Protein 2PNF (pdb70)

InterPro domains:
  IPR002347 Short-chain dehydrogenase/reductase SDR [PF13561] (16-247)
  IPR002347 Short-chain dehydrogenase/reductase SDR [PR00080] (84-95)
  IPR002347 Short-chain dehydrogenase/reductase SDR [PR00080] (137-145)
  IPR002347 Short-chain dehydrogenase/reductase SDR [PR00080] (157-176)
  IPR002347 Short-chain dehydrogenase/reductase SDR [PR00081] (9-26)
  IPR002347 Short-chain dehydrogenase/reductase SDR [PR00081] (84-95)
  IPR002347 Short-chain dehydrogenase/reductase SDR [PR00081] (131-147)
  IPR002347 Short-chain dehydrogenase/reductase SDR [PR00081] (157-176)
  IPR002347 Short-chain dehydrogenase/reductase SDR [PR00081] (178-195)
  IPR002347 Short-chain dehydrogenase/reductase SDR [PR00081] (211-231)
  IPR011284 3-oxoacyl-(acyl-carrier-protein) reductase [TIGR01830] (11-247)
  IPR020904 Short-chain dehydrogenase/reductase, conserved site [PS00061] (144-172)
  IPR036291 NAD(P)-binding domain superfamily [SSF51735] (6-247)
  IPR050259 Short-chain dehydrogenases/reductases [PTHR42879] (4-247)
  IPR057326 Ketoreductase domain [SM00822] (8-190)

Foldseek 3Di:
DAFADAPAEEEQEQQLFFLSVLLQLLNLQRHHEYEFEEQDQVSQQVSQVVSCVVRVHHYYYAYADLLDLVRLVVSLVVVVVVDVAHAEYEAEDADALFDADVDQDPCRLVSRCSRLPVSLVSNVVSRCDVCLVVLHHEYEYEAAVCLVVPDGRGNSNNVSSVVVLVVFLVVQVVCVVSLHAGEYEHEYAEDTVVCVPDDPVVVQVSLVLAPVSDHHYSNQSSVVSSCRNGPNCSPDHSYYHYHYRPND/DAFADAPAEEEQEPQLFFLSVLLQLLNVQRHHEYEYEEQDQVSQQVSQVVSCVVRVHHYHYAYADLLDPVSLVVRLVVVVVPDVAHQEYEADDFDALFDAVVGDDPCNQVVRCSRLPVSSVSNVVSRCVVCQVQLHHEYEYEAACCLVVPDGRGPRNSVSSVVVLVVFLVVQVVCVVSLHAGEYEHEYAEDTPVNVVDDVVVVQVSLVLAPQSDHHYSNQSSVVSSCRNGPNNSPDHSYYHYHYRPND

B-factor: mean 30.62, std 11.67, range [3.92, 71.37]

Nearest PDB structures (foldseek):
  2p68-assembly1_A  TM=1.002E+00  e=3.661E-52  Aquifex aeolicus VF5
  2p68-assembly1_B-2  TM=1.004E+00  e=1.658E-48  Aquifex aeolicus VF5
  4jro-assembly1_C  TM=9.607E-01  e=1.153E-32  Listeria monocytogenes EGD-e
  3osu-assembly1_A  TM=9.558E-01  e=5.171E-31  Staphylococcus aureus subsp. aureus Mu50
  3vzr-assembly1_B  TM=9.494E-01  e=4.628E-28  Cupriavidus necator H16

CATH classification: 3.40.50.720

Secondary structure (DSSP, 8-state):
-----TT-EEEETT-SSHHHHHHHHHHHHTT-EEEEEESSHHHHHHHHHHHHHHH---EEEEE--TT-HHHHHHHHHHHHHHSS--SEEEE---------GGG--HHHHHHHHIIIIIIHHHHHHHH-HHHHHHT-EEEEEE--HHHHH--TT-HHHHHHHHHHHHHHHHHHHHHGGGTEEEEEEEE-SB--GGGGGS-HHHHHHHHHT-TTSSPBPHHHHHHHHHHHHSGGGTT--S-EEEESTT--/-----TT-EEEETT-SSHHHHHHHHHHHHTT-EEEEEES-HHHHHHHHHHHHHHH---EEEEE--TT-HHHHHHHHHHHHTTSS--SEEEE---------GGG--HHHHHHHHIIIIIIHHHHHHHH-HHHHHHT-EEEEEE--HHHHH--TT-HHHHHHHHHHHHHHHHHHHHHGGGTEEEEEEEE-SB--GGGGGS-HHHHHHHHHT-TTSSPBPHHHHHHHHHHHHSGGGTT--S-EEEESTT--

Sequence (496 aa):
MEIKLQGKVSLVTGSTRGIGRAIAEKLASAGSTVIITGTSGERAKAVAEEIANKYGVKAHGVEMNLLSEESINKAFEEIYNLVDGIDILVNNAGITRDKLFLRMSLLDWEEVLKVNLTGTFLVTQNSLRKMIKQRWGRIVNISSVVGFTGNVGQVNYSTTKAGLIGFTKSLAKELAPRNVLVNAVAPGFIETDMTAVLSEEIKQKYKEQIPLGRFGSPEEVANVVLFLCSELASYITGEVIHVNGGMFMEIKLQGKVSLVTGSTRGIGRAIAEKLASAGSTVIITGTSGERAKAVAEEIANKYGVKAHGVEMNLLSEESINKAFEEIYNLVDGIDILVNNAGITRDKLFLRMSLLDWEEVLKVNLTGTFLVTQNSLRKMIKQRWGRIVNISSVVGFTGNVGQVNYSTTKAGLIGFTKSLAKELAPRNVLVNAVAPGFIETDMTAVLSEEIKQKYKEQIPLGRFGSPEEVANVVLFLCSELASYITGEVIHVNGGMF

Solvent-accessible surface area: 21034 Å² total; per-residue (Å²): 205,132,55,141,5,140,76,62,16,0,0,0,1,27,0,16,143,30,34,1,60,20,0,0,28,33,0,2,62,14,19,0,19,0,2,0,1,6,100,47,9,152,130,0,100,43,4,3,114,87,1,28,121,143,71,70,21,106,21,32,5,0,92,3,52,10,66,38,80,130,21,0,69,147,3,5,138,71,0,64,128,72,13,134,0,0,2,0,0,0,6,22,17,36,42,58,88,84,103,88,0,60,144,6,53,41,114,35,0,54,33,0,8,45,9,1,1,6,0,4,0,13,0,0,52,39,0,1,181,54,0,26,174,71,136,41,0,6,1,1,0,9,3,13,5,14,5,46,40,2,56,77,9,23,0,0,37,0,0,0,7,7,0,4,20,0,1,0,57,0,0,3,93,27,4,48,111,90,66,0,10,0,3,0,0,0,7,13,49,25,93,36,101,100,17,81,128,66,62,114,130,53,37,84,106,82,58,147,99,9,101,115,44,110,20,15,44,30,93,59,0,0,66,28,0,21,60,1,0,2,115,82,0,60,220,47,53,10,77,13,41,64,29,14,27,54,38,129,209,147,55,131,6,128,74,60,15,0,0,0,1,25,0,10,160,19,34,1,50,20,0,0,28,32,0,2,62,14,18,0,17,0,1,0,1,7,99,49,8,153,101,0,104,42,0,2,114,83,1,27,121,143,71,69,23,105,22,32,4,0,93,4,55,11,70,37,60,110,22,0,75,149,3,6,123,62,1,57,122,73,12,113,0,0,2,0,0,0,4,22,20,37,42,56,94,79,98,96,0,84,166,6,54,36,124,24,1,59,32,0,7,59,14,1,1,4,0,4,0,11,0,0,43,47,0,0,163,49,0,28,179,73,147,43,0,6,1,1,0,10,3,12,1,14,6,45,34,1,51,74,11,23,0,0,36,0,0,0,8,6,0,4,17,0,2,0,54,0,0,2,94,25,3,46,115,93,66,0,10,0,3,0,0,0,7,12,44,27,98,21,104,138,14,78,125,70,58,132,139,68,38,105,108,69,56,150,92,8,98,114,45,112,20,15,44,30,93,60,0,0,66,27,0,20,58,1,1,4,119,93,0,62,218,48,53,13,77,13,41,62,29,13,24,54,39,130

Radius of gyration: 23.59 Å; Cα contacts (8 Å, |Δi|>4): 1171; chains: 2; bounding box: 43×59×76 Å

Structure (mmCIF, N/CA/C/O backbone):
data_2PNF
#
_entry.id   2PNF
#
_cell.length_a   105.600
_cell.length_b   63.600
_cell.length_c   73.600
_cell.angle_alpha   90.00
_cell.angle_beta   90.00
_cell.angle_gamma   90.00
#
_symmetry.space_group_name_H-M   'P 21 21 2'
#
loop_
_entity.id
_entity.type
_entity.pdbx_description
1 polymer '3-oxoacyl-[acyl-carrier-protein] reductase'
2 non-polymer 'PENTAETHYLENE GLYCOL'
3 non-polymer '2-(N-MORPHOLINO)-ETHANESULFONIC ACID'
4 water water
#
loop_
_atom_site.group_PDB
_atom_site.id
_atom_site.type_symbol
_atom_site.label_atom_id
_atom_site.label_alt_id
_atom_site.label_comp_id
_atom_site.label_asym_id
_atom_site.label_entity_id
_atom_site.label_seq_id
_atom_site.pdbx_PDB_ins_code
_atom_site.Cartn_x
_atom_site.Cartn_y
_atom_site.Cartn_z
_atom_site.occupancy
_atom_site.B_iso_or_equiv
_atom_site.auth_seq_id
_atom_site.auth_comp_id
_atom_site.auth_asym_id
_atom_site.auth_atom_id
_atom_site.pdbx_PDB_model_num
ATOM 1 N N . MET A 1 1 ? 57.258 33.147 65.167 1.00 50.46 1 MET A N 1
ATOM 2 C CA . MET A 1 1 ? 56.673 33.781 63.946 1.00 50.29 1 MET A CA 1
ATOM 3 C C . MET A 1 1 ? 55.242 33.266 63.855 1.00 48.23 1 MET A C 1
ATOM 4 O O . MET A 1 1 ? 55.012 32.075 63.551 1.00 52.25 1 MET A O 1
ATOM 9 N N . GLU A 1 2 ? 54.268 34.118 64.127 1.00 45.02 2 GLU A N 1
ATOM 10 C CA . GLU A 1 2 ? 52.909 33.611 64.028 1.00 43.03 2 GLU A CA 1
ATOM 11 C C . GLU A 1 2 ? 52.152 34.511 63.067 1.00 36.84 2 GLU A C 1
ATOM 12 O O . GLU A 1 2 ? 52.572 35.646 62.787 1.00 36.54 2 GLU A O 1
ATOM 18 N N . ILE A 1 3 ? 51.038 34.002 62.555 1.00 31.38 3 ILE A N 1
ATOM 19 C CA . ILE A 1 3 ? 50.219 34.797 61.660 1.00 29.53 3 ILE A CA 1
ATOM 20 C C . ILE A 1 3 ? 48.957 35.055 62.453 1.00 27.85 3 ILE A C 1
ATOM 21 O O . ILE A 1 3 ? 48.252 34.129 62.868 1.00 26.10 3 ILE A O 1
ATOM 26 N N . LYS A 1 4 ? 48.680 36.308 62.701 1.00 25.52 4 LYS A N 1
ATOM 27 C CA . LYS A 1 4 ? 47.486 36.574 63.458 1.00 30.81 4 LYS A CA 1
ATOM 28 C C . LYS A 1 4 ? 46.639 37.607 62.755 1.00 26.09 4 LYS A C 1
ATOM 29 O O . LYS A 1 4 ? 47.146 38.567 62.180 1.00 28.04 4 LYS A O 1
ATOM 35 N N . LEU A 1 5 ? 45.333 37.359 62.764 1.00 26.85 5 LEU A N 1
ATOM 36 C CA . LEU A 1 5 ? 44.398 38.248 62.101 1.00 22.81 5 LEU A CA 1
ATOM 37 C C . LEU A 1 5 ? 43.366 38.816 63.076 1.00 22.40 5 LEU A C 1
ATOM 38 O O . LEU A 1 5 ? 42.324 39.313 62.653 1.00 23.87 5 LEU A O 1
ATOM 43 N N . GLN A 1 6 ? 43.640 38.749 64.388 1.00 24.11 6 GLN A N 1
ATOM 44 C CA . GLN A 1 6 ? 42.667 39.338 65.320 1.00 23.49 6 GLN A CA 1
ATOM 45 C C . GLN A 1 6 ? 42.429 40.800 64.969 1.00 22.25 6 GLN A C 1
ATOM 46 O O . GLN A 1 6 ? 43.355 41.549 64.651 1.00 25.87 6 GLN A O 1
ATOM 52 N N . GLY A 1 7 ? 41.163 41.202 64.976 1.00 25.24 7 GLY A N 1
ATOM 53 C CA . GLY A 1 7 ? 40.850 42.574 64.669 1.00 26.10 7 GLY A CA 1
ATOM 54 C C . GLY A 1 7 ? 40.438 42.761 63.230 1.00 27.20 7 GLY A C 1
ATOM 55 O O . GLY A 1 7 ? 39.829 43.775 62.913 1.00 27.95 7 GLY A O 1
ATOM 56 N N . LYS A 1 8 ? 40.757 41.795 62.374 1.00 23.60 8 LYS A N 1
ATOM 57 C CA . LYS A 1 8 ? 40.408 41.869 60.943 1.00 24.07 8 LYS A CA 1
ATOM 58 C C . LYS A 1 8 ? 39.095 41.156 60.701 1.00 25.41 8 LYS A C 1
ATOM 59 O O . LYS A 1 8 ? 38.686 40.300 61.508 1.00 23.55 8 LYS A O 1
ATOM 65 N N . VAL A 1 9 ? 38.415 41.521 59.603 1.00 20.27 9 VAL A N 1
ATOM 66 C CA . VAL A 1 9 ? 37.160 40.892 59.242 1.00 21.10 9 VAL A CA 1
ATOM 67 C C . VAL A 1 9 ? 37.353 40.297 57.849 1.00 22.30 9 VAL A C 1
ATOM 68 O O . VAL A 1 9 ? 37.761 41.006 56.918 1.00 24.55 9 VAL A O 1
ATOM 72 N N . SER A 1 10 ? 37.043 39.019 57.716 1.00 20.97 10 SER A N 1
ATOM 73 C CA . SER A 1 10 ? 37.204 38.331 56.423 1.00 22.74 10 SER A CA 1
ATOM 74 C C . SER A 1 10 ? 35.853 37.849 55.901 1.00 23.68 10 SER A C 1
ATOM 75 O O . SER A 1 10 ? 35.066 37.271 56.642 1.00 26.10 10 SER A O 1
ATOM 78 N N . LEU A 1 11 ? 35.574 38.086 54.619 1.00 21.01 11 LEU A N 1
ATOM 79 C CA . LEU A 1 11 ? 34.337 37.619 54.014 1.00 19.22 11 LEU A CA 1
ATOM 80 C C . LEU A 1 11 ? 34.784 36.498 53.070 1.00 18.59 11 LEU A C 1
ATOM 81 O O . LEU A 1 11 ? 35.675 36.699 52.252 1.00 19.54 11 LEU A O 1
ATOM 86 N N . VAL A 1 12 ? 34.195 35.313 53.192 1.00 20.36 12 VAL A N 1
ATOM 87 C CA . VAL A 1 12 ? 34.540 34.218 52.309 1.00 21.52 12 VAL A CA 1
ATOM 88 C C . VAL A 1 12 ? 33.238 33.803 51.643 1.00 23.17 12 VAL A C 1
ATOM 89 O O . VAL A 1 12 ? 32.313 33.338 52.312 1.00 23.07 12 VAL A O 1
ATOM 93 N N . THR A 1 13 ? 33.132 33.977 50.322 1.00 20.55 13 THR A N 1
ATOM 94 C CA . THR A 1 13 ? 31.898 33.583 49.677 1.00 22.47 13 THR A CA 1
ATOM 95 C C . THR A 1 13 ? 31.849 32.089 49.417 1.00 21.93 13 THR A C 1
ATOM 96 O O . THR A 1 13 ? 32.886 31.447 49.176 1.00 24.68 13 THR A O 1
ATOM 100 N N . GLY A 1 14 ? 30.640 31.535 49.484 1.00 21.99 14 GLY A N 1
ATOM 101 C CA . GLY A 1 14 ? 30.446 30.103 49.232 1.00 25.55 14 GLY A CA 1
ATOM 102 C C . GLY A 1 14 ? 31.227 29.290 50.242 1.00 27.36 14 GLY A C 1
ATOM 103 O O . GLY A 1 14 ? 31.911 28.334 49.877 1.00 26.62 14 GLY A O 1
ATOM 104 N N . SER A 1 15 ? 31.074 29.645 51.517 1.00 24.14 15 SER A N 1
ATOM 105 C CA . SER A 1 15 ? 31.833 28.993 52.575 1.00 23.15 15 SER A CA 1
ATOM 106 C C . SER A 1 15 ? 31.039 28.093 53.533 1.00 22.14 15 SER A C 1
ATOM 107 O O . SER A 1 15 ? 31.455 27.915 54.683 1.00 23.32 15 SER A O 1
ATOM 110 N N . THR A 1 16 ? 29.906 27.548 53.085 1.00 27.64 16 THR A N 1
ATOM 111 C CA . THR A 1 16 ? 29.121 26.663 53.948 1.00 26.07 16 THR A CA 1
ATOM 112 C C . THR A 1 16 ? 29.634 25.240 53.829 1.00 27.42 16 THR A C 1
ATOM 113 O O . THR A 1 16 ? 29.194 24.338 54.559 1.00 28.84 16 THR A O 1
ATOM 117 N N . ARG A 1 17 ? 30.539 25.021 52.895 1.00 25.68 17 ARG A N 1
ATOM 118 C CA . ARG A 1 17 ? 31.105 23.695 52.742 1.00 29.00 17 ARG A CA 1
ATOM 119 C C . ARG A 1 17 ? 32.318 23.708 51.859 1.00 29.57 17 ARG A C 1
ATOM 120 O O . ARG A 1 17 ? 32.662 24.732 51.284 1.00 26.42 17 ARG A O 1
ATOM 128 N N . GLY A 1 18 ? 32.968 22.557 51.783 1.00 24.03 18 GLY A N 1
ATOM 129 C CA . GLY A 1 18 ? 34.142 22.407 50.943 1.00 27.85 18 GLY A CA 1
ATOM 130 C C . GLY A 1 18 ? 35.312 23.330 51.198 1.00 26.45 18 GLY A C 1
ATOM 131 O O . GLY A 1 18 ? 35.662 23.662 52.338 1.00 26.44 18 GLY A O 1
ATOM 132 N N . ILE A 1 19 ? 35.929 23.749 50.098 1.00 24.00 19 ILE A N 1
ATOM 133 C CA . ILE A 1 19 ? 37.095 24.600 50.164 1.00 22.64 19 ILE A CA 1
ATOM 134 C C . ILE A 1 19 ? 36.770 25.931 50.839 1.00 20.54 19 ILE A C 1
ATOM 135 O O . ILE A 1 19 ? 37.546 26.417 51.682 1.00 22.31 19 ILE A O 1
ATOM 140 N N . GLY A 1 20 ? 35.626 26.503 50.495 1.00 21.53 20 GLY A N 1
ATOM 141 C CA . GLY A 1 20 ? 35.225 27.777 51.111 1.00 22.06 20 GLY A CA 1
ATOM 142 C C . GLY A 1 20 ? 35.099 27.652 52.629 1.00 23.85 20 GLY A C 1
ATOM 143 O O . GLY A 1 20 ? 35.511 28.524 53.383 1.00 20.65 20 GLY A O 1
ATOM 144 N N . ARG A 1 21 ? 34.514 26.558 53.099 1.00 23.00 21 ARG A N 1
ATOM 145 C CA . ARG A 1 21 ? 34.410 26.405 54.552 1.00 19.99 21 ARG A CA 1
ATOM 146 C C . ARG A 1 21 ? 35.820 26.214 55.167 1.00 23.06 21 ARG A C 1
ATOM 147 O O . ARG A 1 21 ? 36.113 26.748 56.233 1.00 20.75 21 ARG A O 1
ATOM 155 N N . ALA A 1 22 ? 36.704 25.471 54.500 1.00 23.51 22 ALA A N 1
ATOM 156 C CA . ALA A 1 22 ? 38.051 25.285 55.043 1.00 19.57 22 ALA A CA 1
ATOM 157 C C . ALA A 1 22 ? 38.771 26.624 55.130 1.00 23.23 22 ALA A C 1
ATOM 158 O O . ALA A 1 22 ? 39.522 26.904 56.076 1.00 20.29 22 ALA A O 1
ATOM 160 N N . ILE A 1 23 ? 38.556 27.457 54.116 1.00 19.59 23 ILE A N 1
ATOM 161 C CA . ILE A 1 23 ? 39.182 28.770 54.124 1.00 20.06 23 ILE A CA 1
ATOM 162 C C . ILE A 1 23 ? 38.672 29.618 55.298 1.00 19.97 23 ILE A C 1
ATOM 163 O O . ILE A 1 23 ? 39.461 30.241 56.017 1.00 21.50 23 ILE A O 1
ATOM 168 N N . ALA A 1 24 ? 37.359 29.654 55.503 1.00 17.92 24 ALA A N 1
ATOM 169 C CA . ALA A 1 24 ? 36.826 30.447 56.615 1.00 19.22 24 ALA A CA 1
ATOM 170 C C . ALA A 1 24 ? 37.321 29.894 57.957 1.00 21.66 24 ALA A C 1
ATOM 171 O O . ALA A 1 24 ? 37.652 30.656 58.868 1.00 22.14 24 ALA A O 1
ATOM 173 N N . GLU A 1 25 ? 37.395 28.572 58.085 1.00 20.53 25 GLU A N 1
ATOM 174 C CA . GLU A 1 25 ? 37.896 28.004 59.337 1.00 23.82 25 GLU A CA 1
ATOM 175 C C . GLU A 1 25 ? 39.354 28.321 59.549 1.00 23.10 25 GLU A C 1
ATOM 176 O O . GLU A 1 25 ? 39.780 28.569 60.672 1.00 22.12 25 GLU A O 1
ATOM 182 N N . LYS A 1 26 ? 40.131 28.313 58.465 1.00 21.15 26 LYS A N 1
ATOM 183 C CA . LYS A 1 26 ? 41.537 28.631 58.589 1.00 19.22 26 LYS A CA 1
ATOM 184 C C . LYS A 1 26 ? 41.730 30.088 59.014 1.00 20.42 26 LYS A C 1
ATOM 185 O O . LYS A 1 26 ? 42.569 30.376 59.876 1.00 21.40 26 LYS A O 1
ATOM 191 N N . LEU A 1 27 ? 40.984 31.011 58.412 1.00 18.81 27 LEU A N 1
ATOM 192 C CA . LEU A 1 27 ? 41.115 32.420 58.809 1.00 21.39 27 LEU A CA 1
ATOM 193 C C . LEU A 1 27 ? 40.665 32.598 60.270 1.00 19.73 27 LEU A C 1
ATOM 194 O O . LEU A 1 27 ? 41.270 33.354 61.017 1.00 21.21 27 LEU A O 1
ATOM 199 N N . ALA A 1 28 ? 39.601 31.909 60.658 1.00 23.54 28 ALA A N 1
ATOM 200 C CA . ALA A 1 28 ? 39.100 31.984 62.034 1.00 24.91 28 ALA A CA 1
ATOM 201 C C . ALA A 1 28 ? 40.183 31.454 62.972 1.00 26.30 28 ALA A C 1
ATOM 202 O O . ALA A 1 28 ? 40.386 32.001 64.062 1.00 24.68 28 ALA A O 1
ATOM 204 N N . SER A 1 29 ? 40.857 30.381 62.562 1.00 23.35 29 SER A N 1
ATOM 205 C CA . SER A 1 29 ? 41.902 29.790 63.403 1.00 24.29 29 SER A CA 1
ATOM 206 C C . SER A 1 29 ? 43.046 30.769 63.638 1.00 27.65 29 SER A C 1
ATOM 207 O O . SER A 1 29 ? 43.742 30.674 64.642 1.00 23.92 29 SER A O 1
ATOM 210 N N . ALA A 1 30 ? 43.233 31.717 62.727 1.00 23.55 30 ALA A N 1
ATOM 211 C CA . ALA A 1 30 ? 44.273 32.731 62.883 1.00 24.64 30 ALA A CA 1
ATOM 212 C C . ALA A 1 30 ? 43.730 33.959 63.633 1.00 21.11 30 ALA A C 1
ATOM 213 O O . ALA A 1 30 ? 44.468 34.940 63.864 1.00 26.49 30 ALA A O 1
ATOM 215 N N . GLY A 1 31 ? 42.458 33.924 64.019 1.00 21.44 31 GLY A N 1
ATOM 216 C CA . GLY A 1 31 ? 41.901 35.040 64.808 1.00 21.96 31 GLY A CA 1
ATOM 217 C C . GLY A 1 31 ? 40.954 35.989 64.101 1.00 22.26 31 GLY A C 1
ATOM 218 O O . GLY A 1 31 ? 40.386 36.917 64.665 1.00 21.50 31 GLY A O 1
ATOM 219 N N . SER A 1 32 ? 40.756 35.763 62.821 1.00 22.77 32 SER A N 1
ATOM 220 C CA . SER A 1 32 ? 39.875 36.657 62.086 1.00 20.30 32 SER A CA 1
ATOM 221 C C . SER A 1 32 ? 38.391 36.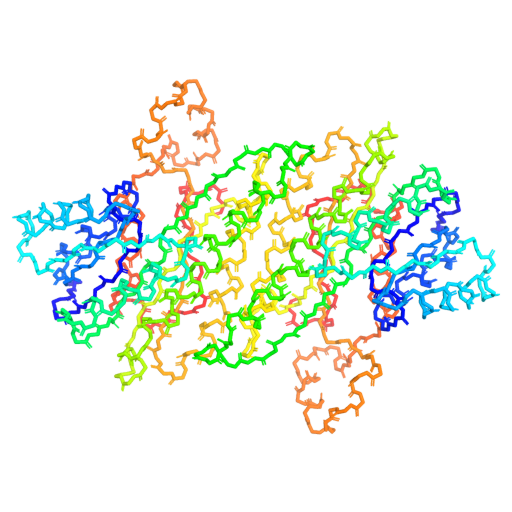507 62.387 1.00 20.73 32 SER A C 1
ATOM 222 O O . SER A 1 32 ? 37.900 35.403 62.635 1.00 21.23 32 SER A O 1
ATOM 225 N N . THR A 1 33 ? 37.679 37.637 62.374 1.00 17.73 33 THR A N 1
ATOM 226 C CA . THR A 1 33 ? 36.225 37.618 62.428 1.00 18.79 33 THR A CA 1
ATOM 227 C C . THR A 1 33 ? 35.863 37.106 61.033 1.00 22.78 33 THR A C 1
ATOM 228 O O . THR A 1 33 ? 36.526 37.476 60.068 1.00 23.43 33 THR A O 1
ATOM 232 N N . VAL A 1 34 ? 34.860 36.236 60.907 1.00 22.04 34 VAL A N 1
ATOM 233 C CA . VAL A 1 34 ? 34.527 35.722 59.588 1.00 22.64 34 VAL A CA 1
ATOM 234 C C . VAL A 1 34 ? 33.080 35.820 59.184 1.00 26.65 34 VAL A C 1
ATOM 235 O O . VAL A 1 34 ? 32.167 35.679 60.004 1.00 25.68 34 VAL A O 1
ATOM 239 N N . ILE A 1 35 ? 32.874 36.096 57.903 1.00 23.95 35 ILE A N 1
ATOM 240 C CA . ILE A 1 35 ? 31.526 36.152 57.372 1.00 23.66 35 ILE A CA 1
ATOM 241 C C . ILE A 1 35 ? 31.386 35.001 56.394 1.00 24.39 35 ILE A C 1
ATOM 242 O O . ILE A 1 35 ? 32.144 34.875 55.421 1.00 22.97 35 ILE A O 1
ATOM 247 N N . ILE A 1 36 ? 30.413 34.156 56.686 1.00 22.60 36 ILE A N 1
ATOM 248 C CA . ILE A 1 36 ? 30.100 32.967 55.912 1.00 19.64 36 ILE A CA 1
ATOM 249 C C . ILE A 1 36 ? 28.925 33.281 54.996 1.00 23.14 36 ILE A C 1
ATOM 250 O O . ILE A 1 36 ? 27.980 33.913 55.435 1.00 24.23 36 ILE A O 1
ATOM 255 N N . THR A 1 37 ? 28.990 32.859 53.732 1.00 24.26 37 THR A N 1
ATOM 256 C CA . THR A 1 37 ? 27.849 33.058 52.843 1.00 26.14 37 THR A CA 1
ATOM 257 C C . THR A 1 37 ? 27.492 31.756 52.169 1.00 24.46 37 THR A C 1
ATOM 258 O O . THR A 1 37 ? 28.337 30.889 51.975 1.00 25.90 37 THR A O 1
ATOM 262 N N . GLY A 1 38 ? 26.219 31.616 51.808 1.00 24.46 38 GLY A N 1
ATOM 263 C CA . GLY A 1 38 ? 25.766 30.418 51.129 1.00 25.51 38 GLY A CA 1
ATOM 264 C C . GLY A 1 38 ? 24.443 30.772 50.485 1.00 26.96 38 GLY A C 1
ATOM 265 O O . GLY A 1 38 ? 23.872 31.814 50.798 1.00 27.56 38 GLY A O 1
ATOM 266 N N . THR A 1 39 ? 23.970 29.943 49.571 1.00 27.56 39 THR A N 1
ATOM 267 C CA . THR A 1 39 ? 22.678 30.201 48.917 1.00 29.30 39 THR A CA 1
ATOM 268 C C . THR A 1 39 ? 21.532 30.007 49.902 1.00 34.45 39 THR A C 1
ATOM 269 O O . THR A 1 39 ? 20.387 30.401 49.637 1.00 35.04 39 THR A O 1
ATOM 273 N N . SER A 1 40 ? 21.844 29.398 51.041 1.00 32.51 40 SER A N 1
ATOM 274 C CA . SER A 1 40 ? 20.870 29.189 52.096 1.00 31.90 40 SER A CA 1
ATOM 275 C C . SER A 1 40 ? 21.305 29.987 53.334 1.00 33.64 40 SER A C 1
ATOM 276 O O . SER A 1 40 ? 22.320 29.652 53.982 1.00 31.98 40 SER A O 1
ATOM 279 N N . GLY A 1 41 ? 20.561 31.041 53.663 1.00 32.82 41 GLY A N 1
ATOM 280 C CA . GLY A 1 41 ? 20.907 31.839 54.826 1.00 33.90 41 GLY A CA 1
ATOM 281 C C . GLY A 1 41 ? 20.946 31.017 56.107 1.00 38.22 41 GLY A C 1
ATOM 282 O O . GLY A 1 41 ? 21.739 31.296 57.025 1.00 36.07 41 GLY A O 1
ATOM 283 N N . GLU A 1 42 ? 20.073 30.015 56.183 1.00 39.61 42 GLU A N 1
ATOM 284 C CA . GLU A 1 42 ? 20.027 29.170 57.365 1.00 41.02 42 GLU A CA 1
ATOM 285 C C . GLU A 1 42 ? 21.277 28.345 57.541 1.00 38.55 42 GLU A C 1
ATOM 286 O O . GLU A 1 42 ? 21.795 28.192 58.653 1.00 35.93 42 GLU A O 1
ATOM 292 N N . ARG A 1 43 ? 21.728 27.754 56.441 1.00 37.21 43 ARG A N 1
ATOM 293 C CA . ARG A 1 43 ? 22.940 26.949 56.512 1.00 36.24 43 ARG A CA 1
ATOM 294 C C . ARG A 1 43 ? 24.164 27.830 56.803 1.00 34.33 43 ARG A C 1
ATOM 295 O O . ARG A 1 43 ? 25.066 27.435 57.536 1.00 30.76 43 ARG A O 1
ATOM 303 N N . ALA A 1 44 ? 24.174 29.035 56.242 1.00 30.48 44 ALA A N 1
ATOM 304 C CA . ALA A 1 44 ? 25.272 29.962 56.460 1.00 29.42 44 ALA A CA 1
ATOM 305 C C . ALA A 1 44 ? 25.346 30.340 57.924 1.00 29.69 44 ALA A C 1
ATOM 306 O O . ALA A 1 44 ? 26.425 30.394 58.501 1.00 27.01 44 ALA A O 1
ATOM 308 N N . LYS A 1 45 ? 24.202 30.640 58.532 1.00 30.14 45 LYS A N 1
ATOM 309 C CA . LYS A 1 45 ? 24.210 31.002 59.946 1.00 29.96 45 LYS A CA 1
ATOM 310 C C . LYS A 1 45 ? 24.595 29.807 60.820 1.00 29.96 45 LYS A C 1
ATOM 311 O O . LYS A 1 45 ? 25.274 29.963 61.863 1.00 32.05 45 LYS A O 1
ATOM 317 N N . ALA A 1 46 ? 24.181 28.615 60.397 1.00 28.38 46 ALA A N 1
ATOM 318 C CA . ALA A 1 46 ? 24.514 27.414 61.147 1.00 31.10 46 ALA A CA 1
ATOM 319 C C . ALA A 1 46 ? 26.025 27.164 61.119 1.00 33.78 46 ALA A C 1
ATOM 320 O O . ALA A 1 46 ? 26.643 26.826 62.137 1.00 33.07 46 ALA A O 1
ATOM 322 N N . VAL A 1 47 ? 26.626 27.328 59.948 1.00 27.98 47 VAL A N 1
ATOM 323 C CA . VAL A 1 47 ? 28.050 27.104 59.822 1.00 26.42 47 VAL A CA 1
ATOM 324 C C . VAL A 1 47 ? 28.803 28.152 60.582 1.00 26.01 47 VAL A C 1
ATOM 325 O O . VAL A 1 47 ? 29.789 27.832 61.246 1.00 28.95 47 VAL A O 1
ATOM 329 N N . ALA A 1 48 ? 28.345 29.393 60.514 1.00 25.20 48 ALA A N 1
ATOM 330 C CA . ALA A 1 48 ? 29.000 30.463 61.239 1.00 25.72 48 ALA A CA 1
ATOM 331 C C . ALA A 1 48 ? 28.956 30.143 62.741 1.00 29.91 48 ALA A C 1
ATOM 332 O O . ALA A 1 48 ? 29.927 30.326 63.456 1.00 25.54 48 ALA A O 1
ATOM 334 N N . GLU A 1 49 ? 27.832 29.619 63.203 1.00 31.25 49 GLU A N 1
ATOM 335 C CA . GLU A 1 49 ? 27.700 29.300 64.624 1.00 33.38 49 GLU A CA 1
ATOM 336 C C . GLU A 1 49 ? 28.681 28.196 65.025 1.00 32.12 49 GLU A C 1
ATOM 337 O O . GLU A 1 49 ? 29.277 28.240 66.095 1.00 33.18 49 GLU A O 1
ATOM 343 N N . GLU A 1 50 ? 28.828 27.189 64.175 1.00 29.42 50 GLU A N 1
ATOM 344 C CA . GLU A 1 50 ? 29.748 26.109 64.451 1.00 32.91 50 GLU A CA 1
ATOM 345 C C . GLU A 1 50 ? 31.188 26.630 64.497 1.00 33.43 50 GLU A C 1
ATOM 346 O O . GLU A 1 50 ? 31.966 26.287 65.382 1.00 31.89 50 GLU A O 1
ATOM 352 N N . ILE A 1 51 ? 31.560 27.440 63.518 1.00 30.55 51 ILE A N 1
ATOM 353 C CA . ILE A 1 51 ? 32.900 27.987 63.514 1.00 26.17 51 ILE A CA 1
ATOM 354 C C . ILE A 1 51 ? 33.151 28.853 64.756 1.00 27.70 51 ILE A C 1
ATOM 355 O O . ILE A 1 51 ? 34.213 28.747 65.372 1.00 28.94 51 ILE A O 1
ATOM 360 N N . ALA A 1 52 ? 32.190 29.679 65.154 1.00 26.97 52 ALA A N 1
ATOM 361 C CA . ALA A 1 52 ? 32.372 30.503 66.336 1.00 29.50 52 ALA A CA 1
ATOM 362 C C . ALA A 1 52 ? 32.541 29.628 67.585 1.00 30.02 52 ALA A C 1
ATOM 363 O O . ALA A 1 52 ? 33.306 29.960 68.468 1.00 31.90 52 ALA A O 1
ATOM 365 N N . ASN A 1 53 ? 31.826 28.517 67.661 1.00 34.30 53 ASN A N 1
ATOM 366 C CA . ASN A 1 53 ? 31.968 27.644 68.820 1.00 34.07 53 ASN A CA 1
ATOM 367 C C . ASN A 1 53 ? 33.300 26.924 68.835 1.00 34.63 53 ASN A C 1
ATOM 368 O O . ASN A 1 53 ? 33.915 26.780 69.882 1.00 30.59 53 ASN A O 1
ATOM 373 N N . LYS A 1 54 ? 33.763 26.497 67.667 1.00 30.97 54 LYS A N 1
ATOM 374 C CA . LYS A 1 54 ? 35.033 25.789 67.563 1.00 32.10 54 LYS A CA 1
ATOM 375 C C . LYS A 1 54 ? 36.271 26.659 67.796 1.00 30.89 54 LYS A C 1
ATOM 376 O O . LYS A 1 54 ? 37.234 26.239 68.444 1.00 31.55 54 LYS A O 1
ATOM 382 N N . TYR A 1 55 ? 36.259 27.878 67.275 1.00 26.66 55 TYR A N 1
ATOM 383 C CA . TYR A 1 55 ? 37.429 28.755 67.400 1.00 25.64 55 TYR A CA 1
ATOM 384 C C . TYR A 1 55 ? 37.220 29.950 68.311 1.00 27.30 55 TYR A C 1
ATOM 385 O O . TYR A 1 55 ? 38.162 30.667 68.601 1.00 25.68 55 TYR A O 1
ATOM 394 N N . GLY A 1 56 ? 35.986 30.196 68.728 1.00 27.58 56 GLY A N 1
ATOM 395 C CA . GLY A 1 56 ? 35.734 31.322 69.613 1.00 29.44 56 GLY A CA 1
ATOM 396 C C . GLY A 1 56 ? 35.726 32.692 68.945 1.00 30.12 56 GLY A C 1
ATOM 397 O O . GLY A 1 56 ? 35.781 33.715 69.630 1.00 30.00 56 GLY A O 1
ATOM 398 N N . VAL A 1 57 ? 35.639 32.740 67.615 1.00 27.07 57 VAL A N 1
ATOM 399 C CA . VAL A 1 57 ? 35.639 34.041 66.934 1.00 25.14 57 VAL A CA 1
ATOM 400 C C . VAL A 1 57 ? 34.233 34.562 66.661 1.00 22.75 57 VAL A C 1
ATOM 401 O O . VAL A 1 57 ? 33.254 33.806 66.692 1.00 25.20 57 VAL A O 1
ATOM 405 N N . LYS A 1 58 ? 34.151 35.859 66.387 1.00 23.67 58 LYS A N 1
ATOM 406 C CA . LYS A 1 58 ? 32.911 36.517 65.999 1.00 23.84 58 LYS A CA 1
ATOM 407 C C . LYS A 1 58 ? 32.707 36.010 64.561 1.00 27.80 58 LYS A C 1
ATOM 408 O O . LYS A 1 58 ? 33.617 36.120 63.729 1.00 25.45 58 LYS A O 1
ATOM 414 N N . ALA A 1 59 ? 31.554 35.425 64.287 1.00 24.34 59 ALA A N 1
ATOM 415 C CA . ALA A 1 59 ? 31.243 34.899 62.961 1.00 26.53 59 ALA A CA 1
ATOM 416 C C . ALA A 1 59 ? 29.790 35.227 62.632 1.00 31.75 59 ALA A C 1
ATOM 417 O O . ALA A 1 59 ? 28.919 35.192 63.517 1.00 31.24 59 ALA A O 1
ATOM 419 N N . HIS A 1 60 ? 29.511 35.497 61.356 1.00 26.57 60 HIS A N 1
ATOM 420 C CA . HIS A 1 60 ? 28.177 35.864 60.905 1.00 27.54 60 HIS A CA 1
ATOM 421 C C . HIS A 1 60 ? 27.915 35.128 59.632 1.00 24.95 60 HIS A C 1
ATOM 422 O O . HIS A 1 60 ? 28.833 34.986 58.820 1.00 25.11 60 HIS A O 1
ATOM 429 N N . GLY A 1 61 ? 26.670 34.694 59.451 1.00 25.65 61 GLY A N 1
ATOM 430 C CA . GLY A 1 61 ? 26.310 33.995 58.213 1.00 26.76 61 GLY A CA 1
ATOM 431 C C . GLY A 1 61 ? 25.242 34.799 57.476 1.00 27.06 61 GLY A C 1
ATOM 432 O O . GLY A 1 61 ? 24.324 35.309 58.110 1.00 25.95 61 GLY A O 1
ATOM 433 N N . VAL A 1 62 ? 25.349 34.925 56.156 1.00 25.08 62 VAL A N 1
ATOM 434 C CA . VAL A 1 62 ? 24.356 35.659 55.393 1.00 27.77 62 VAL A CA 1
ATOM 435 C C . VAL A 1 62 ? 24.023 34.892 54.148 1.00 30.61 62 VAL A C 1
ATOM 436 O O . VAL A 1 62 ? 24.854 34.148 53.612 1.00 29.08 62 VAL A O 1
ATOM 440 N N . GLU A 1 63 ? 22.797 35.029 53.673 1.00 27.33 63 GLU A N 1
ATOM 441 C CA . GLU A 1 63 ? 22.434 34.320 52.474 1.00 29.38 63 GLU A CA 1
ATOM 442 C C . GLU A 1 63 ? 22.938 35.182 51.298 1.00 28.26 63 GLU A C 1
ATOM 443 O O . GLU A 1 63 ? 22.811 36.410 51.309 1.00 27.40 63 GLU A O 1
ATOM 449 N N . MET A 1 64 ? 23.519 34.538 50.294 1.00 26.96 64 MET A N 1
ATOM 450 C CA . MET A 1 64 ? 23.989 35.308 49.160 1.00 28.68 64 MET A CA 1
ATOM 451 C C . MET A 1 64 ? 23.947 34.412 47.951 1.00 32.08 64 MET A C 1
ATOM 452 O O . MET A 1 64 ? 24.668 33.419 47.884 1.00 30.35 64 MET A O 1
ATOM 457 N N . ASN A 1 65 ? 23.082 34.729 47.003 1.00 27.30 65 ASN A N 1
ATOM 458 C CA . ASN A 1 65 ? 23.039 33.929 45.803 1.00 29.03 65 ASN A CA 1
ATOM 459 C C . ASN A 1 65 ? 23.706 34.805 44.757 1.00 28.69 65 ASN A C 1
ATOM 460 O O . ASN A 1 65 ? 23.169 35.862 44.395 1.00 27.34 65 ASN A O 1
ATOM 465 N N . LEU A 1 66 ? 24.871 34.368 44.275 1.00 28.02 66 LEU A N 1
ATOM 466 C CA . LEU A 1 66 ? 25.623 35.174 43.313 1.00 28.73 66 LEU A CA 1
ATOM 467 C C . LEU A 1 66 ? 24.980 35.219 41.942 1.00 30.90 66 LEU A C 1
ATOM 468 O O . LEU A 1 66 ? 25.507 35.853 41.028 1.00 29.06 66 LEU A O 1
ATOM 473 N N . LEU A 1 67 ? 23.863 34.515 41.776 1.00 29.69 67 LEU A N 1
ATOM 474 C CA . LEU A 1 67 ? 23.166 34.589 40.490 1.00 32.43 67 LEU A CA 1
ATOM 475 C C . LEU A 1 67 ? 22.319 35.854 40.497 1.00 35.91 67 LEU A C 1
ATOM 476 O O . LEU A 1 67 ? 21.881 36.342 39.443 1.00 36.52 67 LEU A O 1
ATOM 481 N N . SER A 1 68 ? 22.074 36.375 41.695 1.00 31.51 68 SER A N 1
ATOM 482 C CA . SER A 1 68 ? 21.256 37.582 41.827 1.00 33.07 68 SER A CA 1
ATOM 483 C C . SER A 1 68 ? 21.966 38.803 42.348 1.00 35.08 68 SER A C 1
ATOM 484 O O . SER A 1 68 ? 22.494 38.798 43.458 1.00 30.44 68 SER A O 1
ATOM 487 N N . GLU A 1 69 ? 21.953 39.872 41.560 1.00 35.98 69 GLU A N 1
ATOM 488 C CA . GLU A 1 69 ? 22.587 41.104 41.992 1.00 41.17 69 GLU A CA 1
ATOM 489 C C . GLU A 1 69 ? 21.841 41.610 43.220 1.00 41.83 69 GLU A C 1
ATOM 490 O O . GLU A 1 69 ? 22.434 42.218 44.118 1.00 40.91 69 GLU A O 1
ATOM 496 N N . GLU A 1 70 ? 20.529 41.402 43.248 1.00 42.69 70 GLU A N 1
ATOM 497 C CA . GLU A 1 70 ? 19.748 41.870 44.386 1.00 41.97 70 GLU A CA 1
ATOM 498 C C . GLU A 1 70 ? 20.156 41.133 45.669 1.00 39.11 70 GLU A C 1
ATOM 499 O O . GLU A 1 70 ? 20.299 41.743 46.726 1.00 38.28 70 GLU A O 1
ATOM 505 N N . SER A 1 71 ? 20.331 39.819 45.569 1.00 35.85 71 SER A N 1
ATOM 506 C CA . SER A 1 71 ? 20.739 39.018 46.722 1.00 31.21 71 SER A CA 1
ATOM 507 C C . SER A 1 71 ? 22.092 39.504 47.248 1.00 29.47 71 SER A C 1
ATOM 508 O O . SER A 1 71 ? 22.279 39.643 48.446 1.00 31.02 71 SER A O 1
ATOM 511 N N . ILE A 1 72 ? 23.024 39.778 46.347 1.00 30.56 72 ILE A N 1
ATOM 512 C CA . ILE A 1 72 ? 24.342 40.254 46.750 1.00 32.41 72 ILE A CA 1
ATOM 513 C C . ILE A 1 72 ? 24.307 41.615 47.474 1.00 37.31 72 ILE A C 1
ATOM 514 O O . ILE A 1 72 ? 24.850 41.760 48.570 1.00 28.92 72 ILE A O 1
ATOM 519 N N . ASN A 1 73 ? 23.680 42.624 46.873 1.00 39.26 73 ASN A N 1
ATOM 520 C CA . ASN A 1 73 ? 23.650 43.934 47.534 1.00 42.01 73 ASN A CA 1
ATOM 521 C C . ASN A 1 73 ? 22.900 43.837 48.861 1.00 38.48 73 ASN A C 1
ATOM 522 O O . ASN A 1 73 ? 23.238 44.524 49.824 1.00 46.31 73 ASN A O 1
ATOM 527 N N . LYS A 1 74 ? 21.903 42.968 48.923 1.00 36.75 74 LYS A N 1
ATOM 528 C CA . LYS A 1 74 ? 21.127 42.773 50.143 1.00 38.40 74 LYS A CA 1
ATOM 529 C C . LYS A 1 74 ? 21.955 42.086 51.243 1.00 39.80 74 LYS A C 1
ATOM 530 O O . LYS A 1 74 ? 21.812 42.380 52.439 1.00 36.43 74 LYS A O 1
ATOM 536 N N . ALA A 1 75 ? 22.809 41.153 50.843 1.00 34.59 75 ALA A N 1
ATOM 537 C CA . ALA A 1 75 ? 23.653 40.481 51.816 1.00 30.51 75 ALA A CA 1
ATOM 538 C C . ALA A 1 75 ? 24.600 41.552 52.376 1.00 28.14 75 ALA A C 1
ATOM 539 O O . ALA A 1 75 ? 24.888 41.597 53.568 1.00 30.84 75 ALA A O 1
ATOM 541 N N . PHE A 1 76 ? 25.076 42.438 51.521 1.00 27.39 76 PHE A N 1
ATOM 542 C CA . PHE A 1 76 ? 25.999 43.436 51.990 1.00 28.80 76 PHE A CA 1
ATOM 543 C C . PHE A 1 76 ? 25.361 44.437 52.923 1.00 31.31 76 PHE A C 1
ATOM 544 O O . PHE A 1 76 ? 26.035 44.958 53.801 1.00 28.57 76 PHE A O 1
ATOM 552 N N . GLU A 1 77 ? 24.069 44.692 52.765 1.00 36.09 77 GLU A N 1
ATOM 553 C CA . GLU A 1 77 ? 23.422 45.615 53.702 1.00 36.82 77 GLU A CA 1
ATOM 554 C C . GLU A 1 77 ? 23.457 44.985 55.095 1.00 33.02 77 GLU A C 1
ATOM 555 O O . GLU A 1 77 ? 23.731 45.662 56.080 1.00 32.70 77 GLU A O 1
ATOM 561 N N . GLU A 1 78 ? 23.220 43.675 55.167 1.00 28.48 78 GLU A N 1
ATOM 562 C CA . GLU A 1 78 ? 23.259 42.961 56.430 1.00 32.03 78 GLU A CA 1
ATOM 563 C C . GLU A 1 78 ? 24.676 42.956 56.981 1.00 33.52 78 GLU A C 1
ATOM 564 O O . GLU A 1 78 ? 24.904 43.200 58.166 1.00 28.40 78 GLU A O 1
ATOM 570 N N . ILE A 1 79 ? 25.642 42.666 56.112 1.00 28.55 79 ILE A N 1
ATOM 571 C CA . ILE A 1 79 ? 27.034 42.659 56.532 1.00 29.11 79 ILE A CA 1
ATOM 572 C C . ILE A 1 79 ? 27.514 43.964 57.147 1.00 27.72 79 ILE A C 1
ATOM 573 O O . ILE A 1 79 ? 28.166 43.981 58.206 1.00 31.67 79 ILE A O 1
ATOM 578 N N . TYR A 1 80 ? 27.188 45.083 56.507 1.00 29.61 80 TYR A N 1
ATOM 579 C CA . TYR A 1 80 ? 27.668 46.357 57.006 1.00 29.24 80 TYR A CA 1
ATOM 580 C C . TYR A 1 80 ? 26.955 46.820 58.285 1.00 28.24 80 TYR A C 1
ATOM 581 O O . TYR A 1 80 ? 27.357 47.806 58.912 1.00 30.11 80 TYR A O 1
ATOM 590 N N . ASN A 1 81 ? 25.922 46.095 58.672 1.00 32.41 81 ASN A N 1
ATOM 591 C CA . ASN A 1 81 ? 25.255 46.446 59.918 1.00 35.80 81 ASN A CA 1
ATOM 592 C C . ASN A 1 81 ? 25.866 45.590 61.038 1.00 38.96 81 ASN A C 1
ATOM 593 O O . ASN A 1 81 ? 25.595 45.807 62.226 1.00 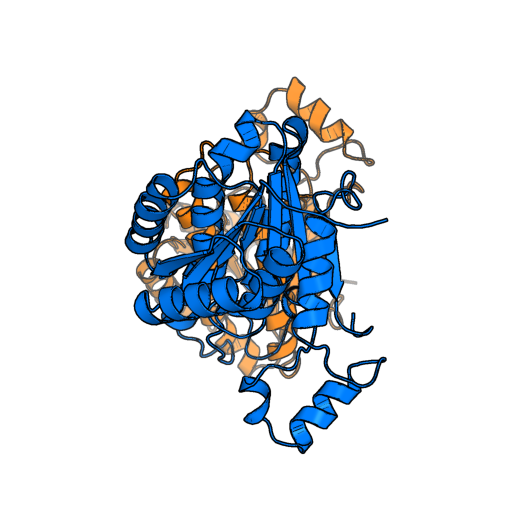38.60 81 ASN A O 1
ATOM 598 N N . LEU A 1 82 ? 26.681 44.604 60.658 1.00 33.54 82 LEU A N 1
ATOM 599 C CA . LEU A 1 82 ? 27.302 43.716 61.643 1.00 30.71 82 LEU A CA 1
ATOM 600 C C . LEU A 1 82 ? 28.770 44.037 61.898 1.00 32.05 82 LEU A C 1
ATOM 601 O O . LEU A 1 82 ? 29.264 43.829 62.999 1.00 32.41 82 LEU A O 1
ATOM 606 N N . VAL A 1 83 ? 29.474 44.540 60.884 1.00 29.21 83 VAL A N 1
ATOM 607 C CA . VAL A 1 83 ? 30.889 44.861 61.042 1.00 29.95 83 VAL A CA 1
ATOM 608 C C . VAL A 1 83 ? 31.189 46.253 60.529 1.00 29.25 83 VAL A C 1
ATOM 609 O O . VAL A 1 83 ? 30.456 46.763 59.707 1.00 31.59 83 VAL A O 1
ATOM 613 N N . ASP A 1 84 ? 32.287 46.841 60.982 1.00 32.28 84 ASP A N 1
ATOM 614 C CA . ASP A 1 84 ? 32.678 48.160 60.517 1.00 32.50 84 ASP A CA 1
ATOM 615 C C . ASP A 1 84 ? 32.897 48.085 59.003 1.00 34.89 84 ASP A C 1
ATOM 616 O O . ASP A 1 84 ? 32.511 48.977 58.249 1.00 29.73 84 ASP A O 1
ATOM 621 N N . GLY A 1 85 ? 33.509 46.992 58.567 1.00 25.44 85 GLY A N 1
ATOM 622 C CA . GLY A 1 85 ? 33.783 46.844 57.153 1.00 28.57 85 GLY A CA 1
ATOM 623 C C . GLY A 1 85 ? 34.584 45.575 56.931 1.00 28.59 85 GLY A C 1
ATOM 624 O O . GLY A 1 85 ? 34.813 44.799 57.879 1.00 24.63 85 GLY A O 1
ATOM 625 N N . ILE A 1 86 ? 35.035 45.381 55.692 1.00 23.07 86 ILE A N 1
ATOM 626 C CA . ILE A 1 86 ? 35.768 44.152 55.323 1.00 23.27 86 ILE A CA 1
ATOM 627 C C . ILE A 1 86 ? 37.228 44.443 55.022 1.00 21.11 86 ILE A C 1
ATOM 628 O O . ILE A 1 86 ? 37.538 45.328 54.240 1.00 25.32 86 ILE A O 1
ATOM 633 N N . ASP A 1 87 ? 38.129 43.679 55.638 1.00 20.54 87 ASP A N 1
ATOM 634 C CA . ASP A 1 87 ? 39.562 43.864 55.453 1.00 20.47 87 ASP A CA 1
ATOM 635 C C . ASP A 1 87 ? 40.112 42.852 54.469 1.00 20.33 87 ASP A C 1
ATOM 636 O O . ASP A 1 87 ? 41.060 43.148 53.773 1.00 19.27 87 ASP A O 1
ATOM 641 N N . ILE A 1 88 ? 39.495 41.675 54.462 1.00 19.14 88 ILE A N 1
ATOM 642 C CA . ILE A 1 88 ? 39.899 40.545 53.629 1.00 20.55 88 ILE A CA 1
ATOM 643 C C . ILE A 1 88 ? 38.686 39.965 52.903 1.00 18.96 88 ILE A C 1
ATOM 644 O O . ILE A 1 88 ? 37.631 39.704 53.503 1.00 20.51 88 ILE A O 1
ATOM 649 N N . LEU A 1 89 ? 38.842 39.774 51.586 1.00 20.61 89 LEU A N 1
ATOM 650 C CA . LEU A 1 89 ? 37.783 39.172 50.806 1.00 20.43 89 LEU A CA 1
ATOM 651 C C . LEU A 1 89 ? 38.348 37.952 50.071 1.00 17.19 89 LEU A C 1
ATOM 652 O O . LEU A 1 89 ? 39.360 38.065 49.371 1.00 19.16 89 LEU A O 1
ATOM 657 N N . VAL A 1 90 ? 37.695 36.809 50.228 1.00 18.18 90 VAL A N 1
ATOM 658 C CA . VAL A 1 90 ? 38.102 35.631 49.471 1.00 16.49 90 VAL A CA 1
ATOM 659 C C . VAL A 1 90 ? 36.929 35.280 48.546 1.00 16.59 90 VAL A C 1
ATOM 660 O O . VAL A 1 90 ? 35.848 34.848 48.996 1.00 19.11 90 VAL A O 1
ATOM 664 N N . ASN A 1 91 ? 37.133 35.512 47.240 1.00 19.41 91 ASN A N 1
ATOM 665 C CA . ASN A 1 91 ? 36.092 35.234 46.232 1.00 17.62 91 ASN A CA 1
ATOM 666 C C . ASN A 1 91 ? 36.253 33.761 45.876 1.00 20.12 91 ASN A C 1
ATOM 667 O O . ASN A 1 91 ? 36.971 33.390 44.932 1.00 21.10 91 ASN A O 1
ATOM 672 N N . ASN A 1 92 ? 35.533 32.937 46.630 1.00 20.97 92 ASN A N 1
ATOM 673 C CA . ASN A 1 92 ? 35.603 31.479 46.482 1.00 21.52 92 ASN A CA 1
ATOM 674 C C . ASN A 1 92 ? 34.402 30.894 45.765 1.00 25.23 92 ASN A C 1
ATOM 675 O O . ASN A 1 92 ? 34.517 29.860 45.110 1.00 24.17 92 ASN A O 1
ATOM 680 N N . ALA A 1 93 ? 33.240 31.534 45.915 1.00 24.33 93 ALA A N 1
ATOM 681 C CA . ALA A 1 93 ? 32.018 31.008 45.316 1.00 23.70 93 ALA A CA 1
ATOM 682 C C . ALA A 1 93 ? 32.187 30.838 43.801 1.00 26.65 93 ALA A C 1
ATOM 683 O O . ALA A 1 93 ? 32.667 31.721 43.100 1.00 24.63 93 ALA A O 1
ATOM 685 N N . GLY A 1 94 ? 31.818 29.679 43.300 1.00 23.74 94 GLY A N 1
ATOM 686 C CA . GLY A 1 94 ? 31.955 29.427 41.878 1.00 26.86 94 GLY A CA 1
ATOM 687 C C . GLY A 1 94 ? 31.166 28.177 41.578 1.00 32.13 94 GLY A C 1
ATOM 688 O O . GLY A 1 94 ? 31.000 27.341 42.455 1.00 34.24 94 GLY A O 1
ATOM 689 N N . ILE A 1 95 ? 30.656 28.055 40.362 1.00 27.17 95 ILE A N 1
ATOM 690 C CA . ILE A 1 95 ? 29.879 26.887 39.983 1.00 25.97 95 ILE A CA 1
ATOM 691 C C . ILE A 1 95 ? 30.380 26.364 38.656 1.00 26.66 95 ILE A C 1
ATOM 692 O O . ILE A 1 95 ? 31.124 27.059 37.932 1.00 24.39 95 ILE A O 1
ATOM 697 N N . THR A 1 96 ? 30.001 25.125 38.362 1.00 24.89 96 THR A N 1
ATOM 698 C CA . THR A 1 96 ? 30.273 24.481 37.066 1.00 25.57 96 THR A CA 1
ATOM 699 C C . THR A 1 96 ? 28.903 24.078 36.506 1.00 26.50 96 THR A C 1
ATOM 700 O O . THR A 1 96 ? 27.953 23.887 37.264 1.00 26.12 96 THR A O 1
ATOM 704 N N . ARG A 1 97 ? 28.801 24.008 35.179 1.00 22.88 97 ARG A N 1
ATOM 705 C CA . ARG A 1 97 ? 27.597 23.556 34.488 1.00 23.76 97 ARG A CA 1
ATOM 706 C C . ARG A 1 97 ? 28.255 22.863 33.288 1.00 26.97 97 ARG A C 1
ATOM 707 O O . ARG A 1 97 ? 28.363 23.422 32.192 1.00 31.45 97 ARG A O 1
ATOM 715 N N . ASP A 1 98 ? 28.724 21.643 33.528 1.00 28.51 98 ASP A N 1
ATOM 716 C CA . ASP A 1 98 ? 29.476 20.893 32.523 1.00 29.41 98 ASP A CA 1
ATOM 717 C C . ASP A 1 98 ? 28.677 20.374 31.343 1.00 28.22 98 ASP A C 1
ATOM 718 O O . ASP A 1 98 ? 27.578 19.868 31.520 1.00 30.27 98 ASP A O 1
ATOM 723 N N . LYS A 1 99 ? 29.238 20.495 30.145 1.00 28.54 99 LYS A N 1
ATOM 724 C CA . LYS A 1 99 ? 28.599 20.024 28.928 1.00 28.55 99 LYS A CA 1
ATOM 725 C C . LYS A 1 99 ? 29.584 20.169 27.777 1.00 30.24 99 LYS A C 1
ATOM 726 O O . LYS A 1 99 ? 30.347 21.139 27.727 1.00 29.72 99 LYS A O 1
ATOM 732 N N . LEU A 1 100 ? 29.598 19.212 26.864 1.00 27.59 100 LEU A N 1
ATOM 733 C CA . LEU A 1 100 ? 30.476 19.368 25.709 1.00 27.88 100 LEU A CA 1
ATOM 734 C C . LEU A 1 100 ? 29.980 20.652 25.026 1.00 26.11 100 LEU A C 1
ATOM 735 O O . LEU A 1 100 ? 28.769 20.986 25.032 1.00 27.64 100 LEU A O 1
ATOM 740 N N . PHE A 1 101 ? 30.921 21.366 24.442 1.00 24.84 101 PHE A N 1
ATOM 741 C CA . PHE A 1 101 ? 30.656 22.668 23.885 1.00 28.72 101 PHE A CA 1
ATOM 742 C C . PHE A 1 101 ? 29.524 22.791 22.875 1.00 30.89 101 PHE A C 1
ATOM 743 O O . PHE A 1 101 ? 28.570 23.604 23.036 1.00 32.35 101 PHE A O 1
ATOM 751 N N . LEU A 1 102 ? 29.650 21.970 21.852 1.00 34.05 102 LEU A N 1
ATOM 752 C CA . LEU A 1 102 ? 28.689 21.949 20.781 1.00 42.26 102 LEU A CA 1
ATOM 753 C C . LEU A 1 102 ? 27.266 21.811 21.290 1.00 43.78 102 LEU A C 1
ATOM 754 O O . LEU A 1 102 ? 26.289 22.072 20.555 1.00 45.88 102 LEU A O 1
ATOM 759 N N . ARG A 1 103 ? 27.116 21.395 22.540 1.00 41.54 103 ARG A N 1
ATOM 760 C CA . ARG A 1 103 ? 25.761 21.236 23.013 1.00 40.51 103 ARG A CA 1
ATOM 761 C C . ARG A 1 103 ? 25.436 21.889 24.321 1.00 38.40 103 ARG A C 1
ATOM 762 O O . ARG A 1 103 ? 24.450 21.574 24.989 1.00 38.98 103 ARG A O 1
ATOM 770 N N . MET A 1 104 ? 26.269 22.857 24.661 1.00 31.58 104 MET A N 1
ATOM 771 C CA . MET A 1 104 ? 26.108 23.593 25.893 1.00 29.42 104 MET A CA 1
ATOM 772 C C . MET A 1 104 ? 24.959 24.569 25.692 1.00 29.87 104 MET A C 1
ATOM 773 O O . MET A 1 104 ? 24.903 25.261 24.660 1.00 27.79 104 MET A O 1
ATOM 778 N N . SER A 1 105 ? 24.039 24.640 26.655 1.00 27.04 105 SER A N 1
ATOM 779 C CA . SER A 1 105 ? 22.928 25.554 26.516 1.00 30.10 105 SER A CA 1
ATOM 780 C C . SER A 1 105 ? 23.411 26.959 26.861 1.00 29.16 105 SER A C 1
ATOM 781 O O . SER A 1 105 ? 24.422 27.126 27.541 1.00 27.18 105 SER A O 1
ATOM 784 N N . LEU A 1 106 ? 22.688 27.971 26.394 1.00 29.24 106 LEU A N 1
ATOM 785 C CA . LEU A 1 106 ? 23.077 29.346 26.687 1.00 30.02 106 LEU A CA 1
ATOM 786 C C . LEU A 1 106 ? 22.973 29.558 28.196 1.00 29.36 106 LEU A C 1
ATOM 787 O O . LEU A 1 106 ? 23.781 30.260 28.807 1.00 28.48 106 LEU A O 1
ATOM 792 N N . LEU A 1 107 ? 21.965 28.954 28.812 1.00 29.50 107 LEU A N 1
ATOM 793 C CA . LEU A 1 107 ? 21.833 29.118 30.254 1.00 31.99 107 LEU A CA 1
ATOM 794 C C . LEU A 1 107 ? 23.047 28.457 30.973 1.00 24.97 107 LEU A C 1
ATOM 795 O O . LEU A 1 107 ? 23.567 29.018 31.932 1.00 29.19 107 LEU A O 1
ATOM 800 N N . ASP A 1 108 ? 23.515 27.289 30.518 1.00 25.58 108 ASP A N 1
ATOM 801 C CA . ASP A 1 108 ? 24.666 26.699 31.197 1.00 25.35 108 ASP A CA 1
ATOM 802 C C . ASP A 1 108 ? 25.890 27.624 31.098 1.00 27.37 108 ASP A C 1
ATOM 803 O O . ASP A 1 108 ? 26.683 27.744 32.040 1.00 27.89 108 ASP A O 1
ATOM 808 N N . TRP A 1 109 ? 26.057 28.242 29.941 1.00 20.89 109 TRP A N 1
ATOM 809 C CA . TRP A 1 109 ? 27.178 29.168 29.753 1.00 21.90 109 TRP A CA 1
ATOM 810 C C . TRP A 1 109 ? 26.997 30.408 30.609 1.00 19.54 109 TRP A C 1
ATOM 811 O O . TRP A 1 109 ? 27.884 30.777 31.410 1.00 21.08 109 TRP A O 1
ATOM 822 N N . GLU A 1 110 ? 25.846 31.073 30.489 1.00 22.29 110 GLU A N 1
ATOM 823 C CA . GLU A 1 110 ? 25.670 32.321 31.208 1.00 23.60 110 GLU A CA 1
ATOM 824 C C . GLU A 1 110 ? 25.647 32.258 32.731 1.00 24.61 110 GLU A C 1
ATOM 825 O O . GLU A 1 110 ? 26.081 33.198 33.410 1.00 22.88 110 GLU A O 1
ATOM 831 N N . GLU A 1 111 ? 25.108 31.178 33.276 1.00 20.31 111 GLU A N 1
ATOM 832 C CA . GLU A 1 111 ? 25.061 31.072 34.736 1.00 22.70 111 GLU A CA 1
ATOM 833 C C . GLU A 1 111 ? 26.470 30.988 35.291 1.00 19.15 111 GLU A C 1
ATOM 834 O O . GLU A 1 111 ? 26.752 31.512 36.359 1.00 22.33 111 GLU A O 1
ATOM 840 N N . VAL A 1 112 ? 27.331 30.267 34.582 1.00 22.70 112 VAL A N 1
ATOM 841 C CA . VAL A 1 112 ? 28.719 30.090 35.033 1.00 21.38 112 VAL A CA 1
ATOM 842 C C . VAL A 1 112 ? 29.426 31.443 34.998 1.00 22.25 112 VAL A C 1
ATOM 843 O O . VAL A 1 112 ? 30.137 31.806 35.936 1.00 19.99 112 VAL A O 1
ATOM 847 N N . LEU A 1 113 ? 29.210 32.193 33.916 1.00 18.32 113 LEU A N 1
ATOM 848 C CA . LEU A 1 113 ? 29.795 33.525 33.845 1.00 22.93 113 LEU A CA 1
ATOM 849 C C . LEU A 1 113 ? 29.174 34.457 34.886 1.00 21.24 113 LEU A C 1
ATOM 850 O O . LEU A 1 113 ? 29.871 35.261 35.493 1.00 21.18 113 LEU A O 1
ATOM 855 N N . LYS A 1 114 ? 27.879 34.323 35.132 1.00 22.17 114 LYS A N 1
ATOM 856 C CA . LYS A 1 114 ? 27.174 35.233 36.058 1.00 22.32 114 LYS A CA 1
ATOM 857 C C . LYS A 1 114 ? 27.677 35.081 37.477 1.00 25.11 114 LYS A C 1
ATOM 858 O O . LYS A 1 114 ? 27.911 36.061 38.179 1.00 20.93 114 LYS A O 1
ATOM 864 N N . VAL A 1 115 ? 27.868 33.840 37.905 1.00 20.96 115 VAL A N 1
ATOM 865 C CA . VAL A 1 115 ? 28.350 33.614 39.248 1.00 22.04 115 VAL A CA 1
ATOM 866 C C . VAL A 1 115 ? 29.856 33.821 39.385 1.00 21.85 115 VAL A C 1
ATOM 867 O O . VAL A 1 115 ? 30.310 34.566 40.256 1.00 23.56 115 VAL A O 1
ATOM 871 N N . ASN A 1 116 ? 30.637 33.195 38.502 1.00 17.95 116 ASN A N 1
ATOM 872 C CA . ASN A 1 116 ? 32.094 33.235 38.652 1.00 18.83 116 ASN A CA 1
ATOM 873 C C . ASN A 1 116 ? 32.792 34.557 38.316 1.00 20.38 116 ASN A C 1
ATOM 874 O O . ASN A 1 116 ? 33.789 34.898 38.935 1.00 20.56 116 ASN A O 1
ATOM 879 N N . LEU A 1 117 ? 32.273 35.293 37.341 1.00 21.14 117 LEU A N 1
ATOM 880 C CA . LEU A 1 117 ? 32.867 36.564 36.973 1.00 18.08 117 LEU A CA 1
ATOM 881 C C . LEU A 1 117 ? 32.017 37.720 37.509 1.00 18.76 117 LEU A C 1
ATOM 882 O O . LEU A 1 117 ? 32.518 38.530 38.262 1.00 20.02 117 LEU A O 1
ATOM 887 N N . THR A 1 118 ? 30.742 37.780 37.151 1.00 22.91 118 THR A N 1
ATOM 888 C CA . THR A 1 118 ? 29.920 38.922 37.599 1.00 21.66 118 THR A CA 1
ATOM 889 C C . THR A 1 118 ? 29.703 38.947 39.112 1.00 23.23 118 THR A C 1
ATOM 890 O O . THR A 1 118 ? 29.761 40.002 39.747 1.00 20.62 118 THR A O 1
ATOM 894 N N . GLY A 1 119 ? 29.488 37.784 39.700 1.00 22.91 119 GLY A N 1
ATOM 895 C CA . GLY A 1 119 ? 29.311 37.713 41.153 1.00 21.80 119 GLY A CA 1
ATOM 896 C C . GLY A 1 119 ? 30.574 38.172 41.845 1.00 25.80 119 GLY A C 1
ATOM 897 O O . GLY A 1 119 ? 30.519 38.912 42.821 1.00 25.35 119 GLY A O 1
ATOM 898 N N . THR A 1 120 ? 31.736 37.722 41.352 1.00 24.38 120 THR A N 1
ATOM 899 C CA . THR A 1 120 ? 33.005 38.139 41.908 1.00 21.96 120 THR A CA 1
ATOM 900 C C . THR A 1 120 ? 33.174 39.657 41.717 1.00 22.06 120 THR A C 1
ATOM 901 O O . THR A 1 120 ? 33.657 40.332 42.604 1.00 23.16 120 THR A O 1
ATOM 905 N N . PHE A 1 121 ? 32.811 40.171 40.543 1.00 18.48 121 PHE A N 1
ATOM 906 C CA . PHE A 1 121 ? 32.894 41.625 40.324 1.00 22.67 121 PHE A CA 1
ATOM 907 C C . PHE A 1 121 ? 32.080 42.388 41.395 1.00 18.63 121 PHE A C 1
ATOM 908 O O . PHE A 1 121 ? 32.591 43.315 42.037 1.00 21.16 121 PHE A O 1
ATOM 916 N N . LEU A 1 122 ? 30.825 42.009 41.564 1.00 22.24 122 LEU A N 1
ATOM 917 C CA . LEU A 1 122 ? 29.923 42.716 42.497 1.00 22.93 122 LEU A CA 1
ATOM 918 C C . LEU A 1 122 ? 30.333 42.570 43.958 1.00 24.04 122 LEU A C 1
ATOM 919 O O . LEU A 1 122 ? 30.331 43.535 44.730 1.00 24.35 122 LEU A O 1
ATOM 924 N N . VAL A 1 123 ? 30.698 41.362 44.336 1.00 22.23 123 VAL A N 1
ATOM 925 C CA . VAL A 1 123 ? 31.130 41.144 45.719 1.00 19.76 123 VAL A CA 1
ATOM 926 C C . VAL A 1 123 ? 32.398 41.968 46.016 1.00 22.70 123 VAL A C 1
ATOM 927 O O . VAL A 1 123 ? 32.528 42.612 47.072 1.00 23.12 123 VAL A O 1
ATOM 931 N N . THR A 1 124 ? 33.334 41.980 45.070 1.00 18.46 124 THR A N 1
ATOM 932 C CA . THR A 1 124 ? 34.541 42.717 45.267 1.00 18.55 124 THR A CA 1
ATOM 933 C C . THR A 1 124 ? 34.236 44.232 45.341 1.00 18.40 124 THR A C 1
ATOM 934 O O . THR A 1 124 ? 34.790 44.922 46.224 1.00 20.53 124 THR A O 1
ATOM 938 N N . GLN A 1 125 ? 33.417 44.737 44.423 1.00 19.69 125 GLN A N 1
ATOM 939 C CA . GLN A 1 125 ? 33.117 46.181 44.466 1.00 23.62 125 GLN A CA 1
ATOM 940 C C . GLN A 1 125 ? 32.491 46.605 45.816 1.00 24.86 125 GLN A C 1
ATOM 941 O O . GLN A 1 125 ? 32.794 47.680 46.372 1.00 30.06 125 GLN A O 1
ATOM 947 N N . ASN A 1 126 ? 31.651 45.747 46.352 1.00 20.45 126 ASN A N 1
ATOM 948 C CA . ASN A 1 126 ? 30.982 45.987 47.638 1.00 22.48 126 ASN A CA 1
ATOM 949 C C . ASN A 1 126 ? 31.875 45.845 48.860 1.00 23.97 126 ASN A C 1
ATOM 950 O O . ASN A 1 126 ? 31.513 46.322 49.936 1.00 24.54 126 ASN A O 1
ATOM 955 N N . SER A 1 127 ? 33.029 45.183 48.711 1.00 24.60 127 SER A N 1
ATOM 956 C CA . SER A 1 127 ? 33.916 44.931 49.846 1.00 20.74 127 SER A CA 1
ATOM 957 C C . SER A 1 127 ? 35.078 45.911 49.976 1.00 21.35 127 SER A C 1
ATOM 958 O O . SER A 1 127 ? 35.772 45.903 50.974 1.00 22.86 127 SER A O 1
ATOM 961 N N . LEU A 1 128 ? 35.297 46.764 48.978 1.00 21.88 128 LEU A N 1
ATOM 962 C CA . LEU A 1 128 ? 36.457 47.644 49.023 1.00 24.74 128 LEU A CA 1
ATOM 963 C C . LEU A 1 128 ? 36.555 48.837 49.971 1.00 25.19 128 LEU A C 1
ATOM 964 O O . LEU A 1 128 ? 37.653 49.249 50.337 1.00 22.37 128 LEU A O 1
ATOM 969 N N . ARG A 1 129 ? 35.412 49.376 50.372 1.00 25.79 129 ARG A N 1
ATOM 970 C CA . ARG A 1 129 ? 35.380 50.585 51.191 1.00 28.91 129 ARG A CA 1
ATOM 971 C C . ARG A 1 129 ? 36.406 50.715 52.320 1.00 24.06 129 ARG A C 1
ATOM 972 O O . ARG A 1 129 ? 37.237 51.616 52.302 1.00 26.05 129 ARG A O 1
ATOM 980 N N . LYS A 1 130 ? 36.348 49.828 53.303 1.00 24.38 130 LYS A N 1
ATOM 981 C CA . LYS A 1 130 ? 37.273 49.902 54.436 1.00 25.95 130 LYS A CA 1
ATOM 982 C C . LYS A 1 130 ? 38.736 49.717 54.037 1.00 24.47 130 LYS A C 1
ATOM 983 O O . LYS A 1 130 ? 39.632 50.361 54.583 1.00 24.53 130 LYS A O 1
ATOM 989 N N . MET A 1 131 ? 38.980 48.859 53.048 1.00 23.86 131 MET A N 1
ATOM 990 C CA . MET A 1 131 ? 40.318 48.584 52.575 1.00 19.45 131 MET A CA 1
ATOM 991 C C . MET A 1 131 ? 41.000 49.811 51.997 1.00 25.06 131 MET A C 1
ATOM 992 O O . MET A 1 131 ? 42.145 50.090 52.307 1.00 23.25 131 MET A O 1
ATOM 997 N N . ILE A 1 132 ? 40.303 50.500 51.100 1.00 23.73 132 ILE A N 1
ATOM 998 C CA . ILE A 1 132 ? 40.840 51.675 50.454 1.00 26.93 132 ILE A CA 1
ATOM 999 C C . ILE A 1 132 ? 41.037 52.816 51.456 1.00 27.71 132 ILE A C 1
ATOM 1000 O O . ILE A 1 132 ? 42.038 53.528 51.416 1.00 29.49 132 ILE A O 1
ATOM 1005 N N . LYS A 1 133 ? 40.105 52.934 52.382 1.00 26.48 133 LYS A N 1
ATOM 1006 C CA . LYS A 1 133 ? 40.166 53.974 53.393 1.00 29.03 133 LYS A CA 1
ATOM 1007 C C . LYS A 1 133 ? 41.386 53.805 54.283 1.00 32.41 133 LYS A C 1
ATOM 1008 O O . LYS A 1 133 ? 42.123 54.764 54.512 1.00 31.03 133 LYS A O 1
ATOM 1014 N N . GLN A 1 134 ? 41.648 52.578 54.747 1.00 26.48 134 GLN A N 1
ATOM 1015 C CA . GLN A 1 134 ? 42.779 52.350 55.656 1.00 28.40 134 GLN A CA 1
ATOM 1016 C C . GLN A 1 134 ? 44.094 52.000 54.962 1.00 29.38 134 GLN A C 1
ATOM 1017 O O . GLN A 1 134 ? 45.122 51.868 55.617 1.00 27.25 134 GLN A O 1
ATOM 1023 N N . ARG A 1 135 ? 44.053 51.878 53.633 1.00 25.90 135 ARG A N 1
ATOM 1024 C CA . ARG A 1 135 ? 45.215 51.510 52.852 1.00 26.79 135 ARG A CA 1
ATOM 1025 C C . ARG A 1 135 ? 45.793 50.173 53.263 1.00 20.02 135 ARG A C 1
ATOM 1026 O O . ARG A 1 135 ? 47.003 50.022 53.431 1.00 23.01 135 ARG A O 1
ATOM 1034 N N . TRP A 1 136 ? 44.904 49.213 53.443 1.00 23.61 136 TRP A N 1
ATOM 1035 C CA . TRP A 1 136 ? 45.320 47.846 53.741 1.00 25.02 136 TRP A CA 1
ATOM 1036 C C . TRP A 1 136 ? 44.127 47.021 53.364 1.00 23.70 136 TRP A C 1
ATOM 1037 O O . TRP A 1 136 ? 42.995 47.333 53.757 1.00 24.44 136 TRP A O 1
ATOM 1048 N N . GLY A 1 137 ? 44.364 45.997 52.545 1.00 21.14 137 GLY A N 1
ATOM 1049 C CA . GLY A 1 137 ? 43.261 45.132 52.154 1.00 18.29 137 GLY A CA 1
ATOM 1050 C C . GLY A 1 137 ? 43.848 43.961 51.402 1.00 18.21 137 GLY A C 1
ATOM 1051 O O . GLY A 1 137 ? 44.924 44.087 50.826 1.00 19.21 137 GLY A O 1
ATOM 1052 N N . ARG A 1 138 ? 43.167 42.819 51.453 1.00 19.52 138 ARG A N 1
ATOM 1053 C CA . ARG A 1 138 ? 43.627 41.638 50.734 1.00 22.70 138 ARG A CA 1
ATOM 1054 C C . ARG A 1 138 ? 42.432 40.985 50.031 1.00 22.04 138 ARG A C 1
ATOM 1055 O O . ARG A 1 138 ? 41.413 40.703 50.655 1.00 22.50 138 ARG A O 1
ATOM 1063 N N . ILE A 1 139 ? 42.538 40.769 48.720 1.00 19.32 139 ILE A N 1
ATOM 1064 C CA . ILE A 1 139 ? 41.446 40.132 47.983 1.00 18.46 139 ILE A CA 1
ATOM 1065 C C . ILE A 1 139 ? 42.109 38.901 47.359 1.00 20.47 139 ILE A C 1
ATOM 1066 O O . ILE A 1 139 ? 43.154 39.014 46.715 1.00 18.85 139 ILE A O 1
ATOM 1071 N N . VAL A 1 140 ? 41.496 37.747 47.564 1.00 18.48 140 VAL A N 1
ATOM 1072 C CA . VAL A 1 140 ? 42.043 36.527 47.019 1.00 19.24 140 VAL A CA 1
ATOM 1073 C C . VAL A 1 140 ? 40.963 35.893 46.180 1.00 17.44 140 VAL A C 1
ATOM 1074 O O . VAL A 1 140 ? 39.884 35.610 46.698 1.00 18.33 140 VAL A O 1
ATOM 1078 N N . ASN A 1 141 ? 41.244 35.685 44.888 1.00 17.40 141 ASN A N 1
ATOM 1079 C CA . ASN A 1 141 ? 40.270 35.077 44.002 1.00 16.96 141 ASN A CA 1
ATOM 1080 C C . ASN A 1 141 ? 40.642 33.612 43.772 1.00 19.28 141 ASN A C 1
ATOM 1081 O O . ASN A 1 141 ? 41.761 33.283 43.376 1.00 18.96 141 ASN A O 1
ATOM 1086 N N . ILE A 1 142 ? 39.689 32.739 44.023 1.00 20.00 142 ILE A N 1
ATOM 1087 C CA . ILE A 1 142 ? 39.937 31.320 43.810 1.00 18.92 142 ILE A CA 1
ATOM 1088 C C . ILE A 1 142 ? 39.677 31.001 42.341 1.00 21.70 142 ILE A C 1
ATOM 1089 O O . ILE A 1 142 ? 38.559 31.149 41.855 1.00 22.50 142 ILE A O 1
ATOM 1094 N N . SER A 1 143 ? 40.753 30.637 41.638 1.00 19.39 143 SER A N 1
ATOM 1095 C CA . SER A 1 143 ? 40.699 30.280 40.214 1.00 22.12 143 SER A CA 1
ATOM 1096 C C . SER A 1 143 ? 40.766 28.743 40.167 1.00 23.51 143 SER A C 1
ATOM 1097 O O . SER A 1 143 ? 40.171 28.095 41.011 1.00 25.24 143 SER A O 1
ATOM 1100 N N . SER A 1 144 ? 41.472 28.185 39.181 1.00 22.63 144 SER A N 1
ATOM 1101 C CA . SER A 1 144 ? 41.592 26.708 39.039 1.00 24.20 144 SER A CA 1
ATOM 1102 C C . SER A 1 144 ? 42.627 26.365 38.002 1.00 23.67 144 SER A C 1
ATOM 1103 O O . SER A 1 144 ? 42.803 27.081 37.019 1.00 23.65 144 SER A O 1
ATOM 1106 N N . VAL A 1 145 ? 43.316 25.251 38.214 1.00 21.99 145 VAL A N 1
ATOM 1107 C CA . VAL A 1 145 ? 44.289 24.805 37.263 1.00 23.03 145 VAL A CA 1
ATOM 1108 C C . VAL A 1 145 ? 43.634 24.726 35.875 1.00 21.65 145 VAL A C 1
ATOM 1109 O O . VAL A 1 145 ? 44.303 24.921 34.856 1.00 22.98 145 VAL A O 1
ATOM 1113 N N . VAL A 1 146 ? 42.329 24.455 35.832 1.00 22.61 146 VAL A N 1
ATOM 1114 C CA . VAL A 1 146 ? 41.618 24.303 34.557 1.00 24.67 146 VAL A CA 1
ATOM 1115 C C . VAL A 1 146 ? 41.510 25.621 33.740 1.00 25.51 146 VAL A C 1
ATOM 1116 O O . VAL A 1 146 ? 41.343 25.600 32.504 1.00 22.83 146 VAL A O 1
ATOM 1120 N N . GLY A 1 147 ? 41.670 26.752 34.421 1.00 28.21 147 GLY A N 1
ATOM 1121 C CA . GLY A 1 147 ? 41.649 28.040 33.726 1.00 29.17 147 GLY A CA 1
ATOM 1122 C C . GLY A 1 147 ? 42.952 28.207 32.969 1.00 27.97 147 GLY A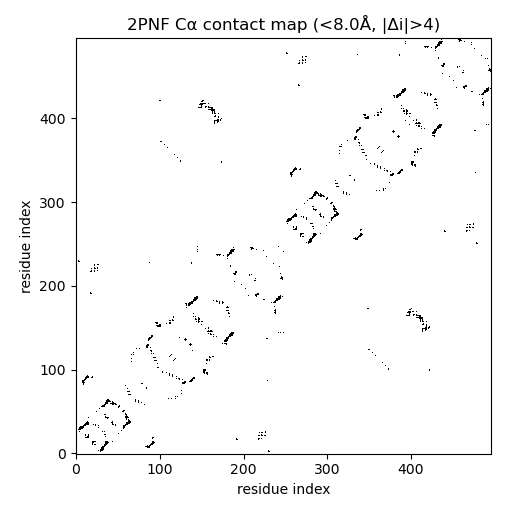 C 1
ATOM 1123 O O . GLY A 1 147 ? 43.063 29.045 32.068 1.00 25.62 147 GLY A O 1
ATOM 1124 N N . PHE A 1 148 ? 43.958 27.391 33.312 1.00 22.70 148 PHE A N 1
ATOM 1125 C CA . PHE A 1 148 ? 45.262 27.487 32.642 1.00 24.69 148 PHE A CA 1
ATOM 1126 C C . PHE A 1 148 ? 45.512 26.429 31.579 1.00 29.20 148 PHE A C 1
ATOM 1127 O O . PHE A 1 148 ? 46.141 26.693 30.544 1.00 26.09 148 PHE A O 1
ATOM 1135 N N . THR A 1 149 ? 45.032 25.220 31.862 1.00 27.49 149 THR A N 1
ATOM 1136 C CA . THR A 1 149 ? 45.196 24.105 30.969 1.00 29.27 149 THR A CA 1
ATOM 1137 C C . THR A 1 149 ? 44.014 23.901 30.033 1.00 29.12 149 THR A C 1
ATOM 1138 O O . THR A 1 149 ? 44.177 23.326 28.948 1.00 29.34 149 THR A O 1
ATOM 1142 N N . GLY A 1 150 ? 42.837 24.387 30.426 1.00 25.47 150 GLY A N 1
ATOM 1143 C CA . GLY A 1 150 ? 41.636 24.119 29.643 1.00 23.39 150 GLY A CA 1
ATOM 1144 C C . GLY A 1 150 ? 41.169 22.720 30.082 1.00 29.69 150 GLY A C 1
ATOM 1145 O O . GLY A 1 150 ? 41.969 21.968 30.661 1.00 26.99 150 GLY A O 1
ATOM 1146 N N . ASN A 1 151 ? 39.903 22.361 29.836 1.00 27.63 151 ASN A N 1
ATOM 1147 C CA . ASN A 1 151 ? 39.404 21.023 30.224 1.00 29.00 151 ASN A CA 1
ATOM 1148 C C . ASN A 1 151 ? 38.184 20.692 29.400 1.00 31.63 151 ASN A C 1
ATOM 1149 O O . ASN A 1 151 ? 37.265 21.508 29.285 1.00 30.54 151 ASN A O 1
ATOM 1154 N N . VAL A 1 152 ? 38.165 19.492 28.835 1.00 29.24 152 VAL A N 1
ATOM 1155 C CA . VAL A 1 152 ? 37.023 19.006 28.052 1.00 27.04 152 VAL A CA 1
ATOM 1156 C C . VAL A 1 152 ? 35.747 19.041 28.902 1.00 29.90 152 VAL A C 1
ATOM 1157 O O . VAL A 1 152 ? 35.754 18.640 30.078 1.00 29.95 152 VAL A O 1
ATOM 1161 N N . GLY A 1 153 ? 34.661 19.552 28.311 1.00 28.66 153 GLY A N 1
ATOM 1162 C CA . GLY A 1 153 ? 33.377 19.640 28.976 1.00 26.76 153 GLY A CA 1
ATOM 1163 C C . GLY A 1 153 ? 33.242 20.835 29.894 1.00 28.75 153 GLY A C 1
ATOM 1164 O O . GLY A 1 153 ? 32.204 21.006 30.539 1.00 28.14 153 GLY A O 1
ATOM 1165 N N . GLN A 1 154 ? 34.284 21.662 29.979 1.00 24.94 154 GLN A N 1
ATOM 1166 C CA . GLN A 1 154 ? 34.241 22.823 30.873 1.00 24.73 154 GLN A CA 1
ATOM 1167 C C . GLN A 1 154 ? 34.672 24.123 30.178 1.00 25.43 154 GLN A C 1
ATOM 1168 O O . GLN A 1 154 ? 35.354 24.962 30.781 1.00 23.24 154 GLN A O 1
ATOM 1174 N N . VAL A 1 155 ? 34.311 24.272 28.910 1.00 21.51 155 VAL A N 1
ATOM 1175 C CA . VAL A 1 155 ? 34.739 25.489 28.238 1.00 22.27 155 VAL A CA 1
ATOM 1176 C C . VAL A 1 155 ? 34.220 26.745 29.018 1.00 20.15 155 VAL A C 1
ATOM 1177 O O . VAL A 1 155 ? 34.945 27.756 29.092 1.00 23.02 155 VAL A O 1
ATOM 1181 N N . ASN A 1 156 ? 32.997 26.681 29.571 1.00 21.94 156 ASN A N 1
ATOM 1182 C CA . ASN A 1 156 ? 32.436 27.813 30.345 1.00 18.49 156 ASN A CA 1
ATOM 1183 C C . ASN A 1 156 ? 33.215 28.035 31.641 1.00 25.80 156 ASN A C 1
ATOM 1184 O O . ASN A 1 156 ? 33.674 29.142 31.915 1.00 21.05 156 ASN A O 1
ATOM 1189 N N . TYR A 1 157 ? 33.423 26.973 32.415 1.00 21.86 157 TYR A N 1
ATOM 1190 C CA . TYR A 1 157 ? 34.175 27.092 33.650 1.00 20.55 157 TYR A CA 1
ATOM 1191 C C . TYR A 1 157 ? 35.605 27.550 33.406 1.00 20.54 157 TYR A C 1
ATOM 1192 O O . TYR A 1 157 ? 36.081 28.428 34.127 1.00 24.97 157 TYR A O 1
ATOM 1201 N N . SER A 1 158 ? 36.296 26.962 32.422 1.00 18.54 158 SER A N 1
ATOM 1202 C CA . SER A 1 158 ? 37.679 27.350 32.131 1.00 22.16 158 SER A CA 1
ATOM 1203 C C . SER A 1 158 ? 37.799 28.823 31.705 1.00 21.96 158 SER A C 1
ATOM 1204 O O . SER A 1 158 ? 38.758 29.507 32.078 1.00 20.33 158 SER A O 1
ATOM 1207 N N . THR A 1 159 ? 36.838 29.269 30.886 1.00 19.74 159 THR A N 1
ATOM 1208 C CA . THR A 1 159 ? 36.765 30.653 30.451 1.00 19.79 159 THR A CA 1
ATOM 1209 C C . THR A 1 159 ? 36.717 31.550 31.696 1.00 20.11 159 THR A C 1
ATOM 1210 O O . THR A 1 159 ? 37.446 32.535 31.780 1.00 18.45 159 THR A O 1
ATOM 1214 N N . THR A 1 160 ? 35.864 31.219 32.670 1.00 19.04 160 THR A N 1
ATOM 1215 C CA . THR A 1 160 ? 35.800 32.071 33.865 1.00 19.96 160 THR A CA 1
ATOM 1216 C C . THR A 1 160 ? 37.026 31.995 34.771 1.00 18.01 160 THR A C 1
ATOM 1217 O O . THR A 1 160 ? 37.465 33.013 35.352 1.00 18.15 160 THR A O 1
ATOM 1221 N N . LYS A 1 161 ? 37.612 30.802 34.913 1.00 19.44 161 LYS A N 1
ATOM 1222 C CA . LYS A 1 161 ? 38.769 30.694 35.777 1.00 19.36 161 LYS A CA 1
ATOM 1223 C C . LYS A 1 161 ? 39.986 31.409 35.165 1.00 18.39 161 LYS A C 1
ATOM 1224 O O . LYS A 1 161 ? 40.800 31.906 35.903 1.00 17.67 161 LYS A O 1
ATOM 1230 N N . ALA A 1 162 ? 40.094 31.451 33.826 1.00 18.31 162 ALA A N 1
ATOM 1231 C CA . ALA A 1 162 ? 41.165 32.178 33.169 1.00 17.41 162 ALA A CA 1
ATOM 1232 C C . ALA A 1 162 ? 40.801 33.688 33.245 1.00 16.29 162 ALA A C 1
ATOM 1233 O O . ALA A 1 162 ? 41.667 34.534 33.428 1.00 19.91 162 ALA A O 1
ATOM 1235 N N . GLY A 1 163 ? 39.517 33.994 33.075 1.00 17.62 163 GLY A N 1
ATOM 1236 C CA . GLY A 1 163 ? 39.084 35.389 33.161 1.00 16.88 163 GLY A CA 1
ATOM 1237 C C . GLY A 1 163 ? 39.417 36.006 34.502 1.00 20.75 163 GLY A C 1
ATOM 1238 O O . GLY A 1 163 ? 39.775 37.201 34.582 1.00 19.33 163 GLY A O 1
ATOM 1239 N N . LEU A 1 164 ? 39.325 35.217 35.562 1.00 17.26 164 LEU A N 1
ATOM 1240 C CA . LEU A 1 164 ? 39.666 35.738 36.894 1.00 21.18 164 LEU A CA 1
ATOM 1241 C C . LEU A 1 164 ? 41.114 36.173 37.046 1.00 20.96 164 LEU A C 1
ATOM 1242 O O . LEU A 1 164 ? 41.455 36.959 37.948 1.00 18.87 164 LEU A O 1
ATOM 1247 N N . ILE A 1 165 ? 41.982 35.634 36.189 1.00 20.62 165 ILE A N 1
ATOM 1248 C CA . ILE A 1 165 ? 43.381 35.989 36.242 1.00 19.97 165 ILE A CA 1
ATOM 1249 C C . ILE A 1 165 ? 43.538 37.415 35.673 1.00 21.96 165 ILE A C 1
ATOM 1250 O O . ILE A 1 165 ? 44.296 38.206 36.230 1.00 22.04 165 ILE A O 1
ATOM 1255 N N . GLY A 1 166 ? 42.833 37.723 34.574 1.00 20.83 166 GLY A N 1
ATOM 1256 C CA . GLY A 1 166 ? 42.860 39.063 33.986 1.00 23.05 166 GLY A CA 1
ATOM 1257 C C . GLY A 1 166 ? 42.261 40.020 34.998 1.00 19.33 166 GLY A C 1
ATOM 1258 O O . GLY A 1 166 ? 42.759 41.119 35.213 1.00 20.59 166 GLY A O 1
ATOM 1259 N N . PHE A 1 167 ? 41.175 39.591 35.622 1.00 18.99 167 PHE A N 1
ATOM 1260 C CA . PHE A 1 167 ? 40.528 40.381 36.677 1.00 19.03 167 PHE A CA 1
ATOM 1261 C C . PHE A 1 167 ? 41.530 40.697 37.796 1.00 21.05 167 PHE A C 1
ATOM 1262 O O . PHE A 1 167 ? 41.683 41.846 38.217 1.00 19.34 167 PHE A O 1
ATOM 1270 N N . THR A 1 168 ? 42.229 39.669 38.259 1.00 19.54 168 THR A N 1
ATOM 1271 C CA . THR A 1 168 ? 43.201 39.812 39.330 1.00 20.99 168 THR A CA 1
ATOM 1272 C C . THR A 1 168 ? 44.328 40.760 38.986 1.00 22.91 168 THR A C 1
ATOM 1273 O O . THR A 1 168 ? 44.623 41.659 39.764 1.00 18.75 168 THR A O 1
ATOM 1277 N N . LYS A 1 169 ? 44.939 40.583 37.809 1.00 17.82 169 LYS A N 1
ATOM 1278 C CA . LYS A 1 169 ? 46.059 41.446 37.426 1.00 17.64 169 LYS A CA 1
ATOM 1279 C C . LYS A 1 169 ? 45.674 42.893 37.174 1.00 19.29 169 LYS A C 1
ATOM 1280 O O . LYS A 1 169 ? 46.451 43.795 37.526 1.00 20.44 169 LYS A O 1
ATOM 1286 N N . SER A 1 170 ? 44.510 43.123 36.569 1.00 20.59 170 SER A N 1
ATOM 1287 C CA . SER A 1 170 ? 44.039 44.495 36.320 1.00 21.03 170 SER A CA 1
ATOM 1288 C C . SER A 1 170 ? 43.669 45.195 37.599 1.00 20.93 170 SER A C 1
ATOM 1289 O O . SER A 1 170 ? 44.018 46.374 37.808 1.00 22.23 170 SER A O 1
ATOM 1292 N N . LEU A 1 171 ? 42.927 44.503 38.448 1.00 19.86 171 LEU A N 1
ATOM 1293 C CA . LEU A 1 171 ? 42.491 45.110 39.699 1.00 21.70 171 LEU A CA 1
ATOM 1294 C C . LEU A 1 171 ? 43.690 45.351 40.608 1.00 20.48 171 LEU A C 1
ATOM 1295 O O . LEU A 1 171 ? 43.754 46.356 41.332 1.00 20.57 171 LEU A O 1
ATOM 1300 N N . ALA A 1 172 ? 44.660 44.435 40.580 1.00 19.40 172 ALA A N 1
ATOM 1301 C CA . ALA A 1 172 ? 45.854 44.615 41.409 1.00 22.30 172 ALA A CA 1
ATOM 1302 C C . ALA A 1 172 ? 46.542 45.926 40.995 1.00 19.97 172 ALA A C 1
ATOM 1303 O O . ALA A 1 172 ? 47.043 46.652 41.821 1.00 21.84 172 ALA A O 1
ATOM 1305 N N . LYS A 1 173 ? 46.641 46.174 39.706 1.00 19.22 173 LYS A N 1
ATOM 1306 C CA . LYS A 1 173 ? 47.279 47.420 39.273 1.00 25.78 173 LYS A CA 1
ATOM 1307 C C . LYS A 1 173 ? 46.542 48.669 39.739 1.00 24.62 173 LYS A C 1
ATOM 1308 O O . LYS A 1 173 ? 47.165 49.647 40.154 1.00 25.19 173 LYS A O 1
ATOM 1314 N N . GLU A 1 174 ? 45.222 48.655 39.643 1.00 23.54 174 GLU A N 1
ATOM 1315 C CA . GLU A 1 174 ? 44.421 49.806 40.068 1.00 27.32 174 GLU A CA 1
ATOM 1316 C C . GLU A 1 174 ? 44.448 50.092 41.549 1.00 31.04 174 GLU A C 1
ATOM 1317 O O . GLU A 1 174 ? 44.450 51.271 41.975 1.00 25.35 174 GLU A O 1
ATOM 1323 N N . LEU A 1 175 ? 44.467 49.018 42.334 1.00 20.72 175 LEU A N 1
ATOM 1324 C CA . LEU A 1 175 ? 44.456 49.178 43.780 1.00 21.61 175 LEU A CA 1
ATOM 1325 C C . LEU A 1 175 ? 45.798 49.227 44.471 1.00 22.87 175 LEU A C 1
ATOM 1326 O O . LEU A 1 175 ? 45.856 49.534 45.650 1.00 22.61 175 LEU A O 1
ATOM 1331 N N . ALA A 1 176 ? 46.869 48.921 43.745 1.00 24.51 176 ALA A N 1
ATOM 1332 C CA . ALA A 1 176 ? 48.207 48.920 44.315 1.00 25.94 176 ALA A CA 1
ATOM 1333 C C . ALA A 1 176 ? 48.594 50.230 45.016 1.00 24.00 176 ALA A C 1
ATOM 1334 O O . ALA A 1 176 ? 49.217 50.191 46.079 1.00 24.41 176 ALA A O 1
ATOM 1336 N N . PRO A 1 177 ? 48.221 51.390 44.443 1.00 23.05 177 PRO A N 1
ATOM 1337 C CA . PRO A 1 177 ? 48.566 52.684 45.073 1.00 28.41 177 PRO A CA 1
ATOM 1338 C C . PRO A 1 177 ? 47.950 52.870 46.452 1.00 29.69 177 PRO A C 1
ATOM 1339 O O . PRO A 1 177 ? 48.419 53.706 47.236 1.00 29.85 177 PRO A O 1
ATOM 1343 N N . ARG A 1 178 ? 46.917 52.078 46.739 1.00 27.71 178 ARG A N 1
ATOM 1344 C CA . ARG A 1 178 ? 46.203 52.088 48.024 1.00 26.29 178 ARG A CA 1
ATOM 1345 C C . ARG A 1 178 ? 46.610 50.942 48.935 1.00 24.21 178 ARG A C 1
ATOM 1346 O O . ARG A 1 178 ? 46.012 50.739 49.977 1.00 24.58 178 ARG A O 1
ATOM 1354 N N . ASN A 1 179 ? 47.614 50.186 48.519 1.00 23.26 179 ASN A N 1
ATOM 1355 C CA . ASN A 1 179 ? 48.109 49.053 49.309 1.00 24.16 179 ASN A CA 1
ATOM 1356 C C . ASN A 1 179 ? 47.023 47.996 49.564 1.00 20.48 179 ASN A C 1
ATOM 1357 O O . ASN A 1 179 ? 46.950 47.406 50.640 1.00 23.87 179 ASN A O 1
ATOM 1362 N N . VAL A 1 180 ? 46.190 47.745 48.564 1.00 20.31 180 VAL A N 1
ATOM 1363 C CA . VAL A 1 180 ? 45.158 46.711 48.675 1.00 19.74 180 VAL A CA 1
ATOM 1364 C C . VAL A 1 180 ? 45.698 45.688 47.652 1.00 16.09 180 VAL A C 1
ATOM 1365 O O . VAL A 1 180 ? 45.733 45.969 46.437 1.00 21.76 180 VAL A O 1
ATOM 1369 N N . LEU A 1 181 ? 46.078 44.514 48.140 1.00 22.50 181 LEU A N 1
ATOM 1370 C CA . LEU A 1 181 ? 46.687 43.499 47.261 1.00 18.75 181 LEU A CA 1
ATOM 1371 C C . LEU A 1 181 ? 45.664 42.523 46.740 1.00 20.23 181 LEU A C 1
ATOM 1372 O O . LEU A 1 181 ? 44.820 42.063 47.497 1.00 19.49 181 LEU A O 1
ATOM 1377 N N . VAL A 1 182 ? 45.728 42.223 45.434 1.00 18.70 182 VAL A N 1
ATOM 1378 C CA . VAL A 1 182 ? 44.769 41.357 44.796 1.00 16.83 182 VAL A CA 1
ATOM 1379 C C . VAL A 1 182 ? 45.536 40.228 44.164 1.00 16.26 182 VAL A C 1
ATOM 1380 O O . VAL A 1 182 ? 46.370 40.460 43.289 1.00 16.30 182 VAL A O 1
ATOM 1384 N N . ASN A 1 183 ? 45.206 39.016 44.586 1.00 17.01 183 ASN A N 1
ATOM 1385 C CA . ASN A 1 183 ? 45.907 37.828 44.096 1.00 16.48 183 ASN A CA 1
ATOM 1386 C C . ASN A 1 183 ? 44.941 36.696 43.835 1.00 19.16 183 ASN A C 1
ATOM 1387 O O . ASN A 1 183 ? 43.765 36.799 44.156 1.00 18.18 183 ASN A O 1
ATOM 1392 N N . ALA A 1 184 ? 45.457 35.598 43.256 1.00 17.27 184 ALA A N 1
ATOM 1393 C CA . ALA A 1 184 ? 44.590 34.455 42.951 1.00 15.87 184 ALA A CA 1
ATOM 1394 C C . ALA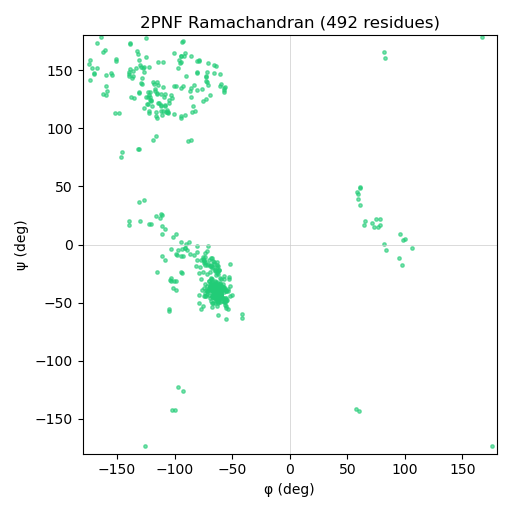 A 1 184 ? 45.299 33.208 43.431 1.00 14.71 184 ALA A C 1
ATOM 1395 O O . ALA A 1 184 ? 46.528 33.176 43.493 1.00 18.94 184 ALA A O 1
ATOM 1397 N N . VAL A 1 185 ? 44.510 32.196 43.789 1.00 19.94 185 VAL A N 1
ATOM 1398 C CA . VAL A 1 185 ? 45.063 30.907 44.176 1.00 20.47 185 VAL A CA 1
ATOM 1399 C C . VAL A 1 185 ? 44.415 29.965 43.180 1.00 20.24 185 VAL A C 1
ATOM 1400 O O . VAL A 1 185 ? 43.194 30.029 42.999 1.00 20.88 185 VAL A O 1
ATOM 1404 N N . ALA A 1 186 ? 45.206 29.094 42.531 1.00 20.24 186 ALA A N 1
ATOM 1405 C CA . ALA A 1 186 ? 44.646 28.152 41.528 1.00 22.55 186 ALA A CA 1
ATOM 1406 C C . ALA A 1 186 ? 44.840 26.712 42.008 1.00 19.44 186 ALA A C 1
ATOM 1407 O O . ALA A 1 186 ? 45.886 26.087 41.794 1.00 21.09 186 ALA A O 1
ATOM 1409 N N . PRO A 1 187 ? 43.832 26.181 42.678 1.00 20.42 187 PRO A N 1
ATOM 1410 C CA . PRO A 1 187 ? 43.981 24.808 43.159 1.00 22.56 187 PRO A CA 1
ATOM 1411 C C . PRO A 1 187 ? 43.949 23.813 42.010 1.00 21.83 187 PRO A C 1
ATOM 1412 O O . PRO A 1 187 ? 43.396 24.088 40.945 1.00 22.81 187 PRO A O 1
ATOM 1416 N N . GLY A 1 188 ? 44.539 22.651 42.251 1.00 23.75 188 GLY A N 1
ATOM 1417 C CA . GLY A 1 188 ? 44.491 21.595 41.264 1.00 24.66 188 GLY A CA 1
ATOM 1418 C C . GLY A 1 188 ? 43.340 20.680 41.677 1.00 25.04 188 GLY A C 1
ATOM 1419 O O . GLY A 1 188 ? 42.204 21.141 41.805 1.00 27.27 188 GLY A O 1
ATOM 1420 N N . PHE A 1 189 ? 43.628 19.401 41.889 1.00 23.40 189 PHE A N 1
ATOM 1421 C CA . PHE A 1 189 ? 42.596 18.404 42.270 1.00 22.55 189 PHE A CA 1
ATOM 1422 C C . PHE A 1 189 ? 42.575 18.278 43.784 1.00 22.84 189 PHE A C 1
ATOM 1423 O O . PHE A 1 189 ? 43.504 17.777 44.388 1.00 24.22 189 PHE A O 1
ATOM 1431 N N . ILE A 1 190 ? 41.488 18.757 44.384 1.00 21.93 190 ILE A N 1
ATOM 1432 C CA . ILE A 1 190 ? 41.340 18.812 45.833 1.00 22.99 190 ILE A CA 1
ATOM 1433 C C . ILE A 1 190 ? 40.217 17.871 46.276 1.00 27.01 190 ILE A C 1
ATOM 1434 O O . ILE A 1 190 ? 39.133 17.828 45.672 1.00 28.17 190 ILE A O 1
ATOM 1439 N N . GLU A 1 191 ? 40.471 17.153 47.355 1.00 28.42 191 GLU A N 1
ATOM 1440 C CA . GLU A 1 191 ? 39.481 16.215 47.864 1.00 28.33 191 GLU A CA 1
ATOM 1441 C C . GLU A 1 191 ? 38.443 16.882 48.768 1.00 32.44 191 GLU A C 1
ATOM 1442 O O . GLU A 1 191 ? 38.781 17.465 49.792 1.00 32.91 191 GLU A O 1
ATOM 1448 N N . THR A 1 192 ? 37.173 16.815 48.361 1.00 31.73 192 THR A N 1
ATOM 1449 C CA . THR A 1 192 ? 36.077 17.365 49.153 1.00 34.15 192 THR A CA 1
ATOM 1450 C C . THR A 1 192 ? 35.087 16.181 49.345 1.00 40.57 192 THR A C 1
ATOM 1451 O O . THR A 1 192 ? 35.339 15.077 48.846 1.00 34.70 192 THR A O 1
ATOM 1455 N N . ASP A 1 193 ? 33.994 16.350 50.081 1.00 43.98 193 ASP A N 1
ATOM 1456 C CA . ASP A 1 193 ? 33.121 15.178 50.211 1.00 49.17 193 ASP A CA 1
ATOM 1457 C C . ASP A 1 193 ? 32.489 14.819 48.875 1.00 48.04 193 ASP A C 1
ATOM 1458 O O . ASP A 1 193 ? 32.046 13.685 48.683 1.00 50.47 193 ASP A O 1
ATOM 1463 N N . MET A 1 194 ? 32.470 15.763 47.939 1.00 46.60 194 MET A N 1
ATOM 1464 C CA . MET A 1 194 ? 31.907 15.481 46.625 1.00 47.49 194 MET A CA 1
ATOM 1465 C C . MET A 1 194 ? 32.776 14.503 45.836 1.00 47.04 194 MET A C 1
ATOM 1466 O O . MET A 1 194 ? 32.306 13.818 44.921 1.00 46.39 194 MET A O 1
ATOM 1471 N N . THR A 1 195 ? 34.054 14.438 46.186 1.00 42.90 195 THR A N 1
ATOM 1472 C CA . THR A 1 195 ? 34.965 13.538 45.500 1.00 40.30 195 THR A CA 1
ATOM 1473 C C . THR A 1 195 ? 34.505 12.094 45.739 1.00 39.45 195 THR A C 1
ATOM 1474 O O . THR A 1 195 ? 34.936 11.171 45.062 1.00 36.99 195 THR A O 1
ATOM 1478 N N . ALA A 1 196 ? 33.622 11.921 46.712 1.00 42.44 196 ALA A N 1
ATOM 1479 C CA . ALA A 1 196 ? 33.103 10.605 47.061 1.00 46.61 196 ALA A CA 1
ATOM 1480 C C . ALA A 1 196 ? 32.268 9.930 45.960 1.00 46.74 196 ALA A C 1
ATOM 1481 O O . ALA A 1 196 ? 32.134 8.713 45.951 1.00 46.14 196 ALA A O 1
ATOM 1483 N N . VAL A 1 197 ? 31.722 10.704 45.027 1.00 47.10 197 VAL A N 1
ATOM 1484 C CA . VAL A 1 197 ? 30.906 10.115 43.965 1.00 48.88 197 VAL A CA 1
ATOM 1485 C C . VAL A 1 197 ? 31.727 9.655 42.751 1.00 50.32 197 VAL A C 1
ATOM 1486 O O . VAL A 1 197 ? 31.169 9.176 41.752 1.00 49.65 197 VAL A O 1
ATOM 1490 N N . LEU A 1 198 ? 33.048 9.792 42.823 1.00 44.41 198 LEU A N 1
ATOM 1491 C CA . LEU A 1 198 ? 33.874 9.374 41.701 1.00 44.47 198 LEU A CA 1
ATOM 1492 C C . LEU A 1 198 ? 34.266 7.902 41.888 1.00 45.67 198 LEU A C 1
ATOM 1493 O O . LEU A 1 198 ? 34.450 7.437 43.014 1.00 42.71 198 LEU A O 1
ATOM 1498 N N . SER A 1 199 ? 34.356 7.163 40.784 1.00 48.52 199 SER A N 1
ATOM 1499 C CA . SER A 1 199 ? 34.753 5.755 40.852 1.00 49.71 199 SER A CA 1
ATOM 1500 C C . SER A 1 199 ? 36.249 5.701 41.178 1.00 54.13 199 SER A C 1
ATOM 1501 O O . SER A 1 199 ? 37.017 6.588 40.773 1.00 48.96 199 SER A O 1
ATOM 1504 N N . GLU A 1 200 ? 36.654 4.658 41.897 1.00 54.43 200 GLU A N 1
ATOM 1505 C CA . GLU A 1 200 ? 38.052 4.463 42.264 1.00 55.81 200 GLU A CA 1
ATOM 1506 C C . GLU A 1 200 ? 38.933 4.552 41.037 1.00 54.97 200 GLU A C 1
ATOM 1507 O O . GLU A 1 200 ? 40.057 5.038 41.079 1.00 54.63 200 GLU A O 1
ATOM 1513 N N . GLU A 1 201 ? 38.400 4.063 39.938 1.00 54.15 201 GLU A N 1
ATOM 1514 C CA . GLU A 1 201 ? 39.105 4.054 38.682 1.00 55.09 201 GLU A CA 1
ATOM 1515 C C . GLU A 1 201 ? 39.384 5.457 38.148 1.00 54.47 201 GLU A C 1
ATOM 1516 O O . GLU A 1 201 ? 40.509 5.766 37.763 1.00 53.92 201 GLU A O 1
ATOM 1522 N N . ILE A 1 202 ? 38.356 6.299 38.104 1.00 52.40 202 ILE A N 1
ATOM 1523 C CA . ILE A 1 202 ? 38.517 7.666 37.616 1.00 52.40 202 ILE A CA 1
ATOM 1524 C C . ILE A 1 202 ? 39.484 8.444 3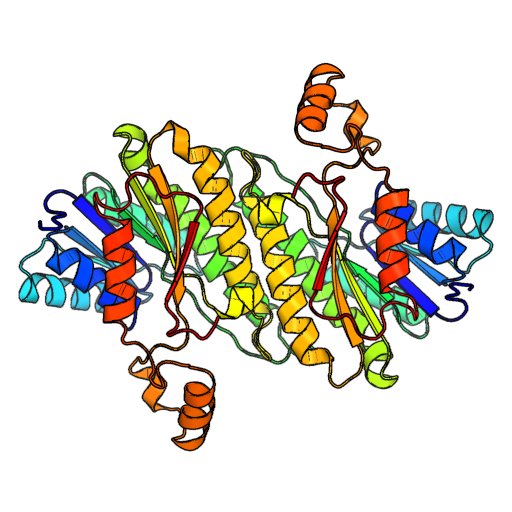8.527 1.00 51.34 202 ILE A C 1
ATOM 1525 O O . ILE A 1 202 ? 40.298 9.237 38.049 1.00 47.44 202 ILE A O 1
ATOM 1530 N N . LYS A 1 203 ? 39.390 8.205 39.830 1.00 47.10 203 LYS A N 1
ATOM 1531 C CA . LYS A 1 203 ? 40.245 8.887 40.799 1.00 50.29 203 LYS A CA 1
ATOM 1532 C C . LYS A 1 203 ? 41.725 8.566 40.629 1.00 50.44 203 LYS A C 1
ATOM 1533 O O . LYS A 1 203 ? 42.577 9.458 40.745 1.00 42.79 203 LYS A O 1
ATOM 1539 N N . GLN A 1 204 ? 42.030 7.298 40.349 1.00 48.43 204 GLN A N 1
ATOM 1540 C CA . GLN A 1 204 ? 43.409 6.893 40.161 1.00 49.07 204 GLN A CA 1
ATOM 1541 C C . GLN A 1 204 ? 43.927 7.513 38.892 1.00 49.66 204 GLN A C 1
ATOM 1542 O O . GLN A 1 204 ? 45.114 7.835 38.779 1.00 43.69 204 GLN A O 1
ATOM 1548 N N . LYS A 1 205 ? 43.023 7.664 37.929 1.00 46.55 205 LYS A N 1
ATOM 1549 C CA . LYS A 1 205 ? 43.348 8.272 36.649 1.00 48.07 205 LYS A CA 1
ATOM 1550 C C . LYS A 1 205 ? 43.771 9.722 36.946 1.00 46.09 205 LYS A C 1
ATOM 1551 O O . LYS A 1 205 ? 44.824 10.179 36.492 1.00 46.63 205 LYS A O 1
ATOM 1557 N N . TYR A 1 206 ? 42.959 10.440 37.718 1.00 39.82 206 TYR A N 1
ATOM 1558 C CA . TYR A 1 206 ? 43.293 11.828 38.050 1.00 41.37 206 TYR A CA 1
ATOM 1559 C C . TYR A 1 206 ? 44.599 11.929 38.837 1.00 38.60 206 TYR A C 1
ATOM 1560 O O . TYR A 1 206 ? 45.443 12.781 38.547 1.00 36.79 206 TYR A O 1
ATOM 1569 N N . LYS A 1 207 ? 44.765 11.051 39.821 1.00 37.72 207 LYS A N 1
ATOM 1570 C CA . LYS A 1 207 ? 45.970 11.075 40.638 1.00 38.91 207 LYS A CA 1
ATOM 1571 C C . LYS A 1 207 ? 47.234 10.853 39.821 1.00 41.93 207 LYS A C 1
ATOM 1572 O O . LYS A 1 207 ? 48.316 11.331 40.189 1.00 36.97 207 LYS A O 1
ATOM 1578 N N . GLU A 1 208 ? 47.096 10.116 38.722 1.00 34.46 208 GLU A N 1
ATOM 1579 C CA . GLU A 1 208 ? 48.227 9.840 37.865 1.00 40.04 208 GLU A CA 1
ATOM 1580 C C . GLU A 1 208 ? 48.754 11.128 37.267 1.00 37.68 208 GLU A C 1
ATOM 1581 O O . GLU A 1 208 ? 49.924 11.209 36.921 1.00 38.76 208 GLU A O 1
ATOM 1587 N N . GLN A 1 209 ? 47.895 12.143 37.163 1.00 37.69 209 GLN A N 1
ATOM 1588 C CA . GLN A 1 209 ? 48.308 13.430 36.607 1.00 35.20 209 GLN A CA 1
ATOM 1589 C C . GLN A 1 209 ? 49.028 14.256 37.658 1.00 32.06 209 GLN A C 1
ATOM 1590 O O . GLN A 1 209 ? 49.537 15.331 37.341 1.00 29.81 209 GLN A O 1
ATOM 1596 N N . ILE A 1 210 ? 49.050 13.776 38.902 1.00 28.08 210 ILE A N 1
ATOM 1597 C CA . ILE A 1 210 ? 49.659 14.542 40.013 1.00 24.57 210 ILE A CA 1
ATOM 1598 C C . ILE A 1 210 ? 51.003 13.998 40.504 1.00 25.05 210 ILE A C 1
ATOM 1599 O O . ILE A 1 210 ? 51.051 12.909 41.071 1.00 26.44 210 ILE A O 1
ATOM 1604 N N . PRO A 1 211 ? 52.092 14.770 40.355 1.00 25.10 211 PRO A N 1
ATOM 1605 C CA . PRO A 1 211 ? 53.381 14.262 40.827 1.00 24.16 211 PRO A CA 1
ATOM 1606 C C . PRO A 1 211 ? 53.401 13.844 42.305 1.00 25.06 211 PRO A C 1
ATOM 1607 O O . PRO A 1 211 ? 54.029 12.842 42.660 1.00 25.66 211 PRO A O 1
ATOM 1611 N N . LEU A 1 212 ? 52.748 14.600 43.190 1.00 24.01 212 LEU A N 1
ATOM 1612 C CA . LEU A 1 212 ? 52.762 14.206 44.593 1.00 21.25 212 LEU A CA 1
ATOM 1613 C C . LEU A 1 212 ? 51.949 12.905 44.816 1.00 26.91 212 LEU A C 1
ATOM 1614 O O . LEU A 1 212 ? 52.004 12.340 45.894 1.00 26.97 212 LEU A O 1
ATOM 1619 N N . GLY A 1 213 ? 51.184 12.488 43.807 1.00 29.15 213 GLY A N 1
ATOM 1620 C CA . GLY A 1 213 ? 50.413 11.243 43.871 1.00 31.16 213 GLY A CA 1
ATOM 1621 C C . GLY A 1 213 ? 49.212 11.205 44.784 1.00 35.07 213 GLY A C 1
ATOM 1622 O O . GLY A 1 213 ? 48.713 10.117 45.135 1.00 31.12 213 GLY A O 1
ATOM 1623 N N . ARG A 1 214 ? 48.723 12.384 45.152 1.00 26.35 214 ARG A N 1
ATOM 1624 C CA . ARG A 1 214 ? 47.594 12.479 46.046 1.00 27.30 214 ARG A CA 1
ATOM 1625 C C . ARG A 1 214 ? 46.830 13.755 45.747 1.00 26.86 214 ARG A C 1
ATOM 1626 O O . ARG A 1 214 ? 47.375 14.677 45.148 1.00 25.07 214 ARG A O 1
ATOM 1634 N N . PHE A 1 215 ? 45.571 13.796 46.164 1.00 26.59 215 PHE A N 1
ATOM 1635 C CA . PHE A 1 215 ? 44.745 14.991 45.996 1.00 25.62 215 PHE A CA 1
ATOM 1636 C C . PHE A 1 215 ? 45.150 15.901 47.140 1.00 23.97 215 PHE A C 1
ATOM 1637 O O . PHE A 1 215 ? 45.679 15.426 48.126 1.00 23.02 215 PHE A O 1
ATOM 1645 N N . GLY A 1 216 ? 44.921 17.214 47.029 1.00 23.09 216 GLY A N 1
ATOM 1646 C CA . GLY A 1 216 ? 45.289 18.051 48.145 1.00 19.74 216 GLY A CA 1
ATOM 1647 C C . GLY A 1 216 ? 44.073 18.136 49.048 1.00 24.53 216 GLY A C 1
ATOM 1648 O O . GLY A 1 216 ? 42.974 17.783 48.622 1.00 25.18 216 GLY A O 1
ATOM 1649 N N . SER A 1 217 ? 44.236 18.590 50.285 1.00 22.35 217 SER A N 1
ATOM 1650 C CA . SER A 1 217 ? 43.083 18.715 51.143 1.00 23.89 217 SER A CA 1
ATOM 1651 C C . SER A 1 217 ? 42.582 20.159 51.084 1.00 22.52 217 SER A C 1
ATOM 1652 O O . SER A 1 217 ? 43.307 21.049 50.665 1.00 24.78 217 SER A O 1
ATOM 1655 N N . PRO A 1 218 ? 41.320 20.390 51.446 1.00 22.13 218 PRO A N 1
ATOM 1656 C CA . PRO A 1 218 ? 40.795 21.763 51.441 1.00 23.25 218 PRO A CA 1
ATOM 1657 C C . PRO A 1 218 ? 41.669 22.648 52.339 1.00 23.80 218 PRO A C 1
ATOM 1658 O O . PRO A 1 218 ? 41.905 23.826 52.044 1.00 22.71 218 PRO A O 1
ATOM 1662 N N . GLU A 1 219 ? 42.153 22.080 53.448 1.00 23.05 219 GLU A N 1
ATOM 1663 C CA . GLU A 1 219 ? 42.988 22.850 54.352 1.00 19.54 219 GLU A CA 1
ATOM 1664 C C . GLU A 1 219 ? 44.300 23.312 53.695 1.00 23.35 219 GLU A C 1
ATOM 1665 O O . GLU A 1 219 ? 44.779 24.401 53.991 1.00 20.40 219 GLU A O 1
ATOM 1671 N N . GLU A 1 220 ? 44.883 22.484 52.829 1.00 21.01 220 GLU A N 1
ATOM 1672 C CA . GLU A 1 220 ? 46.109 22.859 52.125 1.00 22.25 220 GLU A CA 1
ATOM 1673 C C . GLU A 1 220 ? 45.819 24.045 51.199 1.00 25.48 220 GLU A C 1
ATOM 1674 O O . GLU A 1 220 ? 46.706 24.865 50.966 1.00 25.07 220 GLU A O 1
ATOM 1680 N N . VAL A 1 221 ? 44.604 24.147 50.659 1.00 21.82 221 VAL A N 1
ATOM 1681 C CA . VAL A 1 221 ? 44.276 25.322 49.849 1.00 21.63 221 VAL A CA 1
ATOM 1682 C C . VAL A 1 221 ? 44.074 26.507 50.786 1.00 19.89 221 VAL A C 1
ATOM 1683 O O . VAL A 1 221 ? 44.566 27.607 50.538 1.00 20.42 221 VAL A O 1
ATOM 1687 N N . ALA A 1 222 ? 43.350 26.285 51.876 1.00 19.53 222 ALA A N 1
ATOM 1688 C CA . ALA A 1 222 ? 43.091 27.359 52.838 1.00 20.00 222 ALA A CA 1
ATOM 1689 C C . ALA A 1 222 ? 44.391 27.944 53.375 1.00 17.77 222 ALA A C 1
ATOM 1690 O O . ALA A 1 222 ? 44.490 29.163 53.633 1.00 19.02 222 ALA A O 1
ATOM 1692 N N . ASN A 1 223 ? 45.393 27.096 53.587 1.00 19.80 223 ASN A N 1
ATOM 1693 C CA . ASN A 1 223 ? 46.685 27.589 54.070 1.00 19.26 223 ASN A CA 1
ATOM 1694 C C . ASN A 1 223 ? 47.348 28.613 53.161 1.00 17.06 223 ASN A C 1
ATOM 1695 O O . ASN A 1 223 ? 48.012 29.538 53.630 1.00 18.19 223 ASN A O 1
ATOM 1700 N N . VAL A 1 224 ? 47.194 28.423 51.857 1.00 15.38 224 VAL A N 1
ATOM 1701 C CA . VAL A 1 224 ? 47.776 29.351 50.908 1.00 15.40 224 VAL A CA 1
ATOM 1702 C C . VAL A 1 224 ? 46.987 30.662 50.932 1.00 16.81 224 VAL A C 1
ATOM 1703 O O . VAL A 1 224 ? 47.581 31.755 50.830 1.00 18.80 224 VAL A O 1
ATOM 1707 N N . VAL A 1 225 ? 45.662 30.561 51.049 1.00 17.89 225 VAL A N 1
ATOM 1708 C CA . VAL A 1 225 ? 44.852 31.782 51.166 1.00 18.87 225 VAL A CA 1
ATOM 1709 C C . VAL A 1 225 ? 45.293 32.537 52.427 1.00 21.53 225 VAL A C 1
ATOM 1710 O O . VAL A 1 225 ? 45.466 33.780 52.421 1.00 19.25 225 VAL A O 1
ATOM 1714 N N . LEU A 1 226 ? 45.451 31.812 53.528 1.00 19.96 226 LEU A N 1
ATOM 1715 C CA . LEU A 1 226 ? 45.910 32.449 54.772 1.00 22.29 226 LEU A CA 1
ATOM 1716 C C . LEU A 1 226 ? 47.240 33.188 54.540 1.00 24.07 226 LEU A C 1
ATOM 1717 O O . LEU A 1 226 ? 47.420 34.325 54.981 1.00 20.47 226 LEU A O 1
ATOM 1722 N N . PHE A 1 227 ? 48.184 32.532 53.869 1.00 18.97 227 PHE A N 1
ATOM 1723 C CA . PHE A 1 227 ? 49.455 33.178 53.575 1.00 19.66 227 PHE A CA 1
ATOM 1724 C C . PHE A 1 227 ? 49.226 34.510 52.843 1.00 17.76 227 PHE A C 1
ATOM 1725 O O . PHE A 1 227 ? 49.829 35.527 53.198 1.00 20.09 227 PHE A O 1
ATOM 1733 N N . LEU A 1 228 ? 48.384 34.506 51.818 1.00 19.72 228 LEU A N 1
ATOM 1734 C CA . LEU A 1 228 ? 48.161 35.752 51.081 1.00 17.34 228 LEU A CA 1
ATOM 1735 C C . LEU A 1 228 ? 47.510 36.842 51.934 1.00 22.69 228 LEU A C 1
ATOM 1736 O O . LEU A 1 228 ? 47.636 38.010 51.608 1.00 25.06 228 LEU A O 1
ATOM 1741 N N . CYS A 1 229 ? 46.822 36.469 53.014 1.00 22.49 229 CYS A N 1
ATOM 1742 C CA . CYS A 1 229 ? 46.181 37.470 53.877 1.00 23.90 229 CYS A CA 1
ATOM 1743 C C . CYS A 1 229 ? 47.100 37.916 54.995 1.00 23.10 229 CYS A C 1
ATOM 1744 O O . CYS A 1 229 ? 46.765 38.820 55.773 1.00 24.03 229 CYS A O 1
ATOM 1747 N N . SER A 1 230 ? 48.276 37.298 55.059 1.00 20.61 230 SER A N 1
ATOM 1748 C CA . SER A 1 230 ? 49.237 37.547 56.134 1.00 20.34 230 SER A CA 1
ATOM 1749 C C . SER A 1 230 ? 50.280 38.619 55.837 1.00 23.08 230 SER A C 1
ATOM 1750 O O . SER A 1 230 ? 50.373 39.158 54.716 1.00 23.52 230 SER A O 1
ATOM 1753 N N . GLU A 1 231 ? 51.094 38.923 56.843 1.00 24.87 231 GLU A N 1
ATOM 1754 C CA . GLU A 1 231 ? 52.106 39.943 56.635 1.00 26.42 231 GLU A CA 1
ATOM 1755 C C . GLU A 1 231 ? 53.268 39.415 55.794 1.00 24.06 231 GLU A C 1
ATOM 1756 O O . GLU A 1 231 ? 54.116 40.166 55.352 1.00 25.11 231 GLU A O 1
ATOM 1762 N N . LEU A 1 232 ? 53.286 38.102 55.580 1.00 22.13 232 LEU A N 1
ATOM 1763 C CA . LEU A 1 232 ? 54.305 37.468 54.792 1.00 17.79 232 LEU A CA 1
ATOM 1764 C C . LEU A 1 232 ? 54.130 37.697 53.268 1.00 17.49 232 LEU A C 1
ATOM 1765 O O . LEU A 1 232 ? 55.044 37.394 52.503 1.00 20.57 232 LEU A O 1
ATOM 1770 N N . ALA A 1 233 ? 52.975 38.210 52.847 1.00 16.35 233 ALA A N 1
ATOM 1771 C CA . ALA A 1 233 ? 52.706 38.393 51.416 1.00 15.80 233 ALA A CA 1
ATOM 1772 C C . ALA A 1 233 ? 52.549 39.883 51.072 1.00 18.69 233 ALA A C 1
ATOM 1773 O O . ALA A 1 233 ? 51.933 40.238 50.083 1.00 17.84 233 ALA A O 1
ATOM 1775 N N . SER A 1 234 ? 53.152 40.736 51.898 1.00 20.69 234 SER A N 1
ATOM 1776 C CA . SER A 1 234 ? 53.016 42.188 51.695 1.00 19.31 234 SER A CA 1
ATOM 1777 C C . SER A 1 234 ? 53.590 42.733 50.368 1.00 22.82 234 SER A C 1
ATOM 1778 O O . SER A 1 234 ? 53.249 43.857 49.958 1.00 24.21 234 SER A O 1
ATOM 1781 N N . TYR A 1 235 ? 54.480 41.993 49.705 1.00 18.95 235 TYR A N 1
ATOM 1782 C CA . TYR A 1 235 ? 54.990 42.500 48.428 1.00 19.62 235 TYR A CA 1
ATOM 1783 C C . TYR A 1 235 ? 54.457 41.722 47.216 1.00 18.56 235 TYR A C 1
ATOM 1784 O O . TYR A 1 235 ? 54.921 41.872 46.078 1.00 20.73 235 TYR A O 1
ATOM 1793 N N . ILE A 1 236 ? 53.436 40.917 47.444 1.00 17.03 236 ILE A N 1
ATOM 1794 C CA . ILE A 1 236 ? 52.838 40.152 46.364 1.00 17.99 236 ILE A CA 1
ATOM 1795 C C . ILE A 1 236 ? 51.481 40.725 45.919 1.00 18.59 236 ILE A C 1
ATOM 1796 O O . ILE A 1 236 ? 50.574 40.868 46.721 1.00 20.43 236 ILE A O 1
ATOM 1801 N N . THR A 1 237 ? 51.348 41.090 44.644 1.00 17.33 237 THR A N 1
ATOM 1802 C CA . THR A 1 237 ? 50.048 41.513 44.171 1.00 18.70 237 THR A CA 1
ATOM 1803 C C . THR A 1 237 ? 50.029 41.255 42.682 1.00 17.11 237 THR A C 1
ATOM 1804 O O . THR A 1 237 ? 51.089 41.317 42.023 1.00 19.76 237 THR A O 1
ATOM 1808 N N . GLY A 1 238 ? 48.844 40.897 42.172 1.00 17.91 238 GLY A N 1
ATOM 1809 C CA . GLY A 1 238 ? 48.689 40.622 40.743 1.00 19.43 238 GLY A CA 1
ATOM 1810 C C . GLY A 1 238 ? 49.229 39.231 40.391 1.00 22.40 238 GLY A C 1
ATOM 1811 O O . GLY A 1 238 ? 49.462 38.903 39.222 1.00 23.15 238 GLY A O 1
ATOM 1812 N N . GLU A 1 239 ? 49.406 38.401 41.409 1.00 18.89 239 GLU A N 1
ATOM 1813 C CA . GLU A 1 239 ? 50.008 37.069 41.204 1.00 16.57 239 GLU A CA 1
ATOM 1814 C C . GLU A 1 239 ? 49.016 35.924 41.387 1.00 17.87 239 GLU A C 1
ATOM 1815 O O . GLU A 1 239 ? 48.005 36.075 42.067 1.00 19.97 239 GLU A O 1
ATOM 1821 N N . VAL A 1 240 ? 49.323 34.773 40.773 1.00 19.58 240 VAL A N 1
ATOM 1822 C CA . VAL A 1 240 ? 48.499 33.582 40.935 1.00 18.73 240 VAL A CA 1
ATOM 1823 C C . VAL A 1 240 ? 49.394 32.547 41.612 1.00 17.70 240 VAL A C 1
ATOM 1824 O O . VAL A 1 240 ? 50.521 32.383 41.187 1.00 21.76 240 VAL A O 1
ATOM 1828 N N . ILE A 1 241 ? 48.921 31.888 42.663 1.00 18.72 241 ILE A N 1
ATOM 1829 C CA . ILE A 1 241 ? 49.744 30.856 43.284 1.00 17.69 241 ILE A CA 1
ATOM 1830 C C . ILE A 1 241 ? 49.021 29.543 42.986 1.00 18.81 241 ILE A C 1
ATOM 1831 O O . ILE A 1 241 ? 47.858 29.361 43.347 1.00 18.08 241 ILE A O 1
ATOM 1836 N N . HIS A 1 242 ? 49.716 28.645 42.287 1.00 20.31 242 HIS A N 1
ATOM 1837 C CA . HIS A 1 242 ? 49.134 27.353 41.931 1.00 18.61 242 HIS A CA 1
ATOM 1838 C C . HIS A 1 242 ? 49.356 26.409 43.078 1.00 19.06 242 HIS A C 1
ATOM 1839 O O . HIS A 1 242 ? 50.472 26.319 43.584 1.00 20.29 242 HIS A O 1
ATOM 1846 N N . VAL A 1 243 ? 48.319 25.664 43.444 1.00 19.69 243 VAL A N 1
ATOM 1847 C CA . VAL A 1 243 ? 48.405 24.740 44.586 1.00 18.68 243 VAL A CA 1
ATOM 1848 C C . VAL A 1 243 ? 47.838 23.462 44.024 1.00 17.91 243 VAL A C 1
ATOM 1849 O O . VAL A 1 243 ? 46.693 23.133 44.260 1.00 18.13 243 VAL A O 1
ATOM 1853 N N . ASN A 1 244 ? 48.686 22.722 43.320 1.00 17.72 244 ASN A N 1
ATOM 1854 C CA . ASN A 1 244 ? 48.204 21.556 42.596 1.00 21.24 244 ASN A CA 1
ATOM 1855 C C . ASN A 1 244 ? 49.082 20.338 42.629 1.00 20.87 244 ASN A C 1
ATOM 1856 O O . ASN A 1 244 ? 48.983 19.500 41.739 1.00 23.55 244 ASN A O 1
ATOM 1861 N N . GLY A 1 245 ? 49.967 20.261 43.609 1.00 20.82 245 GLY A N 1
ATOM 1862 C CA . GLY A 1 245 ? 50.818 19.086 43.728 1.00 21.20 245 GLY A CA 1
ATOM 1863 C C . GLY A 1 245 ? 51.815 18.800 42.628 1.00 23.72 245 GLY A C 1
ATOM 1864 O O . GLY A 1 245 ? 52.304 17.663 42.532 1.00 22.51 245 GLY A O 1
ATOM 1865 N N . GLY A 1 246 ? 52.097 19.798 41.797 1.00 22.36 246 GLY A N 1
ATOM 1866 C CA . GLY A 1 246 ? 53.077 19.647 40.739 1.00 22.24 246 GLY A CA 1
ATOM 1867 C C . GLY A 1 246 ? 52.486 19.381 39.370 1.00 27.56 246 GLY A C 1
ATOM 1868 O O . GLY A 1 246 ? 53.209 19.176 38.405 1.00 29.55 246 GLY A O 1
ATOM 1869 N N . MET A 1 247 ? 51.171 19.414 39.287 1.00 28.57 247 MET A N 1
ATOM 1870 C CA . MET A 1 247 ? 50.473 19.143 38.034 1.00 34.45 247 MET A CA 1
ATOM 1871 C C . MET A 1 247 ? 50.673 20.169 36.932 1.00 36.61 247 MET A C 1
ATOM 1872 O O . MET A 1 247 ? 50.633 19.826 35.743 1.00 38.53 247 MET A O 1
ATOM 1877 N N . PHE A 1 248 ? 50.898 21.423 37.311 1.00 31.99 248 PHE A N 1
ATOM 1878 C CA . PHE A 1 248 ? 51.061 22.473 36.316 1.00 35.94 248 PHE A CA 1
ATOM 1879 C C . PHE A 1 248 ? 51.985 23.537 36.902 1.00 36.88 248 PHE A C 1
ATOM 1880 O O . PHE A 1 248 ? 51.728 23.999 38.044 1.00 32.96 248 PHE A O 1
ATOM 1889 N N . MET B 1 1 ? 56.284 28.522 -2.134 1.00 46.51 1 MET B N 1
ATOM 1890 C CA . MET B 1 1 ? 55.444 28.462 -0.898 1.00 49.49 1 MET B CA 1
ATOM 1891 C C . MET B 1 1 ? 54.337 29.513 -0.989 1.00 48.09 1 MET B C 1
ATOM 1892 O O . MET B 1 1 ? 54.579 30.708 -0.783 1.00 49.66 1 MET B O 1
ATOM 1897 N N . GLU B 1 2 ? 53.131 29.042 -1.288 1.00 44.23 2 GLU B N 1
ATOM 1898 C CA . GLU B 1 2 ? 51.928 29.866 -1.472 1.00 42.47 2 GLU B CA 1
ATOM 1899 C C . GLU B 1 2 ? 50.918 29.525 -0.368 1.00 40.64 2 GLU B C 1
ATOM 1900 O O . GLU B 1 2 ? 50.806 28.358 -0.005 1.00 37.50 2 GLU B O 1
ATOM 1906 N N . ILE B 1 3 ? 50.229 30.523 0.199 1.00 32.89 3 ILE B N 1
ATOM 1907 C CA . ILE B 1 3 ? 49.176 30.250 1.189 1.00 31.97 3 ILE B CA 1
ATOM 1908 C C . ILE B 1 3 ? 47.909 30.560 0.410 1.00 30.20 3 ILE B C 1
ATOM 1909 O O . ILE B 1 3 ? 47.676 31.700 0.029 1.00 28.67 3 ILE B O 1
ATOM 1914 N N . LYS B 1 4 ? 47.106 29.547 0.159 1.00 26.96 4 LYS B N 1
ATOM 1915 C CA . LYS B 1 4 ? 45.896 29.761 -0.608 1.00 30.54 4 LYS B CA 1
ATOM 1916 C C . LYS B 1 4 ? 44.704 29.193 0.128 1.00 25.88 4 LYS B C 1
ATOM 1917 O O . LYS B 1 4 ? 44.762 28.108 0.702 1.00 28.09 4 LYS B O 1
ATOM 1923 N N . LEU B 1 5 ? 43.618 29.949 0.095 1.00 24.49 5 LEU B N 1
ATOM 1924 C CA . LEU B 1 5 ? 42.390 29.569 0.769 1.00 24.74 5 LEU B CA 1
ATOM 1925 C C . LEU B 1 5 ? 41.203 29.487 -0.226 1.00 22.49 5 LEU B C 1
ATOM 1926 O O . LEU B 1 5 ? 40.037 29.491 0.170 1.00 20.74 5 LEU B O 1
ATOM 1931 N N . GLN B 1 6 ? 41.483 29.401 -1.528 1.00 22.85 6 GLN B N 1
ATOM 1932 C CA . GLN B 1 6 ? 40.372 29.302 -2.481 1.00 20.82 6 GLN B CA 1
ATOM 1933 C C . GLN B 1 6 ? 39.498 28.096 -2.134 1.00 20.89 6 GLN B C 1
ATOM 1934 O O . GLN B 1 6 ? 40.007 27.008 -1.855 1.00 25.87 6 GLN B O 1
ATOM 1940 N N . GLY B 1 7 ? 38.187 28.307 -2.118 1.00 22.06 7 GLY B N 1
ATOM 1941 C CA . GLY B 1 7 ? 37.243 27.261 -1.823 1.00 24.90 7 GLY B CA 1
ATOM 1942 C C . GLY B 1 7 ? 36.851 27.267 -0.354 1.00 26.28 7 GLY B C 1
ATOM 1943 O O . GLY B 1 7 ? 35.908 26.575 0.040 1.00 29.06 7 GLY B O 1
ATOM 1944 N N . LYS B 1 8 ? 37.576 28.021 0.463 1.00 21.78 8 LYS B N 1
ATOM 1945 C CA . LYS B 1 8 ? 37.255 28.043 1.903 1.00 21.65 8 LYS B CA 1
ATOM 1946 C C . LYS B 1 8 ? 36.357 29.240 2.145 1.00 24.07 8 LYS B C 1
ATOM 1947 O O . LYS B 1 8 ? 36.376 30.178 1.355 1.00 22.07 8 LYS B O 1
ATOM 1953 N N . VAL B 1 9 ? 35.576 29.188 3.217 1.00 21.18 9 VAL B N 1
ATOM 1954 C CA . VAL B 1 9 ? 34.671 30.275 3.604 1.00 24.49 9 VAL B CA 1
ATOM 1955 C C . VAL B 1 9 ? 35.077 30.708 5.021 1.00 22.62 9 VAL B C 1
ATOM 1956 O O . VAL B 1 9 ? 35.117 29.870 5.936 1.00 21.65 9 VAL B O 1
ATOM 1960 N N . SER B 1 10 ? 35.368 31.995 5.177 1.00 20.68 10 SER B N 1
ATOM 1961 C CA . SER B 1 10 ? 35.791 32.580 6.465 1.00 19.58 10 SER B CA 1
ATOM 1962 C C . SER B 1 10 ? 34.780 33.590 6.991 1.00 23.35 10 SER B C 1
ATOM 1963 O O . SER B 1 10 ? 34.366 34.480 6.263 1.00 22.10 10 SER B O 1
ATOM 1966 N N . LEU B 1 11 ? 34.384 33.441 8.256 1.00 21.54 11 LEU B N 1
ATOM 1967 C CA . LEU B 1 11 ? 33.474 34.387 8.887 1.00 20.95 11 LEU B CA 1
ATOM 1968 C C . LEU B 1 11 ? 34.361 35.223 9.810 1.00 22.96 11 LEU B C 1
ATOM 1969 O O . LEU B 1 11 ? 35.093 34.667 10.635 1.00 19.21 11 LEU B O 1
ATOM 1974 N N . VAL B 1 12 ? 34.354 36.547 9.654 1.00 20.06 12 VAL B N 1
ATOM 1975 C CA . VAL B 1 12 ? 35.177 37.400 10.523 1.00 18.40 12 VAL B CA 1
ATOM 1976 C C . VAL B 1 12 ? 34.173 38.366 11.186 1.00 21.56 12 VAL B C 1
ATOM 1977 O O . VAL B 1 12 ? 33.561 39.194 10.519 1.00 21.04 12 VAL B O 1
ATOM 1981 N N . THR B 1 13 ? 33.982 38.259 12.491 1.00 20.02 13 THR B N 1
ATOM 1982 C CA . THR B 1 13 ? 32.979 39.129 13.123 1.00 16.80 13 THR B CA 1
ATOM 1983 C C . THR B 1 13 ? 33.568 40.492 13.368 1.00 19.89 13 THR B C 1
ATOM 1984 O O . THR B 1 13 ? 34.769 40.618 13.573 1.00 20.34 13 THR B O 1
ATOM 1988 N N . GLY B 1 14 ? 32.714 41.529 13.309 1.00 20.38 14 GLY B N 1
ATOM 1989 C CA . GLY B 1 14 ? 33.179 42.887 13.556 1.00 22.23 14 GLY B CA 1
ATOM 1990 C C . GLY B 1 14 ? 34.218 43.317 12.580 1.00 19.82 14 GLY B C 1
ATOM 1991 O O . GLY B 1 14 ? 35.244 43.889 12.957 1.00 21.67 14 GLY B O 1
ATOM 1992 N N . SER B 1 15 ? 33.926 43.108 11.300 1.00 20.48 15 SER B N 1
ATOM 1993 C CA . SER B 1 15 ? 34.927 43.369 10.271 1.00 22.07 15 SER B CA 1
ATOM 1994 C C . SER B 1 15 ? 34.629 44.515 9.331 1.00 22.85 15 SER B C 1
ATOM 1995 O O . SER B 1 15 ? 35.139 44.541 8.207 1.00 20.41 15 SER B O 1
ATOM 1998 N N . THR B 1 16 ? 33.782 45.445 9.763 1.00 27.24 16 THR B N 1
ATOM 1999 C CA . THR B 1 16 ? 33.469 46.557 8.887 1.00 25.63 16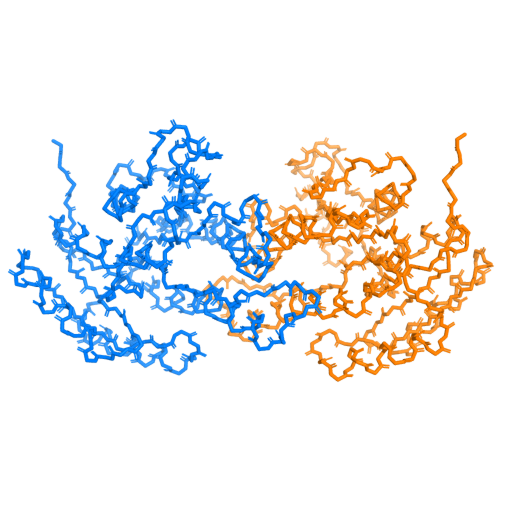 THR B CA 1
ATOM 2000 C C . THR B 1 16 ? 34.573 47.576 8.952 1.00 27.45 16 THR B C 1
ATOM 2001 O O . THR B 1 16 ? 34.641 48.452 8.105 1.00 32.39 16 THR B O 1
ATOM 2005 N N . ARG B 1 17 ? 35.467 47.455 9.937 1.00 25.10 17 ARG B N 1
ATOM 2006 C CA . ARG B 1 17 ? 36.580 48.385 10.040 1.00 28.85 17 ARG B CA 1
ATOM 2007 C C . ARG B 1 17 ? 37.663 47.851 10.957 1.00 26.74 17 ARG B C 1
ATOM 2008 O O . ARG B 1 17 ? 37.530 46.778 11.516 1.00 27.71 17 ARG B O 1
ATOM 2016 N N . GLY B 1 18 ? 38.737 48.613 11.084 1.00 27.34 18 GLY B N 1
ATOM 2017 C CA . GLY B 1 18 ? 39.819 48.236 11.979 1.00 30.40 18 GLY B CA 1
ATOM 2018 C C . GLY B 1 18 ? 40.507 46.911 11.706 1.00 27.01 18 GLY B C 1
ATOM 2019 O O . GLY B 1 18 ? 40.712 46.528 10.550 1.00 27.35 18 GLY B O 1
ATOM 2020 N N . ILE B 1 19 ? 40.886 46.222 12.785 1.00 24.05 19 ILE B N 1
ATOM 2021 C CA . ILE B 1 19 ? 41.592 44.963 12.672 1.00 23.41 19 ILE B CA 1
ATOM 2022 C C . ILE B 1 19 ? 40.718 43.938 11.976 1.00 19.78 19 ILE B C 1
ATOM 2023 O O . ILE B 1 19 ? 41.207 43.159 11.149 1.00 22.81 19 ILE B O 1
ATOM 2028 N N . GLY B 1 20 ? 39.424 43.963 12.292 1.00 18.90 20 GLY B N 1
ATOM 2029 C CA . GLY B 1 20 ? 38.472 43.022 11.711 1.00 21.24 20 GLY B CA 1
ATOM 2030 C C . GLY B 1 20 ? 38.459 43.125 10.202 1.00 21.34 20 GLY B C 1
ATOM 2031 O O . GLY B 1 20 ? 38.478 42.136 9.467 1.00 19.38 20 GLY B O 1
ATOM 2032 N N . ARG B 1 21 ? 38.409 44.353 9.719 1.00 20.26 21 ARG B N 1
ATOM 2033 C CA . ARG B 1 21 ? 38.409 44.527 8.267 1.00 20.05 21 ARG B CA 1
ATOM 2034 C C . ARG B 1 21 ? 39.730 44.081 7.647 1.00 20.20 21 ARG B C 1
ATOM 2035 O O . ARG B 1 21 ? 39.730 43.485 6.568 1.00 22.03 21 ARG B O 1
ATOM 2043 N N . ALA B 1 22 ? 40.856 44.413 8.285 1.00 20.20 22 ALA B N 1
ATOM 2044 C CA . ALA B 1 22 ? 42.156 44.018 7.766 1.00 20.40 22 ALA B CA 1
ATOM 2045 C C . ALA B 1 22 ? 42.223 42.473 7.717 1.00 22.95 22 ALA B C 1
ATOM 2046 O O . ALA B 1 22 ? 42.780 41.870 6.786 1.00 23.03 22 ALA B O 1
ATOM 2048 N N . ILE B 1 23 ? 41.686 41.827 8.737 1.00 20.32 23 ILE B N 1
ATOM 2049 C CA . ILE B 1 23 ? 41.694 40.353 8.719 1.00 22.21 23 ILE B CA 1
ATOM 2050 C C . ILE B 1 23 ? 40.874 39.828 7.536 1.00 22.93 23 ILE B C 1
ATOM 2051 O O . ILE B 1 23 ? 41.326 38.947 6.789 1.00 23.76 23 ILE B O 1
ATOM 2056 N N . ALA B 1 24 ? 39.662 40.345 7.358 1.00 20.92 24 ALA B N 1
ATOM 2057 C CA . ALA B 1 24 ? 38.810 39.875 6.257 1.00 21.52 24 ALA B CA 1
ATOM 2058 C C . ALA B 1 24 ? 39.497 40.105 4.892 1.00 22.99 24 ALA B C 1
ATOM 2059 O O . ALA B 1 24 ? 39.434 39.250 3.993 1.00 22.41 24 ALA B O 1
ATOM 2061 N N . GLU B 1 25 ? 40.126 41.269 4.723 1.00 19.68 25 GLU B N 1
ATOM 2062 C CA . GLU B 1 25 ? 40.812 41.561 3.453 1.00 22.01 25 GLU B CA 1
ATOM 2063 C C . GLU B 1 25 ? 41.996 40.625 3.239 1.00 23.81 25 GLU B C 1
ATOM 2064 O O . GLU B 1 25 ? 42.268 40.190 2.114 1.00 19.59 25 GLU B O 1
ATOM 2070 N N . LYS B 1 26 ? 42.691 40.320 4.330 1.00 21.02 26 LYS B N 1
ATOM 2071 C CA . LYS B 1 26 ? 43.864 39.464 4.221 1.00 20.23 26 LYS B CA 1
ATOM 2072 C C . LYS B 1 26 ? 43.437 38.075 3.791 1.00 18.28 26 LYS B C 1
ATOM 2073 O O . LYS B 1 26 ? 44.071 37.503 2.895 1.00 23.01 26 LYS B O 1
ATOM 2079 N N . LEU B 1 27 ? 42.385 37.542 4.408 1.00 18.94 27 LEU B N 1
ATOM 2080 C CA . LEU B 1 27 ? 41.882 36.218 4.046 1.00 19.29 27 LEU B CA 1
ATOM 2081 C C . LEU B 1 27 ? 41.374 36.239 2.594 1.00 23.32 27 LEU B C 1
ATOM 2082 O O . LEU B 1 27 ? 41.573 35.287 1.843 1.00 22.09 27 LEU B O 1
ATOM 2087 N N . ALA B 1 28 ? 40.710 37.317 2.201 1.00 24.20 28 ALA B N 1
ATOM 2088 C CA . ALA B 1 28 ? 40.239 37.437 0.807 1.00 22.72 28 ALA B CA 1
ATOM 2089 C C . ALA B 1 28 ? 41.439 37.470 -0.151 1.00 22.15 28 ALA B C 1
ATOM 2090 O O . ALA B 1 28 ? 41.363 36.921 -1.261 1.00 23.88 28 ALA B O 1
ATOM 2092 N N . SER B 1 29 ? 42.536 38.112 0.254 1.00 21.67 29 SER B N 1
ATOM 2093 C CA . SER B 1 29 ? 43.700 38.217 -0.624 1.00 23.59 29 SER B CA 1
ATOM 2094 C C . SER B 1 29 ? 44.355 36.842 -0.830 1.00 24.64 29 SER B C 1
ATOM 2095 O O . SER B 1 29 ? 45.082 36.633 -1.798 1.00 24.46 29 SER B O 1
ATOM 2098 N N . ALA B 1 30 ? 44.045 35.892 0.045 1.00 24.73 30 ALA B N 1
ATOM 2099 C CA . ALA B 1 30 ? 44.586 34.535 -0.090 1.00 24.18 30 ALA B CA 1
ATOM 2100 C C . ALA B 1 30 ? 43.596 33.653 -0.835 1.00 24.30 30 ALA B C 1
ATOM 2101 O O . ALA B 1 30 ? 43.806 32.428 -1.017 1.00 24.82 30 ALA B O 1
ATOM 2103 N N . GLY B 1 31 ? 42.492 34.272 -1.248 1.00 20.50 31 GLY B N 1
ATOM 2104 C CA . GLY B 1 31 ? 41.442 33.580 -1.980 1.00 21.44 31 GLY B CA 1
ATOM 2105 C C . GLY B 1 31 ? 40.220 33.101 -1.225 1.00 22.35 31 GLY B C 1
ATOM 2106 O O . GLY B 1 31 ? 39.343 32.462 -1.787 1.00 20.74 31 GLY B O 1
ATOM 2107 N N . SER B 1 32 ? 40.126 33.397 0.070 1.00 20.21 32 SER B N 1
ATOM 2108 C CA . SER B 1 32 ? 38.973 32.935 0.804 1.00 21.24 32 SER B CA 1
ATOM 2109 C C . SER B 1 32 ? 37.690 33.681 0.472 1.00 20.30 32 SER B C 1
ATOM 2110 O O . SER B 1 32 ? 37.708 34.889 0.229 1.00 19.88 32 SER B O 1
ATOM 2113 N N . THR B 1 33 ? 36.574 32.957 0.497 1.00 17.88 33 THR B N 1
ATOM 2114 C CA . THR B 1 33 ? 35.261 33.622 0.424 1.00 19.23 33 THR B CA 1
ATOM 2115 C C . THR B 1 33 ? 35.153 34.255 1.826 1.00 24.99 33 THR B C 1
ATOM 2116 O O . THR B 1 33 ? 35.596 33.644 2.801 1.00 22.27 33 THR B O 1
ATOM 2120 N N . VAL B 1 34 ? 34.616 35.478 1.943 1.00 21.90 34 VAL B N 1
ATOM 2121 C CA . VAL B 1 34 ? 34.504 36.078 3.272 1.00 20.42 34 VAL B CA 1
ATOM 2122 C C . VAL B 1 34 ? 33.101 36.559 3.638 1.00 23.26 34 VAL B C 1
ATOM 2123 O O . VAL B 1 34 ? 32.299 36.928 2.772 1.00 23.74 34 VAL B O 1
ATOM 2127 N N . ILE B 1 35 ? 32.793 36.489 4.936 1.00 24.26 35 ILE B N 1
ATOM 2128 C CA . ILE B 1 35 ? 31.516 36.966 5.487 1.00 23.12 35 ILE B CA 1
ATOM 2129 C C . ILE B 1 35 ? 31.895 38.050 6.488 1.00 25.75 35 ILE B C 1
ATOM 2130 O O . ILE B 1 35 ? 32.617 37.806 7.460 1.00 23.55 35 ILE B O 1
ATOM 2135 N N . ILE B 1 36 ? 31.402 39.255 6.216 1.00 23.36 36 ILE B N 1
ATOM 2136 C CA . ILE B 1 36 ? 31.660 40.448 7.001 1.00 22.02 36 ILE B CA 1
ATOM 2137 C C . ILE B 1 36 ? 30.451 40.663 7.889 1.00 22.07 36 ILE B C 1
ATOM 2138 O O . ILE B 1 36 ? 29.331 40.484 7.436 1.00 26.27 36 ILE B O 1
ATOM 2143 N N . THR B 1 37 ? 30.673 40.991 9.163 1.00 23.74 37 THR B N 1
ATOM 2144 C CA . THR B 1 37 ? 29.561 41.269 10.044 1.00 23.15 37 THR B CA 1
ATOM 2145 C C . THR B 1 37 ? 29.770 42.616 10.730 1.00 25.35 37 THR B C 1
ATOM 2146 O O . THR B 1 37 ? 30.888 43.073 10.919 1.00 24.47 37 THR B O 1
ATOM 2150 N N . GLY B 1 38 ? 28.668 43.268 11.079 1.00 26.78 38 GLY B N 1
ATOM 2151 C CA . GLY B 1 38 ? 28.764 44.534 11.779 1.00 25.02 38 GLY B CA 1
ATOM 2152 C C . GLY B 1 38 ? 27.432 44.787 12.447 1.00 24.35 38 GLY B C 1
ATOM 2153 O O . GLY B 1 38 ? 26.448 44.103 12.146 1.00 26.04 38 GLY B O 1
ATOM 2154 N N . THR B 1 39 ? 27.378 45.753 13.354 1.00 26.61 39 THR B N 1
ATOM 2155 C CA . THR B 1 39 ? 26.096 46.051 13.981 1.00 29.97 39 THR B CA 1
ATOM 2156 C C . THR B 1 39 ? 25.160 46.665 12.933 1.00 33.06 39 THR B C 1
ATOM 2157 O O . THR B 1 39 ? 23.934 46.671 13.106 1.00 34.79 39 THR B O 1
ATOM 2161 N N . SER B 1 40 ? 25.726 47.158 11.835 1.00 28.91 40 SER B N 1
ATOM 2162 C CA . SER B 1 40 ? 24.910 47.729 10.753 1.00 33.06 40 SER B CA 1
ATOM 2163 C C . SER B 1 40 ? 24.987 46.812 9.560 1.00 31.11 40 SER B C 1
ATOM 2164 O O . SER B 1 40 ? 26.038 46.703 8.953 1.00 34.37 40 SER B O 1
ATOM 2167 N N . GLY B 1 41 ? 23.887 46.150 9.230 1.00 30.67 41 GLY B N 1
ATOM 2168 C CA . GLY B 1 41 ? 23.889 45.238 8.101 1.00 32.88 41 GLY B CA 1
ATOM 2169 C C . GLY B 1 41 ? 24.221 45.943 6.802 1.00 37.65 41 GLY B C 1
ATOM 2170 O O . GLY B 1 41 ? 24.868 45.383 5.907 1.00 31.39 41 GLY B O 1
ATOM 2171 N N . GLU B 1 42 ? 23.774 47.191 6.710 1.00 33.39 42 GLU B N 1
ATOM 2172 C CA . GLU B 1 42 ? 23.995 47.990 5.526 1.00 37.79 42 GLU B CA 1
ATOM 2173 C C . GLU B 1 42 ? 25.475 48.245 5.352 1.00 34.93 42 GLU B C 1
ATOM 2174 O O . GLU B 1 42 ? 26.015 48.169 4.238 1.00 29.76 42 GLU B O 1
ATOM 2180 N N . ARG B 1 43 ? 26.128 48.540 6.468 1.00 34.31 43 ARG B N 1
ATOM 2181 C CA . ARG B 1 43 ? 27.553 48.797 6.488 1.00 33.14 43 ARG B CA 1
ATOM 2182 C C . ARG B 1 43 ? 28.345 47.520 6.151 1.00 33.03 43 ARG B C 1
ATOM 2183 O O . ARG B 1 43 ? 29.324 47.566 5.420 1.00 30.54 43 ARG B O 1
ATOM 2191 N N . ALA B 1 44 ? 27.919 46.394 6.707 1.00 27.30 44 ALA B N 1
ATOM 2192 C CA . ALA B 1 44 ? 28.587 45.120 6.446 1.00 28.55 44 ALA B CA 1
ATOM 2193 C C . ALA B 1 44 ? 28.459 44.750 4.959 1.00 31.35 44 ALA B C 1
ATOM 2194 O O . ALA B 1 44 ? 29.404 44.259 4.355 1.00 29.75 44 ALA B O 1
ATOM 2196 N N . LYS B 1 45 ? 27.284 44.955 4.370 1.00 31.51 45 LYS B N 1
ATOM 2197 C CA . LYS B 1 45 ? 27.120 44.605 2.961 1.00 29.34 45 LYS B CA 1
ATOM 2198 C C . LYS B 1 45 ? 27.935 45.526 2.078 1.00 30.27 45 LYS B C 1
ATOM 2199 O O . LYS B 1 45 ? 28.436 45.114 1.015 1.00 28.87 45 LYS B O 1
ATOM 2205 N N . ALA B 1 46 ? 28.072 46.777 2.497 1.00 29.24 46 ALA B N 1
ATOM 2206 C CA . ALA B 1 46 ? 28.845 47.727 1.714 1.00 29.89 46 ALA B CA 1
ATOM 2207 C C . ALA B 1 46 ? 30.317 47.333 1.726 1.00 34.58 46 ALA B C 1
ATOM 2208 O O . ALA B 1 46 ? 30.995 47.351 0.672 1.00 29.48 46 ALA B O 1
ATOM 2210 N N . VAL B 1 47 ? 30.815 46.991 2.918 1.00 26.24 47 VAL B N 1
ATOM 2211 C CA . VAL B 1 47 ? 32.211 46.606 3.052 1.00 29.08 47 VAL B CA 1
ATOM 2212 C C . VAL B 1 47 ? 32.435 45.336 2.291 1.00 21.72 47 VAL B C 1
ATOM 2213 O O . VAL B 1 47 ? 33.456 45.185 1.643 1.00 25.16 47 VAL B O 1
ATOM 2217 N N . ALA B 1 48 ? 31.498 44.409 2.373 1.00 22.80 48 ALA B N 1
ATOM 2218 C CA . ALA B 1 48 ? 31.694 43.156 1.652 1.00 26.17 48 ALA B CA 1
ATOM 2219 C C . ALA B 1 48 ? 31.842 43.447 0.158 1.00 31.06 48 ALA B C 1
ATOM 2220 O O . ALA B 1 48 ? 32.661 42.839 -0.525 1.00 27.03 48 ALA B O 1
ATOM 2222 N N . GLU B 1 49 ? 31.034 44.377 -0.343 1.00 30.27 49 GLU B N 1
ATOM 2223 C CA . GLU B 1 49 ? 31.091 44.712 -1.766 1.00 32.19 49 GLU B CA 1
ATOM 2224 C C . GLU B 1 49 ? 32.439 45.329 -2.127 1.00 28.15 49 GLU B C 1
ATOM 2225 O O . GLU B 1 49 ? 32.998 44.974 -3.160 1.00 30.38 49 GLU B O 1
ATOM 2231 N N . GLU B 1 50 ? 32.978 46.229 -1.289 1.00 24.29 50 GLU B N 1
ATOM 2232 C CA . GLU B 1 50 ? 34.269 46.831 -1.578 1.00 28.16 50 GLU B CA 1
ATOM 2233 C C . GLU B 1 50 ? 35.372 45.767 -1.615 1.00 31.74 50 GLU B C 1
ATOM 2234 O O . GLU B 1 50 ? 36.251 45.800 -2.456 1.00 28.30 50 GLU B O 1
ATOM 2240 N N . ILE B 1 51 ? 35.335 44.854 -0.653 1.00 26.21 51 ILE B N 1
ATOM 2241 C CA . ILE B 1 51 ? 36.325 43.793 -0.608 1.00 24.04 51 ILE B CA 1
ATOM 2242 C C . ILE B 1 51 ? 36.170 42.896 -1.834 1.00 25.49 51 ILE B C 1
ATOM 2243 O O . ILE B 1 51 ? 37.161 42.460 -2.429 1.00 26.69 51 ILE B O 1
ATOM 2248 N N . ALA B 1 52 ? 34.934 42.596 -2.206 1.00 28.23 52 ALA B N 1
ATOM 2249 C CA . ALA B 1 52 ? 34.721 41.746 -3.365 1.00 31.25 52 ALA B CA 1
ATOM 2250 C C . ALA B 1 52 ? 35.266 42.410 -4.635 1.00 33.46 52 ALA B C 1
ATOM 2251 O O . ALA B 1 52 ? 35.855 41.738 -5.487 1.00 28.10 52 ALA B O 1
ATOM 2253 N N . ASN B 1 53 ? 35.101 43.722 -4.760 1.00 32.44 53 ASN B N 1
ATOM 2254 C CA . ASN B 1 53 ? 35.603 44.412 -5.953 1.00 36.66 53 ASN B CA 1
ATOM 2255 C C . ASN B 1 53 ? 37.116 44.518 -5.977 1.00 36.99 53 ASN B C 1
ATOM 2256 O O . ASN B 1 53 ? 37.742 44.425 -7.034 1.00 33.48 53 ASN B O 1
ATOM 2261 N N . LYS B 1 54 ? 37.707 44.708 -4.805 1.00 31.91 54 LYS B N 1
ATOM 2262 C CA . LYS B 1 54 ? 39.141 44.838 -4.724 1.00 30.56 54 LYS B CA 1
ATOM 2263 C C . LYS B 1 54 ? 39.914 43.533 -4.953 1.00 31.43 54 LYS B C 1
ATOM 2264 O O . LYS B 1 54 ? 40.937 43.537 -5.612 1.00 31.70 54 LYS B O 1
ATOM 2270 N N . TYR B 1 55 ? 39.422 42.415 -4.424 1.00 26.72 55 TYR B N 1
ATOM 2271 C CA . TYR B 1 55 ? 40.133 41.144 -4.533 1.00 25.56 55 TYR B CA 1
ATOM 2272 C C . TYR B 1 55 ? 39.500 40.146 -5.471 1.00 24.48 55 TYR B C 1
ATOM 2273 O O . TYR B 1 55 ? 40.100 39.137 -5.759 1.00 27.52 55 TYR B O 1
ATOM 2282 N N . GLY B 1 56 ? 38.257 40.403 -5.871 1.00 27.99 56 GLY B N 1
ATOM 2283 C CA . GLY B 1 56 ? 37.535 39.510 -6.766 1.00 26.96 56 GLY B CA 1
ATOM 2284 C C . GLY B 1 56 ? 36.961 38.268 -6.103 1.00 29.63 56 GLY B C 1
ATOM 2285 O O . GLY B 1 56 ? 36.715 37.262 -6.767 1.00 29.59 56 GLY B O 1
ATOM 2286 N N . VAL B 1 57 ? 36.759 38.294 -4.785 1.00 27.69 57 VAL B N 1
ATOM 2287 C CA . VAL B 1 57 ? 36.210 37.107 -4.123 1.00 24.20 57 VAL B CA 1
ATOM 2288 C C . VAL B 1 57 ? 34.723 37.244 -3.852 1.00 24.89 57 VAL B C 1
ATOM 2289 O O . VAL B 1 57 ? 34.169 38.349 -3.869 1.00 25.78 57 VAL B O 1
ATOM 2293 N N . LYS B 1 58 ? 34.107 36.111 -3.554 1.00 22.15 58 LYS B N 1
ATOM 2294 C CA . LYS B 1 58 ? 32.711 36.016 -3.190 1.00 28.66 58 LYS B CA 1
ATOM 2295 C C . LYS B 1 58 ? 32.707 36.529 -1.761 1.00 31.48 58 LYS B C 1
ATOM 2296 O O . LYS B 1 58 ? 33.455 36.007 -0.925 1.00 25.63 58 LYS B O 1
ATOM 2302 N N . ALA B 1 59 ? 31.910 37.564 -1.499 1.00 26.76 59 ALA B N 1
ATOM 2303 C CA . ALA B 1 59 ? 31.824 38.147 -0.158 1.00 27.30 59 ALA B CA 1
ATOM 2304 C C . ALA B 1 59 ? 30.380 38.495 0.156 1.00 28.85 59 ALA B C 1
ATOM 2305 O O . ALA B 1 59 ? 29.613 38.866 -0.722 1.00 24.50 59 ALA B O 1
ATOM 2307 N N . HIS B 1 60 ? 30.016 38.373 1.425 1.00 28.88 60 HIS B N 1
ATOM 2308 C CA . HIS B 1 60 ? 28.663 38.630 1.899 1.00 27.34 60 HIS B CA 1
ATOM 2309 C C . HIS B 1 60 ? 28.759 39.446 3.181 1.00 26.14 60 HIS B C 1
ATOM 2310 O O . HIS B 1 60 ? 29.663 39.223 3.973 1.00 23.78 60 HIS B O 1
ATOM 2317 N N . GLY B 1 61 ? 27.809 40.353 3.381 1.00 24.56 61 GLY B N 1
ATOM 2318 C CA . GLY B 1 61 ? 27.815 41.132 4.613 1.00 26.95 61 GLY B CA 1
ATOM 2319 C C . GLY B 1 61 ? 26.526 40.828 5.358 1.00 27.07 61 GLY B C 1
ATOM 2320 O O . GLY B 1 61 ? 25.466 40.707 4.729 1.00 28.29 61 GLY B O 1
ATOM 2321 N N . VAL B 1 62 ? 26.584 40.686 6.683 1.00 25.45 62 VAL B N 1
ATOM 2322 C CA . VAL B 1 62 ? 25.364 40.406 7.443 1.00 27.99 62 VAL B CA 1
ATOM 2323 C C . VAL B 1 62 ? 25.380 41.206 8.721 1.00 27.07 62 VAL B C 1
ATOM 2324 O O . VAL B 1 62 ? 26.435 41.486 9.263 1.00 27.45 62 VAL B O 1
ATOM 2328 N N . GLU B 1 63 ? 24.202 41.594 9.197 1.00 29.22 63 GLU B N 1
ATOM 2329 C CA . GLU B 1 63 ? 24.105 42.349 10.444 1.00 30.05 63 GLU B CA 1
ATOM 2330 C C . GLU B 1 63 ? 24.202 41.347 11.578 1.00 26.38 63 GLU B C 1
ATOM 2331 O O . GLU B 1 63 ? 23.558 40.312 11.537 1.00 28.99 63 GLU B O 1
ATOM 2337 N N . MET B 1 64 ? 25.029 41.637 12.581 1.00 29.08 64 MET B N 1
ATOM 2338 C CA . MET B 1 64 ? 25.131 40.730 13.718 1.00 29.06 64 MET B CA 1
ATOM 2339 C C . MET B 1 64 ? 25.441 41.539 14.959 1.00 26.89 64 MET B C 1
ATOM 2340 O O . MET B 1 64 ? 26.507 42.146 15.065 1.00 29.08 64 MET B O 1
ATOM 2345 N N . ASN B 1 65 ? 24.507 41.590 15.897 1.00 27.25 65 ASN B N 1
ATOM 2346 C CA . ASN B 1 65 ? 24.807 42.345 17.100 1.00 29.65 65 ASN B CA 1
ATOM 2347 C C . ASN B 1 65 ? 25.062 41.277 18.167 1.00 24.85 65 ASN B C 1
ATOM 2348 O O . ASN B 1 65 ? 24.170 40.544 18.540 1.00 26.21 65 ASN B O 1
ATOM 2353 N N . LEU B 1 66 ? 26.302 41.188 18.629 1.00 28.35 66 LEU B N 1
ATOM 2354 C CA . LEU B 1 66 ? 26.652 40.108 19.549 1.00 28.04 66 LEU B CA 1
ATOM 2355 C C . LEU B 1 66 ? 25.966 40.169 20.893 1.00 31.44 66 LEU B C 1
ATOM 2356 O O . LEU B 1 66 ? 25.950 39.201 21.642 1.00 25.19 66 LEU B O 1
ATOM 2361 N N . LEU B 1 67 ? 25.385 41.317 21.197 1.00 30.89 67 LEU B N 1
ATOM 2362 C CA . LEU B 1 67 ? 24.682 41.488 22.463 1.00 34.99 67 LEU B CA 1
ATOM 2363 C C . LEU B 1 67 ? 23.343 40.754 22.369 1.00 38.66 67 LEU B C 1
ATOM 2364 O O . LEU B 1 67 ? 22.768 40.330 23.384 1.00 39.89 67 LEU B O 1
ATOM 2369 N N . SER B 1 68 ? 22.860 40.560 21.135 1.00 35.93 68 SER B N 1
ATOM 2370 C CA . SER B 1 68 ? 21.553 39.933 20.913 1.00 33.55 68 SER B CA 1
ATOM 2371 C C . SER B 1 68 ? 21.527 38.559 20.319 1.00 34.71 68 SER B C 1
ATOM 2372 O O . SER B 1 68 ? 21.901 38.364 19.156 1.00 33.62 68 SER B O 1
ATOM 2375 N N . GLU B 1 69 ? 21.050 37.594 21.091 1.00 33.71 69 GLU B N 1
ATOM 2376 C CA . GLU B 1 69 ? 20.976 36.236 20.592 1.00 32.72 69 GLU B CA 1
ATOM 2377 C C . GLU B 1 69 ? 20.083 36.114 19.349 1.00 38.16 69 GLU B C 1
ATOM 2378 O O . GLU B 1 69 ? 20.325 35.267 18.469 1.00 35.07 69 GLU B O 1
ATOM 2384 N N . GLU B 1 70 ? 19.036 36.937 19.279 1.00 36.19 70 GLU B N 1
ATOM 2385 C CA . GLU B 1 70 ? 18.124 36.873 18.141 1.00 36.80 70 GLU B CA 1
ATOM 2386 C C . GLU B 1 70 ? 18.854 37.333 16.903 1.00 29.78 70 GLU B C 1
ATOM 2387 O O . GLU B 1 70 ? 18.753 36.710 15.859 1.00 33.50 70 GLU B O 1
ATOM 2393 N N . SER B 1 71 ? 19.597 38.425 17.031 1.00 30.21 71 SER B N 1
ATOM 2394 C CA . SER B 1 71 ? 20.392 38.972 15.915 1.00 28.98 71 SER B CA 1
ATOM 2395 C C . SER B 1 71 ? 21.358 37.887 15.418 1.00 32.84 71 SER B C 1
ATOM 2396 O O . SER B 1 71 ? 21.422 37.583 14.225 1.00 27.66 71 SER B O 1
ATOM 2399 N N . ILE B 1 72 ? 22.080 37.272 16.345 1.00 29.72 72 ILE B N 1
ATOM 2400 C CA . ILE B 1 72 ? 23.004 36.200 15.969 1.00 32.84 72 ILE B CA 1
ATOM 2401 C C . ILE B 1 72 ? 22.297 35.093 15.188 1.00 30.51 72 ILE B C 1
ATOM 2402 O O . ILE B 1 72 ? 22.736 34.702 14.098 1.00 29.04 72 ILE B O 1
ATOM 2407 N N . ASN B 1 73 ? 21.212 34.551 15.729 1.00 32.69 73 ASN B N 1
ATOM 2408 C CA . ASN B 1 73 ? 20.499 33.507 15.003 1.00 34.73 73 ASN B CA 1
ATOM 2409 C C . ASN B 1 73 ? 20.016 33.905 13.609 1.00 33.48 73 ASN B C 1
ATOM 2410 O O . ASN B 1 73 ? 20.051 33.099 12.670 1.00 36.94 73 ASN B O 1
ATOM 2415 N N . LYS B 1 74 ? 19.522 35.130 13.501 1.00 30.89 74 LYS B N 1
ATOM 2416 C CA . LYS B 1 74 ? 19.039 35.634 12.231 1.00 31.63 74 LYS B CA 1
ATOM 2417 C C . LYS B 1 74 ? 20.204 35.773 11.246 1.00 30.61 74 LYS B C 1
ATOM 2418 O O . LYS B 1 74 ? 20.053 35.543 10.050 1.00 32.56 74 LYS B O 1
ATOM 2424 N N . ALA B 1 75 ? 21.368 36.157 11.752 1.00 28.34 75 ALA B N 1
ATOM 2425 C CA . ALA B 1 75 ? 22.531 36.295 10.890 1.00 26.40 75 ALA B CA 1
ATOM 2426 C C . ALA B 1 75 ? 22.930 34.923 10.371 1.00 27.40 75 ALA B C 1
ATOM 2427 O O . ALA B 1 75 ? 23.203 34.744 9.176 1.00 27.30 75 ALA B O 1
ATOM 2429 N N . PHE B 1 76 ? 22.948 33.932 11.251 1.00 27.06 76 PHE B N 1
ATOM 2430 C CA . PHE B 1 76 ? 23.337 32.593 10.797 1.00 26.37 76 PHE B CA 1
ATOM 2431 C C . PHE B 1 76 ? 22.323 31.963 9.859 1.00 33.64 76 PHE B C 1
ATOM 2432 O O . PHE B 1 76 ? 22.672 31.168 8.980 1.00 28.98 76 PHE B O 1
ATOM 2440 N N . GLU B 1 77 ? 21.055 32.320 10.018 1.00 33.92 77 GLU B N 1
ATOM 2441 C CA . GLU B 1 77 ? 20.058 31.759 9.110 1.00 33.53 77 GLU B CA 1
ATOM 2442 C C . GLU B 1 77 ? 20.385 32.313 7.714 1.00 30.70 77 GLU B C 1
ATOM 2443 O O . GLU B 1 77 ? 20.359 31.592 6.720 1.00 32.63 77 GLU B O 1
ATOM 2449 N N . GLU B 1 78 ? 20.718 33.593 7.640 1.00 29.98 78 GLU B N 1
ATOM 2450 C CA . GLU B 1 78 ? 21.075 34.193 6.360 1.00 31.41 78 GLU B CA 1
ATOM 2451 C C . GLU B 1 78 ? 22.355 33.567 5.799 1.00 33.84 78 GLU B C 1
ATOM 2452 O O . GLU B 1 78 ? 22.422 33.192 4.611 1.00 30.60 78 GLU B O 1
ATOM 2458 N N . ILE B 1 79 ? 23.374 33.439 6.651 1.00 28.22 79 ILE B N 1
ATOM 2459 C CA . ILE B 1 79 ? 24.644 32.837 6.232 1.00 27.26 79 ILE B CA 1
ATOM 2460 C C . ILE B 1 79 ? 24.481 31.450 5.632 1.00 28.05 79 ILE B C 1
ATOM 2461 O O . ILE B 1 79 ? 25.026 31.163 4.570 1.00 30.40 79 ILE B O 1
ATOM 2466 N N . TYR B 1 80 ? 23.738 30.574 6.291 1.00 29.38 80 TYR B N 1
ATOM 2467 C CA . TYR B 1 80 ? 23.601 29.228 5.757 1.00 32.54 80 TYR B CA 1
ATOM 2468 C C . TYR B 1 80 ? 22.730 29.136 4.509 1.00 33.73 80 TYR B C 1
ATOM 2469 O O . TYR B 1 80 ? 22.645 28.080 3.896 1.00 32.29 80 TYR B O 1
ATOM 2478 N N . ASN B 1 81 ? 22.121 30.257 4.135 1.00 31.60 81 ASN B N 1
ATOM 2479 C CA . ASN B 1 81 ? 21.317 30.308 2.918 1.00 37.58 81 ASN B CA 1
ATOM 2480 C C . ASN B 1 81 ? 22.195 30.876 1.809 1.00 39.40 81 ASN B C 1
ATOM 2481 O O . ASN B 1 81 ? 21.795 30.922 0.640 1.00 39.49 81 ASN B O 1
ATOM 2486 N N . LEU B 1 82 ? 23.407 31.290 2.168 1.00 34.79 82 LEU B N 1
ATOM 2487 C CA . LEU B 1 82 ? 24.334 31.870 1.195 1.00 37.63 82 LEU B CA 1
ATOM 2488 C C . LEU B 1 82 ? 25.587 31.041 0.969 1.00 39.69 82 LEU B C 1
ATOM 2489 O O . LEU B 1 82 ? 26.265 31.139 -0.070 1.00 37.40 82 LEU B O 1
ATOM 2494 N N . VAL B 1 83 ? 25.901 30.232 1.964 1.00 35.13 83 VAL B N 1
ATOM 2495 C CA . VAL B 1 83 ? 27.115 29.482 1.908 1.00 34.30 83 VAL B CA 1
ATOM 2496 C C . VAL B 1 83 ? 26.809 28.088 2.421 1.00 28.28 83 VAL B C 1
ATOM 2497 O O . VAL B 1 83 ? 25.905 27.888 3.210 1.00 34.73 83 VAL B O 1
ATOM 2501 N N . ASP B 1 84 ? 27.547 27.129 1.934 1.00 31.42 84 ASP B N 1
ATOM 2502 C CA . ASP B 1 84 ? 27.385 25.753 2.336 1.00 32.47 84 ASP B CA 1
ATOM 2503 C C . ASP B 1 84 ? 27.711 25.592 3.838 1.00 36.62 84 ASP B C 1
ATOM 2504 O O . ASP B 1 84 ? 27.106 24.783 4.564 1.00 34.92 84 ASP B O 1
ATOM 2509 N N . GLY B 1 85 ? 28.660 26.396 4.298 1.00 29.83 85 GLY B N 1
ATOM 2510 C CA . GLY B 1 85 ? 29.069 26.322 5.693 1.00 29.34 85 GLY B CA 1
ATOM 2511 C C . GLY B 1 85 ? 30.358 27.097 5.869 1.00 29.02 85 GLY B C 1
ATOM 2512 O O . GLY B 1 85 ? 30.919 27.633 4.901 1.00 29.16 85 GLY B O 1
ATOM 2513 N N . ILE B 1 86 ? 30.838 27.134 7.109 1.00 22.53 86 ILE B N 1
ATOM 2514 C CA . ILE B 1 86 ? 32.034 27.885 7.483 1.00 23.02 86 ILE B CA 1
ATOM 2515 C C . ILE B 1 86 ? 33.231 26.994 7.786 1.00 22.06 86 ILE B C 1
ATOM 2516 O O . ILE B 1 86 ? 33.125 26.068 8.565 1.00 22.59 86 ILE B O 1
ATOM 2521 N N . ASP B 1 87 ? 34.371 27.303 7.165 1.00 22.17 87 ASP B N 1
ATOM 2522 C CA . ASP B 1 87 ? 35.588 26.548 7.369 1.00 20.67 87 ASP B CA 1
ATOM 2523 C C . ASP B 1 87 ? 36.498 27.249 8.359 1.00 20.47 87 ASP B C 1
ATOM 2524 O O . ASP B 1 87 ? 37.257 26.607 9.062 1.00 18.66 87 ASP B O 1
ATOM 2529 N N . ILE B 1 88 ? 36.425 28.578 8.353 1.00 21.11 88 ILE B N 1
ATOM 2530 C CA . ILE B 1 88 ? 37.265 29.415 9.190 1.00 18.94 88 ILE B CA 1
ATOM 2531 C C . ILE B 1 88 ? 36.431 30.461 9.928 1.00 21.03 88 ILE B C 1
ATOM 2532 O O . ILE B 1 88 ? 35.646 31.170 9.320 1.00 21.20 88 ILE B O 1
ATOM 2537 N N . LEU B 1 89 ? 36.633 30.567 11.243 1.00 18.44 89 LEU B N 1
ATOM 2538 C CA . LEU B 1 89 ? 35.930 31.572 12.029 1.00 18.66 89 LEU B CA 1
ATOM 2539 C C . LEU B 1 89 ? 36.954 32.426 12.744 1.00 19.91 89 LEU B C 1
ATOM 2540 O O . LEU B 1 89 ? 37.857 31.888 13.397 1.00 19.32 89 LEU B O 1
ATOM 2545 N N . VAL B 1 90 ? 36.863 33.754 12.595 1.00 18.60 90 VAL B N 1
ATOM 2546 C CA . VAL B 1 90 ? 37.759 34.621 13.338 1.00 17.51 90 VAL B CA 1
ATOM 2547 C C . VAL B 1 90 ? 36.837 35.429 14.274 1.00 20.32 90 VAL B C 1
ATOM 2548 O O . VAL B 1 90 ? 36.014 36.236 13.824 1.00 20.38 90 VAL B O 1
ATOM 2552 N N . ASN B 1 91 ? 36.974 35.196 15.580 1.00 18.22 91 ASN B N 1
ATOM 2553 C CA . ASN B 1 91 ? 36.168 35.891 16.573 1.00 19.15 91 ASN B CA 1
ATOM 2554 C C . ASN B 1 91 ? 36.898 37.154 16.928 1.00 20.73 91 ASN B C 1
ATOM 2555 O O . ASN B 1 91 ? 37.695 37.205 17.874 1.00 19.85 91 ASN B O 1
ATOM 2560 N N . ASN B 1 92 ? 36.590 38.188 16.145 1.00 20.13 92 ASN B N 1
ATOM 2561 C CA . ASN B 1 92 ? 37.218 39.486 16.320 1.00 21.81 92 ASN B CA 1
ATOM 2562 C C . ASN B 1 92 ? 36.342 40.559 17.016 1.00 22.86 92 ASN B C 1
ATOM 2563 O O . ASN B 1 92 ? 36.864 41.464 17.671 1.00 23.36 92 ASN B O 1
ATOM 2568 N N . ALA B 1 93 ? 35.021 40.460 16.866 1.00 21.16 93 ALA B N 1
ATOM 2569 C CA . ALA B 1 93 ? 34.139 41.491 17.434 1.00 22.31 93 ALA B CA 1
ATOM 2570 C C . ALA B 1 93 ? 34.318 41.576 18.953 1.00 27.39 93 ALA B C 1
ATOM 2571 O O . ALA B 1 93 ? 34.466 40.558 19.653 1.00 21.98 93 ALA B O 1
ATOM 2573 N N . GLY B 1 94 ? 34.358 42.807 19.459 1.00 27.24 94 GLY B N 1
ATOM 2574 C CA . GLY B 1 94 ? 34.533 43.010 20.881 1.00 28.96 94 GLY B CA 1
ATOM 2575 C C . GLY B 1 94 ? 34.374 44.477 21.205 1.00 31.06 94 GLY B C 1
ATOM 2576 O O . GLY B 1 94 ? 34.487 45.342 20.337 1.00 29.15 94 GLY B O 1
ATOM 2577 N N . ILE B 1 95 ? 34.073 44.768 22.452 1.00 24.25 95 ILE B N 1
ATOM 2578 C CA . ILE B 1 95 ? 33.932 46.162 22.837 1.00 26.07 95 ILE B CA 1
ATOM 2579 C C . ILE B 1 95 ? 34.686 46.417 24.108 1.00 29.08 95 ILE B C 1
ATOM 2580 O O . ILE B 1 95 ? 35.116 45.460 24.773 1.00 21.81 95 ILE B O 1
ATOM 2585 N N . THR B 1 96 ? 34.869 47.707 24.423 1.00 28.29 96 THR B N 1
ATOM 2586 C CA . THR B 1 96 ? 35.475 48.166 25.684 1.00 28.23 96 THR B CA 1
ATOM 2587 C C . THR B 1 96 ? 34.460 49.158 26.279 1.00 28.07 96 THR B C 1
ATOM 2588 O O . THR B 1 96 ? 33.661 49.751 25.541 1.00 26.43 96 THR B O 1
ATOM 2592 N N . ARG B 1 97 ? 34.477 49.280 27.605 1.00 24.09 97 ARG B N 1
ATOM 2593 C CA . ARG B 1 97 ? 33.649 50.213 28.362 1.00 28.42 97 ARG B CA 1
ATOM 2594 C C . ARG B 1 97 ? 34.611 50.535 29.484 1.00 27.82 97 ARG B C 1
ATOM 2595 O O . ARG B 1 97 ? 34.472 50.045 30.608 1.00 27.58 97 ARG B O 1
ATOM 2603 N N . ASP B 1 98 ? 35.612 51.356 29.157 1.00 29.32 98 ASP B N 1
ATOM 2604 C CA . ASP B 1 98 ? 36.672 51.673 30.110 1.00 29.48 98 ASP B CA 1
ATOM 2605 C C . ASP B 1 98 ? 36.210 52.526 31.254 1.00 30.83 98 ASP B C 1
ATOM 2606 O O . ASP B 1 98 ? 35.602 53.567 31.047 1.00 28.71 98 ASP B O 1
ATOM 2611 N N . LYS B 1 99 ? 36.518 52.079 32.463 1.00 27.01 99 LYS B N 1
ATOM 2612 C CA . LYS B 1 99 ? 36.153 52.789 33.687 1.00 29.03 99 LYS B CA 1
ATOM 2613 C C . LYS B 1 99 ? 37.074 52.288 34.777 1.00 33.84 99 LYS B C 1
ATOM 2614 O O . LYS B 1 99 ? 37.462 51.119 34.753 1.00 29.48 99 LYS B O 1
ATOM 2620 N N . LEU B 1 100 ? 37.441 53.158 35.720 1.00 30.88 100 LEU B N 1
ATOM 2621 C CA . LEU B 1 100 ? 38.237 52.679 36.853 1.00 30.59 100 LEU B CA 1
ATOM 2622 C C . LEU B 1 100 ? 37.263 51.744 37.577 1.00 28.28 100 LEU B C 1
ATOM 2623 O O . LEU B 1 100 ? 36.058 51.976 37.578 1.00 25.54 100 LEU B O 1
ATOM 2628 N N . PHE B 1 101 ? 37.781 50.686 38.204 1.00 29.56 101 PHE B N 1
ATOM 2629 C CA . PHE B 1 101 ? 36.940 49.702 38.863 1.00 26.18 101 PHE B CA 1
ATOM 2630 C C . PHE B 1 101 ? 35.937 50.307 39.845 1.00 28.03 101 PHE B C 1
ATOM 2631 O O . PHE B 1 101 ? 34.761 49.941 39.871 1.00 26.01 101 PHE B O 1
ATOM 2639 N N . LEU B 1 102 ? 36.414 51.243 40.645 1.00 30.71 102 LEU B N 1
ATOM 2640 C CA . LEU B 1 102 ? 35.561 51.883 41.640 1.00 37.99 102 LEU B CA 1
ATOM 2641 C C . LEU B 1 102 ? 34.468 52.724 40.981 1.00 37.34 102 LEU B C 1
ATOM 2642 O O . LEU B 1 102 ? 33.514 53.126 41.645 1.00 45.61 102 LEU B O 1
ATOM 2647 N N . ARG B 1 103 ? 34.617 52.995 39.686 1.00 32.53 103 ARG B N 1
ATOM 2648 C CA . ARG B 1 103 ? 33.619 53.780 38.957 1.00 33.95 103 ARG B CA 1
ATOM 2649 C C . ARG B 1 103 ? 32.869 52.925 37.951 1.00 33.04 103 ARG B C 1
ATOM 2650 O O . ARG B 1 103 ? 32.108 53.447 37.156 1.00 31.51 103 ARG B O 1
ATOM 2658 N N . MET B 1 104 ? 33.061 51.613 37.975 1.00 29.61 104 MET B N 1
ATOM 2659 C CA . MET B 1 104 ? 32.415 50.761 36.972 1.00 25.94 104 MET B CA 1
ATOM 2660 C C . MET B 1 104 ? 31.005 50.316 37.306 1.00 27.09 104 MET B C 1
ATOM 2661 O O . MET B 1 104 ? 30.754 49.760 38.371 1.00 25.44 104 MET B O 1
ATOM 2666 N N . SER B 1 105 ? 30.059 50.542 36.388 1.00 26.63 105 SER B N 1
ATOM 2667 C CA . SER B 1 105 ? 28.682 50.153 36.647 1.00 28.45 105 SER B CA 1
ATOM 2668 C C . SER B 1 105 ? 28.485 48.696 36.259 1.00 26.38 105 SER B C 1
ATOM 2669 O O . SER B 1 105 ? 29.296 48.134 35.516 1.00 26.19 105 SER B O 1
ATOM 2672 N N . LEU B 1 106 ? 27.416 48.084 36.765 1.00 25.10 106 LEU B N 1
ATOM 2673 C CA . LEU B 1 106 ? 27.119 46.704 36.416 1.00 25.61 106 LEU B CA 1
ATOM 2674 C C . LEU B 1 106 ? 26.939 46.576 34.903 1.00 29.36 106 LEU B C 1
ATOM 2675 O O . LEU B 1 106 ? 27.354 45.586 34.305 1.00 28.34 106 LEU B O 1
ATOM 2680 N N . LEU B 1 107 ? 26.314 47.557 34.254 1.00 27.69 107 LEU B N 1
ATOM 2681 C CA . LEU B 1 107 ? 26.181 47.445 32.806 1.00 28.47 107 LEU B CA 1
ATOM 2682 C C . LEU B 1 107 ? 27.551 47.601 32.112 1.00 25.66 107 LEU B C 1
ATOM 2683 O O . LEU B 1 107 ? 27.775 46.969 31.094 1.00 33.72 107 LEU B O 1
ATOM 2688 N N . ASP B 1 108 ? 28.440 48.456 32.624 1.00 25.90 108 ASP B N 1
ATOM 2689 C CA . ASP B 1 108 ? 29.761 48.628 32.016 1.00 23.55 108 ASP B CA 1
ATOM 2690 C C . ASP B 1 108 ? 30.418 47.242 32.030 1.00 28.09 108 ASP B C 1
ATOM 2691 O O . ASP B 1 108 ? 31.124 46.863 31.111 1.00 25.54 108 ASP B O 1
ATOM 2696 N N . TRP B 1 109 ? 30.206 46.518 33.117 1.00 26.09 109 TRP B N 1
ATOM 2697 C CA . TRP B 1 109 ? 30.775 45.177 33.225 1.00 24.35 109 TRP B CA 1
ATOM 2698 C C . TRP B 1 109 ? 30.042 44.129 32.398 1.00 25.92 109 TRP B C 1
ATOM 2699 O O . TRP B 1 109 ? 30.650 43.446 31.577 1.00 24.76 109 TRP B O 1
ATOM 2710 N N . GLU B 1 110 ? 28.725 44.027 32.571 1.00 25.96 110 GLU B N 1
ATOM 2711 C CA . GLU B 1 110 ? 27.954 42.981 31.905 1.00 24.90 110 GLU B CA 1
ATOM 2712 C C . GLU B 1 110 ? 27.909 43.078 30.398 1.00 27.20 110 GLU B C 1
ATOM 2713 O O . GLU B 1 110 ? 27.892 42.063 29.716 1.00 22.41 110 GLU B O 1
ATOM 2719 N N . GLU B 1 111 ? 27.890 44.301 29.874 1.00 21.50 111 GLU B N 1
ATOM 2720 C CA . GLU B 1 111 ? 27.845 44.444 28.432 1.00 22.02 111 GLU B CA 1
ATOM 2721 C C . GLU B 1 111 ? 29.124 43.921 27.777 1.00 19.80 111 GLU B C 1
ATOM 2722 O O . GLU B 1 111 ? 29.078 43.273 26.732 1.00 22.48 111 GLU B O 1
ATOM 2728 N N . VAL B 1 112 ? 30.255 44.254 28.389 1.00 19.77 112 VAL B N 1
ATOM 2729 C CA . VAL B 1 112 ? 31.559 43.829 27.894 1.00 21.76 112 VAL B CA 1
ATOM 2730 C C . VAL B 1 112 ? 31.657 42.301 27.949 1.00 21.94 112 VAL B C 1
ATOM 2731 O O . VAL B 1 112 ? 32.127 41.672 27.008 1.00 20.73 112 VAL B O 1
ATOM 2735 N N . LEU B 1 113 ? 31.218 41.688 29.042 1.00 20.75 113 LEU B N 1
ATOM 2736 C CA . LEU B 1 113 ? 31.244 40.215 29.071 1.00 22.79 113 LEU B CA 1
ATOM 2737 C C . LEU B 1 113 ? 30.248 39.598 28.090 1.00 22.67 113 LEU B C 1
ATOM 2738 O O . LEU B 1 113 ? 30.551 38.591 27.444 1.00 22.17 113 LEU B O 1
ATOM 2743 N N . LYS B 1 114 ? 29.062 40.198 27.945 1.00 19.97 114 LYS B N 1
ATOM 2744 C CA . LYS B 1 114 ? 28.062 39.612 27.067 1.00 22.36 114 LYS B CA 1
ATOM 2745 C C . LYS B 1 114 ? 28.474 39.616 25.614 1.00 22.12 114 LYS B C 1
ATOM 2746 O O . LYS B 1 114 ? 28.216 38.657 24.877 1.00 22.18 114 LYS B O 1
ATOM 2752 N N . VAL B 1 115 ? 29.120 40.694 25.197 1.00 21.05 115 VAL B N 1
ATOM 2753 C CA . VAL B 1 115 ? 29.583 40.763 23.820 1.00 20.36 115 VAL B CA 1
ATOM 2754 C C . VAL B 1 115 ? 30.844 39.924 23.637 1.00 20.79 115 VAL B C 1
ATOM 2755 O O . VAL B 1 115 ? 30.878 39.022 22.780 1.00 24.58 115 VAL B O 1
ATOM 2759 N N . ASN B 1 116 ? 31.868 40.207 24.449 1.00 20.60 116 ASN B N 1
ATOM 2760 C CA . ASN B 1 116 ? 33.190 39.573 24.245 1.00 19.60 116 ASN B CA 1
ATOM 2761 C C . ASN B 1 116 ? 33.307 38.069 24.528 1.00 19.98 116 ASN B C 1
ATOM 2762 O O . ASN B 1 116 ? 34.062 37.348 23.860 1.00 21.37 116 ASN B O 1
AT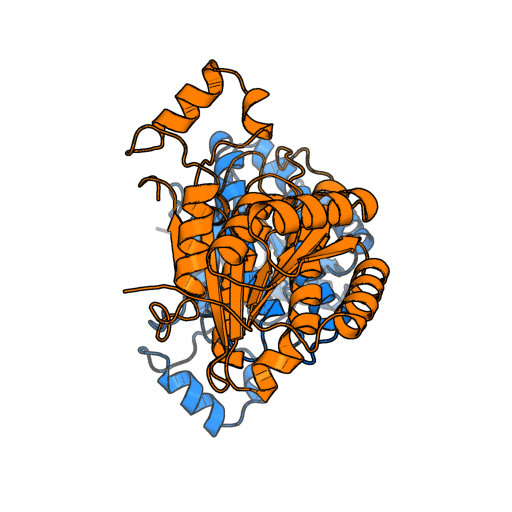OM 2767 N N . LEU B 1 117 ? 32.565 37.596 25.509 1.00 18.24 117 LEU B N 1
ATOM 2768 C CA . LEU B 1 117 ? 32.599 36.171 25.841 1.00 20.91 117 LEU B CA 1
ATOM 2769 C C . LEU B 1 117 ? 31.356 35.453 25.343 1.00 19.59 117 LEU B C 1
ATOM 2770 O O . LEU B 1 117 ? 31.454 34.487 24.606 1.00 19.61 117 LEU B O 1
ATOM 2775 N N . THR B 1 118 ? 30.173 35.921 25.737 1.00 21.72 118 THR B N 1
ATOM 2776 C CA . THR B 1 118 ? 28.947 35.218 25.368 1.00 21.23 118 THR B CA 1
ATOM 2777 C C . THR B 1 118 ? 28.651 35.320 23.870 1.00 24.43 118 THR B C 1
ATOM 2778 O O . THR B 1 118 ? 28.258 34.332 23.240 1.00 21.40 118 THR B O 1
ATOM 2782 N N . GLY B 1 119 ? 28.893 36.489 23.282 1.00 21.07 119 GLY B N 1
ATOM 2783 C CA . GLY B 1 119 ? 28.689 36.611 21.831 1.00 22.15 119 GLY B CA 1
ATOM 2784 C C . GLY B 1 119 ? 29.654 35.685 21.091 1.00 22.17 119 GLY B C 1
ATOM 2785 O O . GLY B 1 119 ? 29.292 35.015 20.118 1.00 21.07 119 GLY B O 1
ATOM 2786 N N . THR B 1 120 ? 30.910 35.666 21.535 1.00 21.96 120 THR B N 1
ATOM 2787 C CA . THR B 1 120 ? 31.894 34.782 20.933 1.00 20.39 120 THR B CA 1
ATOM 2788 C C . THR B 1 120 ? 31.432 33.311 21.077 1.00 21.46 120 THR B C 1
ATOM 2789 O O . THR B 1 120 ? 31.610 32.498 20.169 1.00 22.64 120 THR B O 1
ATOM 2793 N N . PHE B 1 121 ? 30.924 32.962 22.258 1.00 19.29 121 PHE B N 1
ATOM 2794 C CA . PHE B 1 121 ? 30.422 31.581 22.503 1.00 19.40 121 PHE B CA 1
ATOM 2795 C C . PHE B 1 121 ? 29.358 31.191 21.469 1.00 21.08 121 PHE B C 1
ATOM 2796 O O . PHE B 1 121 ? 29.453 30.165 20.779 1.00 23.01 121 PHE B O 1
ATOM 2804 N N . LEU B 1 122 ? 28.330 32.023 21.352 1.00 22.66 122 LEU B N 1
ATOM 2805 C CA . LEU B 1 122 ? 27.234 31.739 20.409 1.00 22.90 122 LEU B CA 1
ATOM 2806 C C . LEU B 1 122 ? 27.675 31.702 18.940 1.00 21.33 122 LEU B C 1
ATOM 2807 O O . LEU B 1 122 ? 27.247 30.847 18.194 1.00 22.86 122 LEU B O 1
ATOM 2812 N N . VAL B 1 123 ? 28.535 32.626 18.530 1.00 22.09 123 VAL B N 1
ATOM 2813 C CA . VAL B 1 123 ? 28.993 32.636 17.140 1.00 19.41 123 VAL B CA 1
ATOM 2814 C C . VAL B 1 123 ? 29.768 31.350 16.836 1.00 20.89 123 VAL B C 1
ATOM 2815 O O . VAL B 1 123 ? 29.651 30.765 15.753 1.00 22.83 123 VAL B O 1
ATOM 2819 N N . THR B 1 124 ? 30.570 30.929 17.799 1.00 21.22 124 THR B N 1
ATOM 2820 C CA . THR B 1 124 ? 31.393 29.752 17.605 1.00 20.38 124 THR B CA 1
ATOM 2821 C C . THR B 1 124 ? 30.494 28.529 17.525 1.00 21.00 124 THR B C 1
ATOM 2822 O O . THR B 1 124 ? 30.659 27.719 16.617 1.00 23.91 124 THR B O 1
ATOM 2826 N N . GLN B 1 125 ? 29.564 28.383 18.468 1.00 23.31 125 GLN B N 1
ATOM 2827 C CA . GLN B 1 125 ? 28.647 27.219 18.409 1.00 25.33 125 GLN B CA 1
ATOM 2828 C C . GLN B 1 125 ? 27.940 27.103 17.051 1.00 27.41 125 GLN B C 1
ATOM 2829 O O . GLN B 1 125 ? 27.747 26.005 16.527 1.00 30.96 125 GLN B O 1
ATOM 2835 N N . ASN B 1 126 ? 27.569 28.243 16.485 1.00 22.80 126 ASN B N 1
ATOM 2836 C CA . ASN B 1 126 ? 26.869 28.281 15.203 1.00 23.51 126 ASN B CA 1
ATOM 2837 C C . ASN B 1 126 ? 27.740 28.065 13.969 1.00 26.63 126 ASN B C 1
ATOM 2838 O O . ASN B 1 126 ? 27.207 27.816 12.880 1.00 26.74 126 ASN B O 1
ATOM 2843 N N . SER B 1 127 ? 29.064 28.140 14.128 1.00 25.66 127 SER B N 1
ATOM 2844 C CA . SER B 1 127 ? 29.972 28.022 12.988 1.00 23.21 127 SER B CA 1
ATOM 2845 C C . SER B 1 127 ? 30.667 26.677 12.861 1.00 22.96 127 SER B C 1
ATOM 2846 O O . SER B 1 127 ? 31.380 26.451 11.888 1.00 24.58 127 SER B O 1
ATOM 2849 N N . LEU B 1 128 ? 30.459 25.771 13.811 1.00 23.56 128 LEU B N 1
ATOM 2850 C CA . LEU B 1 128 ? 31.194 24.487 13.775 1.00 25.83 128 LEU B CA 1
ATOM 2851 C C . LEU B 1 128 ? 30.785 23.344 12.842 1.00 26.18 128 LEU B C 1
ATOM 2852 O O . LEU B 1 128 ? 31.627 22.463 12.501 1.00 26.34 128 LEU B O 1
ATOM 2857 N N . ARG B 1 129 ? 29.511 23.323 12.455 1.00 29.18 129 ARG B N 1
ATOM 2858 C CA . ARG B 1 129 ? 28.957 22.238 11.649 1.00 32.19 129 ARG B CA 1
ATOM 2859 C C . ARG B 1 129 ? 29.824 21.709 10.514 1.00 28.74 129 ARG B C 1
ATOM 2860 O O . ARG B 1 129 ? 30.159 20.525 10.484 1.00 30.28 129 ARG B O 1
ATOM 2868 N N . LYS B 1 130 ? 30.182 22.566 9.573 1.00 27.83 130 LYS B N 1
ATOM 2869 C CA . LYS B 1 130 ? 30.974 22.082 8.457 1.00 28.31 130 LYS B CA 1
ATOM 2870 C C . LYS B 1 130 ? 32.383 21.651 8.867 1.00 31.22 130 LYS B C 1
ATOM 2871 O O . LYS B 1 130 ? 32.914 20.652 8.343 1.00 27.34 130 LYS B O 1
ATOM 2877 N N . MET B 1 131 ? 32.994 22.371 9.811 1.00 26.33 131 MET B N 1
ATOM 2878 C CA . MET B 1 131 ? 34.326 22.008 10.262 1.00 25.26 131 MET B CA 1
ATOM 2879 C C . MET B 1 131 ? 34.381 20.602 10.823 1.00 24.38 131 MET B C 1
ATOM 2880 O O . MET B 1 131 ? 35.272 19.827 10.502 1.00 26.76 131 MET B O 1
ATOM 2885 N N . ILE B 1 132 ? 33.438 20.298 11.699 1.00 22.83 132 ILE B N 1
ATOM 2886 C CA . ILE B 1 132 ? 33.385 19.023 12.335 1.00 27.99 132 ILE B CA 1
ATOM 2887 C C . ILE B 1 132 ? 33.125 17.878 11.338 1.00 26.69 132 ILE B C 1
ATOM 2888 O O . ILE B 1 132 ? 33.843 16.879 11.330 1.00 28.96 132 ILE B O 1
ATOM 2893 N N . LYS B 1 133 ? 32.134 18.059 10.487 1.00 28.09 133 LYS B N 1
ATOM 2894 C CA . LYS B 1 133 ? 31.776 17.026 9.514 1.00 30.23 133 LYS B CA 1
ATOM 2895 C C . LYS B 1 133 ? 32.943 16.691 8.579 1.00 31.43 133 LYS B C 1
ATOM 2896 O O . LYS B 1 133 ? 33.170 15.532 8.248 1.00 31.10 133 LYS B O 1
ATOM 2902 N N . GLN B 1 134 ? 33.710 17.698 8.181 1.00 24.16 134 GLN B N 1
ATOM 2903 C CA . GLN B 1 134 ? 34.832 17.483 7.252 1.00 28.01 134 GLN B CA 1
ATOM 2904 C C . GLN B 1 134 ? 36.210 17.249 7.899 1.00 26.53 134 GLN B C 1
ATOM 2905 O O . GLN B 1 134 ? 37.187 16.992 7.202 1.00 25.23 134 GLN B O 1
ATOM 2911 N N . ARG B 1 135 ? 36.288 17.338 9.226 1.00 24.99 135 ARG B N 1
ATOM 2912 C CA . ARG B 1 135 ? 37.532 17.150 9.949 1.00 25.77 135 ARG B CA 1
ATOM 2913 C C . ARG B 1 135 ? 38.616 18.128 9.536 1.00 24.67 135 ARG B C 1
ATOM 2914 O O . ARG B 1 135 ? 39.772 17.774 9.317 1.00 23.50 135 ARG B O 1
ATOM 2922 N N . TRP B 1 136 ? 38.208 19.383 9.398 1.00 23.97 136 TRP B N 1
ATOM 2923 C CA . TRP B 1 136 ? 39.157 20.445 9.098 1.00 23.82 136 TRP B CA 1
ATOM 2924 C C . TRP B 1 136 ? 38.420 21.730 9.458 1.00 19.36 136 TRP B C 1
ATOM 2925 O O . TRP B 1 136 ? 37.282 21.940 9.037 1.00 21.67 136 TRP B O 1
ATOM 2936 N N . GLY B 1 137 ? 39.081 22.575 10.246 1.00 20.24 137 GLY B N 1
ATOM 2937 C CA . GLY B 1 137 ? 38.460 23.843 10.594 1.00 19.06 137 GLY B CA 1
ATOM 2938 C C . GLY B 1 137 ? 39.466 24.654 11.380 1.00 17.45 137 GLY B C 1
ATOM 2939 O O . GLY B 1 137 ? 40.339 24.090 12.039 1.00 18.05 137 GLY B O 1
ATOM 2940 N N . ARG B 1 138 ? 39.317 25.977 11.361 1.00 19.46 138 ARG B N 1
ATOM 2941 C CA . ARG B 1 138 ? 40.246 26.840 12.108 1.00 18.95 138 ARG B CA 1
ATOM 2942 C C . ARG B 1 138 ? 39.420 27.921 12.793 1.00 20.09 138 ARG B C 1
ATOM 2943 O O . ARG B 1 138 ? 38.600 28.576 12.164 1.00 20.67 138 ARG B O 1
ATOM 2951 N N . ILE B 1 139 ? 39.599 28.067 14.102 1.00 20.06 139 ILE B N 1
ATOM 2952 C CA . ILE B 1 139 ? 38.883 29.089 14.836 1.00 19.49 139 ILE B CA 1
ATOM 2953 C C . ILE B 1 139 ? 39.981 29.987 15.456 1.00 21.64 139 ILE B C 1
ATOM 2954 O O . ILE B 1 139 ? 40.859 29.475 16.147 1.00 20.72 139 ILE B O 1
ATOM 2959 N N . VAL B 1 140 ? 39.972 31.294 15.184 1.00 15.38 140 VAL B N 1
ATOM 2960 C CA . VAL B 1 140 ? 41.002 32.156 15.751 1.00 15.03 140 VAL B CA 1
ATOM 2961 C C . VAL B 1 140 ? 40.286 33.214 16.595 1.00 17.34 140 VAL B C 1
ATOM 2962 O O . VAL B 1 140 ? 39.418 33.933 16.100 1.00 19.27 140 VAL B O 1
ATOM 2966 N N . ASN B 1 141 ? 40.676 33.290 17.865 1.00 18.05 141 ASN B N 1
ATOM 2967 C CA . ASN B 1 141 ? 40.079 34.218 18.787 1.00 16.48 141 ASN B CA 1
ATOM 2968 C C . ASN B 1 141 ? 41.012 35.384 19.000 1.00 18.21 141 ASN B C 1
ATOM 2969 O O . ASN B 1 141 ? 42.176 35.210 19.343 1.00 18.54 141 ASN B O 1
ATOM 2974 N N . ILE B 1 142 ? 40.485 36.581 18.841 1.00 17.73 142 ILE B N 1
ATOM 2975 C CA . ILE B 1 142 ? 41.334 37.740 19.028 1.00 15.18 142 ILE B CA 1
ATOM 2976 C C . ILE B 1 142 ? 41.249 38.183 20.505 1.00 20.96 142 ILE B C 1
ATOM 2977 O O . ILE B 1 142 ? 40.189 38.645 20.986 1.00 24.23 142 ILE B O 1
ATOM 2982 N N . SER B 1 143 ? 42.362 38.001 21.205 1.00 20.15 143 SER B N 1
ATOM 2983 C CA . SER B 1 143 ? 42.468 38.363 22.619 1.00 23.01 143 SER B CA 1
ATOM 2984 C C . SER B 1 143 ? 43.188 39.711 22.623 1.00 22.53 143 SER B C 1
ATOM 2985 O O . SER B 1 143 ? 42.932 40.539 21.757 1.00 29.09 143 SER B O 1
ATOM 2988 N N . SER B 1 144 ? 44.063 39.922 23.596 1.00 23.23 144 SER B N 1
ATOM 2989 C CA . SER B 1 144 ? 44.816 41.170 23.690 1.00 25.49 144 SER B CA 1
ATOM 2990 C C . SER B 1 144 ? 45.904 41.057 24.741 1.00 25.45 144 SER B C 1
ATOM 2991 O O . SER B 1 144 ? 45.744 40.366 25.754 1.00 24.20 144 SER B O 1
ATOM 2994 N N . VAL B 1 145 ? 47.026 41.737 24.520 1.00 20.31 145 VAL B N 1
ATOM 2995 C CA . VAL B 1 145 ? 48.059 41.724 25.517 1.00 20.57 145 VAL B CA 1
ATOM 2996 C C . VAL B 1 145 ? 47.501 42.134 26.907 1.00 21.55 145 VAL B C 1
ATOM 2997 O O . VAL B 1 145 ? 48.018 41.673 27.938 1.00 24.68 145 VAL B O 1
ATOM 3001 N N . VAL B 1 146 ? 46.440 42.951 26.989 1.00 20.44 146 VAL B N 1
ATOM 3002 C CA . VAL B 1 146 ? 46.015 43.327 28.358 1.00 26.17 146 VAL B CA 1
ATOM 3003 C C . VAL B 1 146 ? 45.325 42.199 29.116 1.00 26.83 146 VAL B C 1
ATOM 3004 O O . VAL B 1 146 ? 45.187 42.259 30.319 1.00 26.25 146 VAL B O 1
ATOM 3008 N N . GLY B 1 147 ? 44.920 41.169 28.396 1.00 23.83 147 GLY B N 1
ATOM 3009 C CA . GLY B 1 147 ? 44.343 40.038 29.095 1.00 25.83 147 GLY B CA 1
ATOM 3010 C C . GLY B 1 147 ? 45.487 39.337 29.846 1.00 24.81 147 GLY B C 1
ATOM 3011 O O . GLY B 1 147 ? 45.244 38.567 30.776 1.00 28.08 147 GLY B O 1
ATOM 3012 N N . PHE B 1 148 ? 46.732 39.619 29.469 1.00 22.91 148 PHE B N 1
ATOM 3013 C CA . PHE B 1 148 ? 47.883 38.988 30.111 1.00 25.63 148 PHE B CA 1
ATOM 3014 C C . PHE B 1 148 ? 48.576 39.817 31.169 1.00 29.02 148 PHE B C 1
ATOM 3015 O O . PHE B 1 148 ? 48.995 39.298 32.206 1.00 29.22 148 PHE B O 1
ATOM 3023 N N . THR B 1 149 ? 48.681 41.114 30.901 1.00 28.19 149 THR B N 1
ATOM 3024 C CA . THR B 1 149 ? 49.355 42.036 31.803 1.00 30.60 149 THR B CA 1
ATOM 3025 C C . THR B 1 149 ? 48.381 42.713 32.773 1.00 29.95 149 THR B C 1
ATOM 3026 O O . THR B 1 149 ? 48.756 43.125 33.894 1.00 29.43 149 THR B O 1
ATOM 3030 N N . GLY B 1 150 ? 47.130 42.764 32.342 1.00 24.63 150 GLY B N 1
ATOM 3031 C CA . GLY B 1 150 ? 46.099 43.480 33.063 1.00 27.33 150 GLY B CA 1
ATOM 3032 C C . GLY B 1 150 ? 46.292 44.939 32.630 1.00 30.90 150 GLY B C 1
ATOM 3033 O O . GLY B 1 150 ? 47.342 45.275 32.048 1.00 29.10 150 GLY B O 1
ATOM 3034 N N . ASN B 1 151 ? 45.316 45.813 32.894 1.00 29.77 151 ASN B N 1
ATOM 3035 C CA . ASN B 1 151 ? 45.480 47.222 32.534 1.00 25.80 151 ASN B CA 1
ATOM 3036 C C . ASN B 1 151 ? 44.505 48.096 33.349 1.00 29.70 151 ASN B C 1
ATOM 3037 O O . ASN B 1 151 ? 43.327 47.734 33.519 1.00 28.15 151 ASN B O 1
ATOM 3042 N N . VAL B 1 152 ? 45.007 49.224 33.867 1.00 26.80 152 VAL B N 1
ATOM 3043 C CA . VAL B 1 152 ? 44.192 50.156 34.629 1.00 28.44 152 VAL B CA 1
ATOM 3044 C C . VAL B 1 152 ? 43.028 50.695 33.758 1.00 25.56 152 VAL B C 1
ATOM 3045 O O . VAL B 1 152 ? 43.219 51.033 32.570 1.00 33.90 152 VAL B O 1
ATOM 3049 N N . GLY B 1 153 ? 41.834 50.760 34.340 1.00 25.70 153 GLY B N 1
ATOM 3050 C CA . GLY B 1 153 ? 40.678 51.262 33.622 1.00 26.27 153 GLY B CA 1
ATOM 3051 C C . GLY B 1 153 ? 40.015 50.197 32.765 1.00 28.78 153 GLY B C 1
ATOM 3052 O O . GLY B 1 153 ? 38.956 50.429 32.175 1.00 26.66 153 GLY B O 1
ATOM 3053 N N . GLN B 1 154 ? 40.638 49.017 32.715 1.00 25.54 154 GLN B N 1
ATOM 3054 C CA . GLN B 1 154 ? 40.119 47.931 31.902 1.00 26.59 154 GLN B CA 1
ATOM 3055 C C . GLN B 1 154 ? 39.897 46.608 32.620 1.00 25.53 154 GLN B C 1
ATOM 3056 O O . GLN B 1 154 ? 40.121 45.548 32.041 1.00 25.07 154 GLN B O 1
ATOM 3062 N N . VAL B 1 155 ? 39.428 46.644 33.859 1.00 26.22 155 VAL B N 1
ATOM 3063 C CA . VAL B 1 155 ? 39.218 45.373 34.555 1.00 26.50 155 VAL B CA 1
ATOM 3064 C C . VAL B 1 155 ? 38.198 44.480 33.816 1.00 25.71 155 VAL B C 1
ATOM 3065 O O . VAL B 1 155 ? 38.382 43.242 33.719 1.00 23.06 155 VAL B O 1
ATOM 3069 N N . ASN B 1 156 ? 37.150 45.091 33.253 1.00 22.62 156 ASN B N 1
ATOM 3070 C CA . ASN B 1 156 ? 36.151 44.327 32.485 1.00 22.78 156 ASN B CA 1
ATOM 3071 C C . ASN B 1 156 ? 36.733 43.749 31.190 1.00 26.82 156 ASN B C 1
ATOM 3072 O O . ASN B 1 156 ? 36.601 42.548 30.911 1.00 21.08 156 ASN B O 1
ATOM 3077 N N . TYR B 1 157 ? 37.399 44.591 30.410 1.00 21.03 157 TYR B N 1
ATOM 3078 C CA . TYR B 1 157 ? 37.962 44.136 29.144 1.00 21.54 157 TYR B CA 1
ATOM 3079 C C . TYR B 1 157 ? 39.052 43.083 29.368 1.00 22.81 157 TYR B C 1
ATOM 3080 O O . TYR B 1 157 ? 39.065 42.054 28.699 1.00 23.30 157 TYR B O 1
ATOM 3089 N N . SER B 1 158 ? 39.945 43.336 30.305 1.00 20.16 158 SER B N 1
ATOM 3090 C CA . SER B 1 158 ? 41.030 42.395 30.581 1.00 22.54 158 SER B CA 1
ATOM 3091 C C . SER B 1 158 ? 40.482 41.034 31.041 1.00 18.01 158 SER B C 1
ATOM 3092 O O . SER B 1 158 ? 41.056 39.986 30.706 1.00 23.47 158 SER B O 1
ATOM 3095 N N . THR B 1 159 ? 39.412 41.050 31.826 1.00 20.00 159 THR B N 1
ATOM 3096 C CA . THR B 1 159 ? 38.790 39.802 32.251 1.00 17.48 159 THR B CA 1
ATOM 3097 C C . THR B 1 159 ? 38.339 39.033 31.002 1.00 20.66 159 THR B C 1
ATOM 3098 O O . THR B 1 159 ? 38.564 37.800 30.879 1.00 18.46 159 THR B O 1
ATOM 3102 N N . THR B 1 160 ? 37.694 39.718 30.053 1.00 20.35 160 THR B N 1
ATOM 3103 C CA . THR B 1 160 ? 37.246 39.005 28.857 1.00 20.06 160 THR B CA 1
ATOM 3104 C C . THR B 1 160 ? 38.417 38.529 27.975 1.00 20.00 160 THR B C 1
ATOM 3105 O O . THR B 1 160 ? 38.374 37.428 27.412 1.00 21.01 160 THR B O 1
ATOM 3109 N N . LYS B 1 161 ? 39.470 39.325 27.846 1.00 19.33 161 LYS B N 1
ATOM 3110 C CA . LYS B 1 161 ? 40.560 38.883 26.973 1.00 19.75 161 LYS B CA 1
ATOM 3111 C C . LYS B 1 161 ? 41.343 37.699 27.574 1.00 18.58 161 LYS B C 1
ATOM 3112 O O . LYS B 1 161 ? 41.843 36.845 26.827 1.00 20.14 161 LYS B O 1
ATOM 3118 N N . ALA B 1 162 ? 41.418 37.669 28.915 1.00 16.88 162 ALA B N 1
ATOM 3119 C CA . ALA B 1 162 ? 42.058 36.560 29.616 1.00 17.65 162 ALA B CA 1
ATOM 3120 C C . ALA B 1 162 ? 41.104 35.349 29.486 1.00 16.06 162 ALA B C 1
ATOM 3121 O O . ALA B 1 162 ? 41.546 34.213 29.290 1.00 19.32 162 ALA B O 1
ATOM 3123 N N . GLY B 1 163 ? 39.814 35.603 29.650 1.00 15.53 163 GLY B N 1
ATOM 3124 C CA . GLY B 1 163 ? 38.823 34.535 29.532 1.00 17.04 163 GLY B CA 1
ATOM 3125 C C . GLY B 1 163 ? 38.886 33.854 28.172 1.00 19.70 163 GLY B C 1
ATOM 3126 O O . GLY B 1 163 ? 38.695 32.642 28.068 1.00 19.28 163 GLY B O 1
ATOM 3127 N N . LEU B 1 164 ? 39.112 34.617 27.115 1.00 15.58 164 LEU B N 1
ATOM 3128 C CA . LEU B 1 164 ? 39.188 33.997 25.771 1.00 19.94 164 LEU B CA 1
ATOM 3129 C C . LEU B 1 164 ? 40.335 32.977 25.653 1.00 21.58 164 LEU B C 1
ATOM 3130 O O . LEU B 1 164 ? 40.290 32.097 24.765 1.00 20.21 164 LEU B O 1
ATOM 3135 N N . ILE B 1 165 ? 41.341 33.098 26.529 1.00 22.35 165 ILE B N 1
ATOM 3136 C CA . ILE B 1 165 ? 42.458 32.141 26.524 1.00 19.67 165 ILE B CA 1
ATOM 3137 C C . ILE B 1 165 ? 41.993 30.803 27.095 1.00 21.60 165 ILE B C 1
ATOM 3138 O O . ILE B 1 165 ? 42.305 29.758 26.533 1.00 22.43 165 ILE B O 1
ATOM 3143 N N . GLY B 1 166 ? 41.246 30.825 28.204 1.00 22.07 166 GLY B N 1
ATOM 3144 C CA . GLY B 1 166 ? 40.728 29.592 28.770 1.00 22.66 166 GLY B CA 1
ATOM 3145 C C . GLY B 1 166 ? 39.742 28.979 27.778 1.00 22.61 166 GLY B C 1
ATOM 3146 O O . GLY B 1 166 ? 39.687 27.764 27.607 1.00 20.18 166 GLY B O 1
ATOM 3147 N N . PHE B 1 167 ? 38.937 29.827 27.133 1.00 18.33 167 PHE B N 1
ATOM 3148 C CA . PHE B 1 167 ? 37.991 29.384 26.096 1.00 18.58 167 PHE B CA 1
ATOM 3149 C C . PHE B 1 167 ? 38.750 28.646 24.958 1.00 18.76 167 PHE B C 1
ATOM 3150 O O . PHE B 1 167 ? 38.382 27.521 24.513 1.00 20.07 167 PHE B O 1
ATOM 3158 N N . THR B 1 168 ? 39.823 29.279 24.502 1.00 18.93 168 THR B N 1
ATOM 3159 C CA . THR B 1 168 ? 40.639 28.750 23.413 1.00 19.16 168 THR B CA 1
ATOM 3160 C C . THR B 1 168 ? 41.251 27.418 23.810 1.00 21.27 168 THR B C 1
ATOM 3161 O O . THR B 1 168 ? 41.144 26.443 23.085 1.00 20.26 168 THR B O 1
ATOM 3165 N N . LYS B 1 169 ? 41.837 27.373 24.995 1.00 16.72 169 LYS B N 1
ATOM 3166 C CA . LYS B 1 169 ? 42.517 26.126 25.406 1.00 22.28 169 LYS B CA 1
ATOM 3167 C C . LYS B 1 169 ? 41.571 24.961 25.613 1.00 22.41 169 LYS B C 1
ATOM 3168 O O . LYS B 1 169 ? 41.885 23.819 25.199 1.00 20.80 169 LYS B O 1
ATOM 3174 N N . SER B 1 170 ? 40.410 25.238 26.217 1.00 19.95 170 SER B N 1
ATOM 3175 C CA . SER B 1 170 ? 39.397 24.192 26.446 1.00 20.05 170 SER B CA 1
ATOM 3176 C C . SER B 1 170 ? 38.751 23.735 25.168 1.00 22.77 170 SER B C 1
ATOM 3177 O O . SER B 1 170 ? 38.543 22.527 24.950 1.00 21.98 170 SER B O 1
ATOM 3180 N N . LEU B 1 171 ? 38.415 24.689 24.308 1.00 19.70 171 LEU B N 1
ATOM 3181 C CA . LEU B 1 171 ? 37.750 24.303 23.066 1.00 22.16 171 LEU B CA 1
ATOM 3182 C C . LEU B 1 171 ? 38.725 23.524 22.163 1.00 21.57 171 LEU B C 1
ATOM 3183 O O . LEU B 1 171 ? 38.330 22.567 21.465 1.00 21.20 171 LEU B O 1
ATOM 3188 N N . ALA B 1 172 ? 39.998 23.916 22.195 1.00 19.38 172 ALA B N 1
ATOM 3189 C CA . ALA B 1 172 ? 41.017 23.244 21.407 1.00 18.79 172 ALA B CA 1
ATOM 3190 C C . ALA B 1 172 ? 41.053 21.750 21.819 1.00 21.96 172 ALA B C 1
ATOM 3191 O O . ALA B 1 172 ? 41.096 20.867 20.963 1.00 22.55 172 ALA B O 1
ATOM 3193 N N . LYS B 1 173 ? 41.036 21.480 23.116 1.00 23.33 173 LYS B N 1
ATOM 3194 C CA . LYS B 1 173 ? 41.032 20.093 23.579 1.00 25.04 173 LYS B CA 1
ATOM 3195 C C . LYS B 1 173 ? 39.807 19.312 23.114 1.00 26.03 173 LYS B C 1
ATOM 3196 O O . LYS B 1 173 ? 39.923 18.162 22.690 1.00 22.54 173 LYS B O 1
ATOM 3202 N N . GLU B 1 174 ? 38.617 19.905 23.196 1.00 21.45 174 GLU B N 1
ATOM 3203 C CA . GLU B 1 174 ? 37.411 19.204 22.749 1.00 24.87 174 GLU B CA 1
ATOM 3204 C C . GLU B 1 174 ? 37.335 18.961 21.254 1.00 27.26 174 GLU B C 1
ATOM 3205 O O . GLU B 1 174 ? 36.806 17.939 20.810 1.00 23.33 174 GLU B O 1
ATOM 3211 N N . LEU B 1 175 ? 37.900 19.862 20.460 1.00 17.35 175 LEU B N 1
ATOM 3212 C CA . LEU B 1 175 ? 37.771 19.674 19.035 1.00 21.04 175 LEU B CA 1
ATOM 3213 C C . LEU B 1 175 ? 38.964 19.039 18.347 1.00 20.54 175 LEU B C 1
ATOM 3214 O O . LEU B 1 175 ? 38.899 18.746 17.162 1.00 21.50 175 LEU B O 1
ATOM 3219 N N . ALA B 1 176 ? 40.054 18.868 19.076 1.00 22.85 176 ALA B N 1
ATOM 3220 C CA . ALA B 1 176 ? 41.282 18.346 18.495 1.00 24.51 176 ALA B CA 1
ATOM 3221 C C . ALA B 1 176 ? 41.079 16.998 17.807 1.00 27.34 176 ALA B C 1
ATOM 3222 O O . ALA B 1 176 ? 41.646 16.761 16.734 1.00 25.93 176 ALA B O 1
ATOM 3224 N N . PRO B 1 177 ? 40.257 16.113 18.397 1.00 27.20 177 PRO B N 1
ATOM 3225 C CA . PRO B 1 177 ? 40.040 14.807 17.752 1.00 30.50 177 PRO B CA 1
ATOM 3226 C C . PRO B 1 177 ? 39.416 14.939 16.368 1.00 29.21 177 PRO B C 1
ATOM 3227 O O . PRO B 1 177 ? 39.491 14.024 15.546 1.00 30.82 177 PRO B O 1
ATOM 3231 N N . ARG B 1 178 ? 38.763 16.070 16.115 1.00 24.28 178 ARG B N 1
ATOM 3232 C CA . ARG B 1 178 ? 38.137 16.307 14.823 1.00 25.24 178 ARG B CA 1
ATOM 3233 C C . ARG B 1 178 ? 39.017 17.175 13.907 1.00 23.89 178 ARG B C 1
ATOM 3234 O O . ARG B 1 178 ? 38.557 17.619 12.861 1.00 21.32 178 ARG B O 1
ATOM 3242 N N . ASN B 1 179 ? 40.257 17.426 14.331 1.00 22.66 179 ASN B N 1
ATOM 3243 C CA . ASN B 1 179 ? 41.197 18.227 13.557 1.00 23.66 179 ASN B CA 1
ATOM 3244 C C . ASN B 1 179 ? 40.689 19.654 13.341 1.00 22.67 179 ASN B C 1
ATOM 3245 O O . ASN B 1 179 ? 40.944 20.248 12.285 1.00 22.19 179 ASN B O 1
ATOM 3250 N N . VAL B 1 180 ? 39.968 20.208 14.318 1.00 23.69 180 VAL B N 1
ATOM 3251 C CA . VAL B 1 180 ? 39.506 21.597 14.187 1.00 22.05 180 VAL B CA 1
ATOM 3252 C C . VAL B 1 180 ? 40.424 22.330 15.188 1.00 18.35 180 VAL B C 1
ATOM 3253 O O . VAL B 1 180 ? 40.362 22.099 16.384 1.00 22.17 180 VAL B O 1
ATOM 3257 N N . LEU B 1 181 ? 41.287 23.199 14.667 1.00 21.27 181 LEU B N 1
ATOM 3258 C CA . LEU B 1 181 ? 42.276 23.878 15.510 1.00 19.21 181 LEU B CA 1
ATOM 3259 C C . LEU B 1 181 ? 41.759 25.228 16.011 1.00 19.10 181 LEU B C 1
ATOM 3260 O O . LEU B 1 181 ? 41.203 25.998 15.245 1.00 20.60 181 LEU B O 1
ATOM 3265 N N . VAL B 1 182 ? 41.991 25.485 17.297 1.00 18.45 182 VAL B N 1
ATOM 3266 C CA . VAL B 1 182 ? 41.478 26.671 17.982 1.00 19.84 182 VAL B CA 1
ATOM 3267 C C . VAL B 1 182 ? 42.639 27.364 18.623 1.00 18.46 182 VAL B C 1
ATOM 3268 O O . VAL B 1 182 ? 43.305 26.800 19.491 1.00 18.39 182 VAL B O 1
ATOM 3272 N N . ASN B 1 183 ? 42.892 28.605 18.184 1.00 16.52 183 ASN B N 1
ATOM 3273 C CA . ASN B 1 183 ? 44.028 29.353 18.700 1.00 14.44 183 ASN B CA 1
ATOM 3274 C C . ASN B 1 183 ? 43.617 30.801 18.942 1.00 15.12 183 ASN B C 1
ATOM 3275 O O . ASN B 1 183 ? 42.512 31.175 18.609 1.00 16.92 183 ASN B O 1
ATOM 3280 N N . ALA B 1 184 ? 44.489 31.578 19.559 1.00 18.22 184 ALA B N 1
ATOM 3281 C CA . ALA B 1 184 ? 44.194 32.997 19.811 1.00 18.74 184 ALA B CA 1
ATOM 3282 C C . ALA B 1 184 ? 45.376 33.835 19.334 1.00 16.55 184 ALA B C 1
ATOM 3283 O O . ALA B 1 184 ? 46.531 33.381 19.254 1.00 19.30 184 ALA B O 1
ATOM 3285 N N . VAL B 1 185 ? 45.072 35.074 19.014 1.00 19.37 185 VAL B N 1
ATOM 3286 C CA . VAL B 1 185 ? 46.118 36.016 18.616 1.00 16.47 185 VAL B CA 1
ATOM 3287 C C . VAL B 1 185 ? 45.919 37.150 19.620 1.00 21.02 185 VAL B C 1
ATOM 3288 O O . VAL B 1 185 ? 44.785 37.610 19.796 1.00 19.52 185 VAL B O 1
ATOM 3292 N N . ALA B 1 186 ? 47.005 37.593 20.262 1.00 19.97 186 ALA B N 1
ATOM 3293 C CA . ALA B 1 186 ? 46.918 38.614 21.291 1.00 18.32 186 ALA B CA 1
ATOM 3294 C C . ALA B 1 186 ? 47.726 39.810 20.824 1.00 18.56 186 ALA B C 1
ATOM 3295 O O . ALA B 1 186 ? 48.920 39.883 21.035 1.00 19.51 186 ALA B 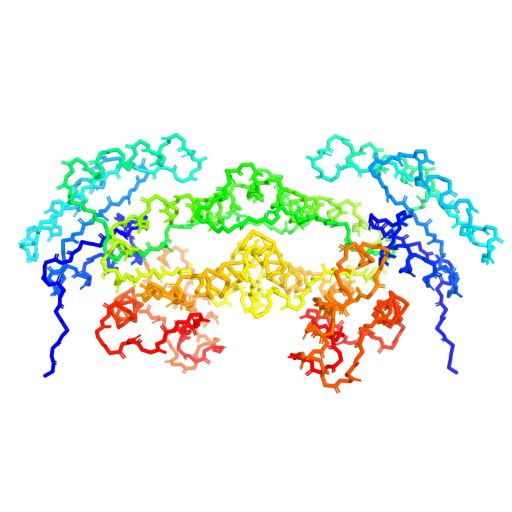O 1
ATOM 3297 N N . PRO B 1 187 ? 47.074 40.731 20.103 1.00 20.79 187 PRO B N 1
ATOM 3298 C CA . PRO B 1 187 ? 47.769 41.926 19.607 1.00 19.04 187 PRO B CA 1
ATOM 3299 C C . PRO B 1 187 ? 48.188 42.799 20.778 1.00 20.76 187 PRO B C 1
ATOM 3300 O O . PRO B 1 187 ? 47.556 42.760 21.852 1.00 21.30 187 PRO B O 1
ATOM 3304 N N . GLY B 1 188 ? 49.245 43.582 20.545 1.00 21.16 188 GLY B N 1
ATOM 3305 C CA . GLY B 1 188 ? 49.718 44.525 21.531 1.00 23.91 188 GLY B CA 1
ATOM 3306 C C . GLY B 1 188 ? 48.995 45.820 21.166 1.00 26.57 188 GLY B C 1
ATOM 3307 O O . GLY B 1 188 ? 47.772 45.822 21.036 1.00 30.19 188 GLY B O 1
ATOM 3308 N N . PHE B 1 189 ? 49.754 46.898 20.978 1.00 29.49 189 PHE B N 1
ATOM 3309 C CA . PHE B 1 189 ? 49.206 48.220 20.620 1.00 28.43 189 PHE B CA 1
ATOM 3310 C C . PHE B 1 189 ? 49.236 48.386 19.120 1.00 23.71 189 PHE B C 1
ATOM 3311 O O . PHE B 1 189 ? 50.302 48.544 18.514 1.00 28.58 189 PHE B O 1
ATOM 3319 N N . ILE B 1 190 ? 48.056 48.352 18.521 1.00 22.43 190 ILE B N 1
ATOM 3320 C CA . ILE B 1 190 ? 47.916 48.428 17.070 1.00 24.69 190 ILE B CA 1
ATOM 3321 C C . ILE B 1 190 ? 47.288 49.766 16.631 1.00 27.28 190 ILE B C 1
ATOM 3322 O O . ILE B 1 190 ? 46.286 50.211 17.187 1.00 29.27 190 ILE B O 1
ATOM 3327 N N . GLU B 1 191 ? 47.857 50.359 15.598 1.00 31.56 191 GLU B N 1
ATOM 3328 C CA . GLU B 1 191 ? 47.362 51.648 15.124 1.00 34.20 191 GLU B CA 1
ATOM 3329 C C . GLU B 1 191 ? 46.151 51.491 14.214 1.00 36.99 191 GLU B C 1
ATOM 3330 O O . GLU B 1 191 ? 46.245 50.923 13.134 1.00 37.46 191 GLU B O 1
ATOM 3336 N N . THR B 1 192 ? 45.006 51.989 14.655 1.00 38.85 192 THR B N 1
ATOM 3337 C CA . THR B 1 192 ? 43.792 51.945 13.850 1.00 41.62 192 THR B CA 1
ATOM 3338 C C . THR B 1 192 ? 43.250 53.396 13.747 1.00 47.24 192 THR B C 1
ATOM 3339 O O . THR B 1 192 ? 43.912 54.345 14.189 1.00 43.21 192 THR B O 1
ATOM 3343 N N . ASP B 1 193 ? 42.069 53.591 13.163 1.00 48.99 193 ASP B N 1
ATOM 3344 C CA . ASP B 1 193 ? 41.557 54.957 13.055 1.00 55.00 193 ASP B CA 1
ATOM 3345 C C . ASP B 1 193 ? 41.114 55.480 14.415 1.00 54.88 193 ASP B C 1
ATOM 3346 O O . ASP B 1 193 ? 40.961 56.682 14.602 1.00 59.00 193 ASP B O 1
ATOM 3351 N N . MET B 1 194 ? 40.916 54.574 15.370 1.00 56.54 194 MET B N 1
ATOM 3352 C CA . MET B 1 194 ? 40.514 54.932 16.741 1.00 55.00 194 MET B CA 1
ATOM 3353 C C . MET B 1 194 ? 41.713 55.512 17.441 1.00 55.80 194 MET B C 1
ATOM 3354 O O . MET B 1 194 ? 41.613 56.109 18.524 1.00 55.46 194 MET B O 1
ATOM 3359 N N . THR B 1 195 ? 42.874 55.311 16.842 1.00 51.71 195 THR B N 1
ATOM 3360 C CA . THR B 1 195 ? 44.084 55.764 17.480 1.00 52.03 195 THR B CA 1
ATOM 3361 C C . THR B 1 195 ? 44.347 57.257 17.374 1.00 52.22 195 THR B C 1
ATOM 3362 O O . THR B 1 195 ? 44.979 57.850 18.262 1.00 51.31 195 THR B O 1
ATOM 3366 N N . ALA B 1 196 ? 43.871 57.859 16.292 1.00 53.75 196 ALA B N 1
ATOM 3367 C CA . ALA B 1 196 ? 44.075 59.280 16.064 1.00 55.24 196 ALA B CA 1
ATOM 3368 C C . ALA B 1 196 ? 43.432 60.194 17.115 1.00 57.06 196 ALA B C 1
ATOM 3369 O O . ALA B 1 196 ? 43.809 61.384 17.239 1.00 58.11 196 ALA B O 1
ATOM 3371 N N . VAL B 1 197 ? 42.481 59.654 17.878 1.00 57.90 197 VAL B N 1
ATOM 3372 C CA . VAL B 1 197 ? 41.830 60.484 18.886 1.00 58.36 197 VAL B CA 1
ATOM 3373 C C . VAL B 1 197 ? 42.683 60.593 20.152 1.00 58.46 197 VAL B C 1
ATOM 3374 O O . VAL B 1 197 ? 42.304 61.258 21.125 1.00 60.12 197 VAL B O 1
ATOM 3378 N N . LEU B 1 198 ? 43.831 59.920 20.136 1.00 56.02 198 LEU B N 1
ATOM 3379 C CA . LEU B 1 198 ? 44.752 59.968 21.261 1.00 53.31 198 LEU B CA 1
ATOM 3380 C C . LEU B 1 198 ? 45.788 61.039 20.882 1.00 53.89 198 LEU B C 1
ATOM 3381 O O . LEU B 1 198 ? 46.068 61.251 19.688 1.00 52.79 198 LEU B O 1
ATOM 3386 N N . SER B 1 199 ? 46.373 61.679 21.897 1.00 57.73 199 SER B N 1
ATOM 3387 C CA . SER B 1 199 ? 47.398 62.731 21.722 1.00 59.05 199 SER B CA 1
ATOM 3388 C C . SER B 1 199 ? 48.656 62.152 21.078 1.00 59.79 199 SER B C 1
ATOM 3389 O O . SER B 1 199 ? 48.933 60.951 21.252 1.00 59.97 199 SER B O 1
ATOM 3392 N N . GLU B 1 200 ? 49.442 62.962 20.363 1.00 57.88 200 GLU B N 1
ATOM 3393 C CA . GLU B 1 200 ? 50.690 62.419 19.817 1.00 58.86 200 GLU B CA 1
ATOM 3394 C C . GLU B 1 200 ? 51.430 62.090 21.124 1.00 60.46 200 GLU B C 1
ATOM 3395 O O . GLU B 1 200 ? 52.313 61.219 21.198 1.00 57.80 200 GLU B O 1
ATOM 3401 N N . GLU B 1 201 ? 51.044 62.839 22.156 1.00 59.52 201 GLU B N 1
ATOM 3402 C CA . GLU B 1 201 ? 51.578 62.746 23.515 1.00 59.23 201 GLU B CA 1
ATOM 3403 C C . GLU B 1 201 ? 51.466 61.355 24.088 1.00 57.64 201 GLU B C 1
ATOM 3404 O O . GLU B 1 201 ? 52.467 60.685 24.388 1.00 57.35 201 GLU B O 1
ATOM 3410 N N . ILE B 1 202 ? 50.222 60.935 24.241 1.00 57.89 202 ILE B N 1
ATOM 3411 C CA . ILE B 1 202 ? 49.923 59.641 24.819 1.00 58.66 202 ILE B CA 1
ATOM 3412 C C . ILE B 1 202 ? 50.296 58.442 23.952 1.00 57.24 202 ILE B C 1
ATOM 3413 O O . ILE B 1 202 ? 50.397 57.301 24.447 1.00 57.32 202 ILE B O 1
ATOM 3418 N N . LYS B 1 203 ? 50.486 58.701 22.665 1.00 55.08 203 LYS B N 1
ATOM 3419 C CA . LYS B 1 203 ? 50.878 57.641 21.777 1.00 54.27 203 LYS B CA 1
ATOM 3420 C C . LYS B 1 203 ? 52.382 57.365 21.932 1.00 55.17 203 LYS B C 1
ATOM 3421 O O . LYS B 1 203 ? 52.807 56.197 21.955 1.00 53.52 203 LYS B O 1
ATOM 3427 N N . GLN B 1 204 ? 53.187 58.432 22.006 1.00 54.27 204 GLN B N 1
ATOM 3428 C CA . GLN B 1 204 ? 54.635 58.254 22.188 1.00 55.01 204 GLN B CA 1
ATOM 3429 C C . GLN B 1 204 ? 54.865 57.504 23.494 1.00 54.65 204 GLN B C 1
ATOM 3430 O O . GLN B 1 204 ? 55.866 56.778 23.663 1.00 50.13 204 GLN B O 1
ATOM 3436 N N . LYS B 1 205 ? 53.941 57.719 24.428 1.00 50.22 205 LYS B N 1
ATOM 3437 C CA . LYS B 1 205 ? 54.007 57.080 25.739 1.00 50.38 205 LYS B CA 1
ATOM 3438 C C . LYS B 1 205 ? 53.922 55.586 25.579 1.00 51.53 205 LYS B C 1
ATOM 3439 O O . LYS B 1 205 ? 54.820 54.820 25.992 1.00 51.51 205 LYS B O 1
ATOM 3445 N N . TYR B 1 206 ? 52.788 55.173 25.011 1.00 50.82 206 TYR B N 1
ATOM 3446 C CA . TYR B 1 206 ? 52.515 53.769 24.748 1.00 50.15 206 TYR B CA 1
ATOM 3447 C C . TYR B 1 206 ? 53.668 53.137 24.018 1.00 44.97 206 TYR B C 1
ATOM 3448 O O . TYR B 1 206 ? 54.084 52.018 24.335 1.00 44.24 206 TYR B O 1
ATOM 3457 N N . LYS B 1 207 ? 54.195 53.853 23.030 1.00 43.76 207 LYS B N 1
ATOM 3458 C CA . LYS B 1 207 ? 55.320 53.324 22.290 1.00 45.17 207 LYS B CA 1
ATOM 3459 C C . LYS B 1 207 ? 56.489 53.008 23.224 1.00 46.92 207 LYS B C 1
ATOM 3460 O O . LYS B 1 207 ? 57.318 52.161 22.897 1.00 47.08 207 LYS B O 1
ATOM 3466 N N . GLU B 1 208 ? 56.580 53.714 24.355 1.00 42.44 208 GLU B N 1
ATOM 3467 C CA . GLU B 1 208 ? 57.664 53.522 25.333 1.00 44.74 208 GLU B CA 1
ATOM 3468 C C . GLU B 1 208 ? 57.735 52.089 25.824 1.00 40.12 208 GLU B C 1
ATOM 3469 O O . GLU B 1 208 ? 58.816 51.582 26.147 1.00 39.18 208 GLU B O 1
ATOM 3475 N N . GLN B 1 209 ? 56.577 51.441 25.838 1.00 37.00 209 GLN B N 1
ATOM 3476 C CA . GLN B 1 209 ? 56.489 50.068 26.296 1.00 37.02 209 GLN B CA 1
ATOM 3477 C C . GLN B 1 209 ? 56.847 49.050 25.212 1.00 31.68 209 GLN B C 1
ATOM 3478 O O . GLN B 1 209 ? 56.984 47.853 25.512 1.00 32.35 209 GLN B O 1
ATOM 3484 N N . ILE B 1 210 ? 56.991 49.540 23.979 1.00 29.75 210 ILE B N 1
ATOM 3485 C CA . ILE B 1 210 ? 57.269 48.680 22.824 1.00 30.29 210 ILE B CA 1
ATOM 3486 C C . ILE B 1 210 ? 58.721 48.628 22.347 1.00 28.52 210 ILE B C 1
ATOM 3487 O O . ILE B 1 210 ? 59.248 49.605 21.785 1.00 26.52 210 ILE B O 1
ATOM 3492 N N . PRO B 1 211 ? 59.386 47.464 22.509 1.00 27.53 211 PRO B N 1
ATOM 3493 C CA . PRO B 1 211 ? 60.772 47.369 22.053 1.00 28.27 211 PRO B CA 1
ATOM 3494 C C . PRO B 1 211 ? 60.967 47.732 20.580 1.00 27.18 211 PRO B C 1
ATOM 3495 O O . PRO B 1 211 ? 61.981 48.349 20.210 1.00 28.02 211 PRO B O 1
ATOM 3499 N N . LEU B 1 212 ? 60.052 47.308 19.710 1.00 23.92 212 LEU B N 1
ATOM 3500 C CA . LEU B 1 212 ? 60.221 47.652 18.294 1.00 25.28 212 LEU B CA 1
ATOM 3501 C C . LEU B 1 212 ? 60.059 49.177 18.075 1.00 28.03 212 LEU B C 1
ATOM 3502 O O . LEU B 1 212 ? 60.370 49.680 16.999 1.00 28.39 212 LEU B O 1
ATOM 3507 N N . GLY B 1 213 ? 59.574 49.888 19.091 1.00 31.84 213 GLY B N 1
ATOM 3508 C CA . GLY B 1 213 ? 59.454 51.349 18.985 1.00 34.79 213 GLY B CA 1
ATOM 3509 C C . GLY B 1 213 ? 58.366 51.913 18.102 1.00 34.79 213 GLY B C 1
ATOM 3510 O O . GLY B 1 213 ? 58.388 53.116 17.776 1.00 30.94 213 GLY B O 1
ATOM 3511 N N . ARG B 1 214 ? 57.404 51.069 17.721 1.00 28.36 214 ARG B N 1
ATOM 3512 C CA . ARG B 1 214 ? 56.326 51.473 16.837 1.00 26.36 214 ARG B CA 1
ATOM 3513 C C . ARG B 1 214 ? 55.063 50.659 17.099 1.00 30.30 214 ARG B C 1
ATOM 3514 O O . ARG B 1 214 ? 55.134 49.558 17.662 1.00 26.78 214 ARG B O 1
ATOM 3522 N N . PHE B 1 215 ? 53.910 51.203 16.715 1.00 27.89 215 PHE B N 1
ATOM 3523 C CA . PHE B 1 215 ? 52.652 50.470 16.872 1.00 31.58 215 PHE B CA 1
ATOM 3524 C C . PHE B 1 215 ? 52.603 49.461 15.713 1.00 25.36 215 PHE B C 1
ATOM 3525 O O . PHE B 1 215 ? 53.266 49.636 14.684 1.00 26.22 215 PHE B O 1
ATOM 3533 N N . GLY B 1 216 ? 51.824 48.398 15.848 1.00 27.77 216 GLY B N 1
ATOM 3534 C CA . GLY B 1 216 ? 51.778 47.486 14.726 1.00 23.85 216 GLY B CA 1
ATOM 3535 C C . GLY B 1 216 ? 50.631 47.903 13.838 1.00 24.63 216 GLY B C 1
ATOM 3536 O O . GLY B 1 216 ? 49.760 48.642 14.266 1.00 27.97 216 GLY B O 1
ATOM 3537 N N . SER B 1 217 ? 50.619 47.448 12.604 1.00 25.89 217 SER B N 1
ATOM 3538 C CA . SER B 1 217 ? 49.501 47.796 11.745 1.00 24.57 217 SER B CA 1
ATOM 3539 C C . SER B 1 217 ? 48.446 46.694 11.805 1.00 27.27 217 SER B C 1
ATOM 3540 O O . SER B 1 217 ? 48.724 45.575 12.268 1.00 26.45 217 SER B O 1
ATOM 3543 N N . PRO B 1 218 ? 47.204 47.002 11.383 1.00 28.26 218 PRO B N 1
ATOM 3544 C CA . PRO B 1 218 ? 46.154 45.985 11.392 1.00 25.73 218 PRO B CA 1
ATOM 3545 C C . PRO B 1 218 ? 46.584 44.820 10.484 1.00 26.32 218 PRO B C 1
ATOM 3546 O O . PRO B 1 218 ? 46.295 43.669 10.791 1.00 24.67 218 PRO B O 1
ATOM 3550 N N . GLU B 1 219 ? 47.245 45.123 9.357 1.00 22.55 219 GLU B N 1
ATOM 3551 C CA . GLU B 1 219 ? 47.695 44.077 8.445 1.00 24.13 219 GLU B CA 1
ATOM 3552 C C . GLU B 1 219 ? 48.701 43.110 9.121 1.00 23.57 219 GLU B C 1
ATOM 3553 O O . GLU B 1 219 ? 48.709 41.910 8.830 1.00 23.58 219 GLU B O 1
ATOM 3559 N N . GLU B 1 220 ? 49.554 43.615 10.003 1.00 22.54 220 GLU B N 1
ATOM 3560 C CA . GLU B 1 220 ? 50.485 42.736 10.710 1.00 23.51 220 GLU B CA 1
ATOM 3561 C C . GLU B 1 220 ? 49.743 41.750 11.636 1.00 24.52 220 GLU B C 1
ATOM 3562 O O . GLU B 1 220 ? 50.228 40.634 11.869 1.00 25.33 220 GLU B O 1
ATOM 3568 N N . VAL B 1 221 ? 48.607 42.157 12.200 1.00 23.36 221 VAL B N 1
ATOM 3569 C CA . VAL B 1 221 ? 47.804 41.229 13.002 1.00 21.04 221 VAL B CA 1
ATOM 3570 C C . VAL B 1 221 ? 47.117 40.251 12.061 1.00 23.17 221 VAL B C 1
ATOM 3571 O O . VAL B 1 221 ? 47.072 39.022 12.314 1.00 19.72 221 VAL B O 1
ATOM 3575 N N . ALA B 1 222 ? 46.564 40.784 10.974 1.00 19.80 222 ALA B N 1
ATOM 3576 C CA . ALA B 1 222 ? 45.858 39.964 9.984 1.00 21.43 222 ALA B CA 1
ATOM 3577 C C . ALA B 1 222 ? 46.779 38.860 9.424 1.00 17.56 222 ALA B C 1
ATOM 3578 O O . ALA B 1 222 ? 46.316 37.744 9.157 1.00 19.29 222 ALA B O 1
ATOM 3580 N N . ASN B 1 223 ? 48.065 39.182 9.229 1.00 18.39 223 ASN B N 1
ATOM 3581 C CA . ASN B 1 223 ? 49.029 38.204 8.698 1.00 18.40 223 ASN B CA 1
ATOM 3582 C C . ASN B 1 223 ? 49.192 36.988 9.603 1.00 18.86 223 ASN B C 1
ATOM 3583 O O . ASN B 1 223 ? 49.406 35.867 9.134 1.00 19.35 223 ASN B O 1
ATOM 3588 N N . VAL B 1 224 ? 49.080 37.220 10.904 1.00 19.50 224 VAL B N 1
ATOM 3589 C CA . VAL B 1 224 ? 49.205 36.130 11.885 1.00 16.69 224 VAL B CA 1
ATOM 3590 C C . VAL B 1 224 ? 47.952 35.275 11.870 1.00 20.76 224 VAL B C 1
ATOM 3591 O O . VAL B 1 224 ? 48.032 34.033 11.990 1.00 18.26 224 VAL B O 1
ATOM 3595 N N . VAL B 1 225 ? 46.794 35.917 11.695 1.00 16.16 225 VAL B N 1
ATOM 3596 C CA . VAL B 1 225 ? 45.547 35.171 11.565 1.00 18.36 225 VAL B CA 1
ATOM 3597 C C . VAL B 1 225 ? 45.649 34.295 10.320 1.00 18.23 225 VAL B C 1
ATOM 3598 O O . VAL B 1 225 ? 45.279 33.107 10.339 1.00 17.84 225 VAL B O 1
ATOM 3602 N N . LEU B 1 226 ? 46.153 34.870 9.233 1.00 18.64 226 LEU B N 1
ATOM 3603 C CA . LEU B 1 226 ? 46.293 34.122 7.992 1.00 20.69 226 LEU B CA 1
ATOM 3604 C C . LEU B 1 226 ? 47.192 32.887 8.237 1.00 20.74 226 LEU B C 1
ATOM 3605 O O . LEU B 1 226 ? 46.865 31.778 7.795 1.00 20.04 226 LEU B O 1
ATOM 3610 N N . PHE B 1 227 ? 48.313 33.096 8.925 1.00 16.96 227 PHE B N 1
ATOM 3611 C CA . PHE B 1 227 ? 49.206 31.994 9.235 1.00 19.44 227 PHE B CA 1
ATOM 3612 C C . PHE B 1 227 ? 48.425 30.887 9.967 1.00 20.54 227 PHE B C 1
ATOM 3613 O O . PHE B 1 227 ? 48.528 29.710 9.590 1.00 21.26 227 PHE B O 1
ATOM 3621 N N . LEU B 1 228 ? 47.638 31.241 10.992 1.00 18.24 228 LEU B N 1
ATOM 3622 C CA . LEU B 1 228 ? 46.892 30.204 11.733 1.00 16.94 228 LEU B CA 1
ATOM 3623 C C . LEU B 1 228 ? 45.843 29.492 10.877 1.00 20.23 228 LEU B C 1
ATOM 3624 O O . LEU B 1 228 ? 45.430 28.386 11.197 1.00 21.30 228 LEU B O 1
ATOM 3629 N N . CYS B 1 229 ? 45.396 30.130 9.797 1.00 19.77 229 CYS B N 1
ATOM 3630 C CA . CYS B 1 229 ? 44.402 29.499 8.922 1.00 22.56 229 CYS B CA 1
ATOM 3631 C C . CYS B 1 229 ? 45.057 28.665 7.808 1.00 22.45 229 CYS B C 1
ATOM 3632 O O . CYS B 1 229 ? 44.344 28.004 7.016 1.00 21.24 229 CYS B O 1
ATOM 3635 N N . SER B 1 230 ? 46.388 28.717 7.730 1.00 21.12 230 SER B N 1
ATOM 3636 C CA . SER B 1 230 ? 47.144 28.053 6.647 1.00 21.26 230 SER B CA 1
ATOM 3637 C C . SER B 1 230 ? 47.626 26.652 6.976 1.00 25.26 230 SER B C 1
ATOM 3638 O O . SER B 1 230 ? 47.489 26.186 8.102 1.00 20.93 230 SER B O 1
ATOM 3641 N N . GLU B 1 231 ? 48.210 25.990 5.974 1.00 22.88 231 GLU B N 1
ATOM 3642 C CA . GLU B 1 231 ? 48.723 24.634 6.223 1.00 25.85 231 GLU B CA 1
ATOM 3643 C C . GLU B 1 231 ? 49.980 24.664 7.050 1.00 26.81 231 GLU B C 1
ATOM 3644 O O . GLU B 1 231 ? 50.437 23.621 7.531 1.00 24.99 231 GLU B O 1
ATOM 3650 N N . LEU B 1 232 ? 50.551 25.858 7.230 1.00 21.36 232 LEU B N 1
ATOM 3651 C CA . LEU B 1 232 ? 51.746 25.974 8.050 1.00 22.34 232 LEU B CA 1
ATOM 3652 C C . LEU B 1 232 ? 51.487 25.857 9.540 1.00 18.59 232 LEU B C 1
ATOM 3653 O O . LEU B 1 232 ? 52.450 25.707 10.307 1.00 19.51 232 LEU B O 1
ATOM 3658 N N . ALA B 1 233 ? 50.226 25.945 9.949 1.00 17.21 233 ALA B N 1
ATOM 3659 C CA . ALA B 1 233 ? 49.880 25.885 11.368 1.00 18.35 233 ALA B CA 1
ATOM 3660 C C . ALA B 1 233 ? 49.121 24.615 11.706 1.00 21.41 233 ALA B C 1
ATOM 3661 O O . ALA B 1 233 ? 48.407 24.561 12.706 1.00 19.10 233 ALA B O 1
ATOM 3663 N N . SER B 1 234 ? 49.332 23.557 10.915 1.00 21.00 234 SER B N 1
ATOM 3664 C CA . SER B 1 234 ? 48.583 22.316 11.145 1.00 20.79 234 SER B CA 1
ATOM 3665 C C . SER B 1 234 ? 48.844 21.545 12.453 1.00 20.77 234 SER B C 1
ATOM 3666 O O . SER B 1 234 ? 48.041 20.657 12.808 1.00 22.94 234 SER B O 1
ATOM 3669 N N . TYR B 1 235 ? 49.943 21.818 13.157 1.00 17.95 235 TYR B N 1
ATOM 3670 C CA . TYR B 1 235 ? 50.171 21.141 14.444 1.00 19.75 235 TYR B CA 1
ATOM 3671 C C . TYR B 1 235 ? 50.052 22.100 15.642 1.00 20.65 235 TYR B C 1
ATOM 3672 O O . TYR B 1 235 ? 50.447 21.776 16.767 1.00 21.04 235 TYR B O 1
ATOM 3681 N N . ILE B 1 236 ? 49.451 23.261 15.403 1.00 18.39 236 ILE B N 1
ATOM 3682 C CA . ILE B 1 236 ? 49.281 24.258 16.465 1.00 18.14 236 ILE B CA 1
ATOM 3683 C C . ILE B 1 236 ? 47.824 24.341 16.868 1.00 17.10 236 ILE B C 1
ATOM 3684 O O . ILE B 1 236 ? 46.957 24.623 16.043 1.00 19.22 236 ILE B O 1
ATOM 3689 N N . THR B 1 237 ? 47.541 24.068 18.140 1.00 16.02 237 THR B N 1
ATOM 3690 C CA . THR B 1 237 ? 46.194 24.247 18.602 1.00 18.09 237 THR B CA 1
ATOM 3691 C C . THR B 1 237 ? 46.255 24.468 20.082 1.00 16.34 237 THR B C 1
ATOM 3692 O O . THR B 1 237 ? 47.161 23.947 20.751 1.00 19.10 237 THR B O 1
ATOM 3696 N N . GLY B 1 238 ? 45.317 25.280 20.576 1.00 15.83 238 GLY B N 1
ATOM 3697 C CA . GLY B 1 238 ? 45.284 25.606 22.001 1.00 16.03 238 GLY B CA 1
ATOM 3698 C C . GLY B 1 238 ? 46.387 26.597 22.356 1.00 17.95 238 GLY B C 1
ATOM 3699 O O . GLY B 1 238 ? 46.789 26.723 23.500 1.00 22.65 238 GLY B O 1
ATOM 3700 N N . GLU B 1 239 ? 46.871 27.324 21.369 1.00 18.24 239 GLU B N 1
ATOM 3701 C CA . GLU B 1 239 ? 47.995 28.251 21.582 1.00 14.48 239 GLU B CA 1
ATOM 3702 C C . GLU B 1 239 ? 47.606 29.717 21.397 1.00 18.09 239 GLU B C 1
ATOM 3703 O O . GLU B 1 239 ? 46.601 30.035 20.750 1.00 19.61 239 GLU B O 1
ATOM 3709 N N . VAL B 1 240 ? 48.389 30.596 22.012 1.00 20.43 240 VAL B N 1
ATOM 3710 C CA . VAL B 1 240 ? 48.190 32.036 21.860 1.00 19.60 240 VAL B CA 1
ATOM 3711 C C . VAL B 1 240 ? 49.422 32.567 21.156 1.00 20.00 240 VAL B C 1
ATOM 3712 O O . VAL B 1 240 ? 50.546 32.231 21.533 1.00 22.17 240 VAL B O 1
ATOM 3716 N N . ILE B 1 241 ? 49.240 33.345 20.092 1.00 16.96 241 ILE B N 1
ATOM 3717 C CA . ILE B 1 241 ? 50.383 33.944 19.463 1.00 16.09 241 ILE B CA 1
ATOM 3718 C C . ILE B 1 241 ? 50.319 35.448 19.801 1.00 19.22 241 ILE B C 1
ATOM 3719 O O . ILE B 1 241 ? 49.339 36.116 19.475 1.00 18.56 241 ILE B O 1
ATOM 3724 N N . HIS B 1 242 ? 51.337 35.949 20.481 1.00 20.75 242 HIS B N 1
ATOM 3725 C CA . HIS B 1 242 ? 51.398 37.359 20.874 1.00 21.57 242 HIS B CA 1
ATOM 3726 C C . HIS B 1 242 ? 52.025 38.114 19.714 1.00 20.97 242 HIS B C 1
ATOM 3727 O O . HIS B 1 242 ? 53.085 37.720 19.197 1.00 21.04 242 HIS B O 1
ATOM 3734 N N . VAL B 1 243 ? 51.386 39.219 19.345 1.00 19.84 243 VAL B N 1
ATOM 3735 C CA . VAL B 1 243 ? 51.834 40.020 18.207 1.00 19.99 243 VAL B CA 1
ATOM 3736 C C . VAL B 1 243 ? 51.861 41.434 18.779 1.00 21.03 243 VAL B C 1
ATOM 3737 O O . VAL B 1 243 ? 50.927 42.219 18.606 1.00 22.09 243 VAL B O 1
ATOM 3741 N N . ASN B 1 244 ? 52.945 41.732 19.464 1.00 22.56 244 ASN B N 1
ATOM 3742 C CA . ASN B 1 244 ? 53.017 42.984 20.205 1.00 22.26 244 ASN B CA 1
ATOM 3743 C C . ASN B 1 244 ? 54.343 43.721 20.168 1.00 24.30 244 ASN B C 1
ATOM 3744 O O . ASN B 1 244 ? 54.603 44.559 21.039 1.00 23.51 244 ASN B O 1
ATOM 3749 N N . GLY B 1 245 ? 55.203 43.360 19.208 1.00 25.41 245 GLY B N 1
ATOM 3750 C CA . GLY B 1 245 ? 56.473 44.038 19.087 1.00 23.93 245 GLY B CA 1
ATOM 3751 C C . GLY B 1 245 ? 57.461 43.871 20.233 1.00 23.52 245 GLY B C 1
ATOM 3752 O O . GLY B 1 245 ? 58.371 44.698 20.403 1.00 23.61 245 GLY B O 1
ATOM 3753 N N . GLY B 1 246 ? 57.264 42.825 21.031 1.00 25.45 246 GLY B N 1
ATOM 3754 C CA . GLY B 1 246 ? 58.181 42.531 22.103 1.00 23.33 246 GLY B CA 1
ATOM 3755 C C . GLY B 1 246 ? 57.784 43.059 23.465 1.00 26.10 246 GLY B C 1
ATOM 3756 O O . GLY B 1 246 ? 58.572 42.981 24.395 1.00 28.64 246 GLY B O 1
ATOM 3757 N N . MET B 1 247 ? 56.573 43.577 23.599 1.00 27.72 247 MET B N 1
ATOM 3758 C CA . MET B 1 247 ? 56.227 44.091 24.917 1.00 34.32 247 MET B CA 1
ATOM 3759 C C . MET B 1 247 ? 55.852 43.029 25.958 1.00 34.56 247 MET B C 1
ATOM 3760 O O . MET B 1 247 ? 55.880 43.306 27.165 1.00 36.44 247 MET B O 1
ATOM 3765 N N . PHE B 1 248 ? 55.498 41.824 25.513 1.00 30.65 248 PHE B N 1
ATOM 3766 C CA . PHE B 1 248 ? 55.134 40.757 26.450 1.00 35.76 248 PHE B CA 1
ATOM 3767 C C . PHE B 1 248 ? 55.452 39.376 25.821 1.00 34.76 248 PHE B C 1
ATOM 3768 O O . PHE B 1 248 ? 55.013 39.162 24.656 1.00 31.90 248 PHE B O 1
#

Organism: Aquifex aeolicus (strain VF5) (NCBI:txid224324)